Protein AF-A0A812NDZ2-F1 (afdb_monomer)

Secondary structure (DSSP, 8-state):
--TTS-B--TTT-GGGGGG-SS--BPPPHHHHHHHHHHHHHHHHH-EEEEEEEEEE-GGGGHHHHHHHHHHHHHHHHTT-----SSSSS--TT--B---S-EEETTEEHHHHHHHHHHHHHHT-TT-EEEEEEEE-S-SS-EEEEEEEEESS---HHHHHHHHHHSTTEEE--BGGGTB---HHHHTT-SSEEEEEEEE-TT-TTEEEEEEEE-TTIIIIIHHHHHHHHHHHHTT----EEEEEEEEE-GGGSS-SS--SSS--HHHHHHHHHHHHH------EESSPPPTT-EEEEEEEEEEE-----HHHHHHHHHHHS-TTEEEEEEEEE-TT--TTTS--EEEEEEEEEESSS--TTTTTTSEEE-SS---HHHHHHHHHTTSEEEE-GGGPPS----S--EEEEEEEEEEEEEETTEEEEEEEEEES---TTHHHHHHHHHHHHHTTSS-TTHHHHHHHH--GGGSPPPPPGGGEEEEEEE--

Structure (mmCIF, N/CA/C/O backbone):
data_AF-A0A812NDZ2-F1
#
_entry.id   AF-A0A812NDZ2-F1
#
loop_
_atom_site.group_PDB
_atom_site.id
_atom_site.type_symbol
_atom_site.label_atom_id
_atom_site.label_alt_id
_atom_site.label_comp_id
_atom_site.label_asym_id
_atom_site.label_entity_id
_atom_site.label_seq_id
_atom_site.pdbx_PDB_ins_code
_atom_site.Cartn_x
_atom_site.Cartn_y
_atom_site.Cartn_z
_atom_site.occupancy
_atom_site.B_iso_or_equiv
_atom_site.auth_seq_id
_atom_site.auth_comp_id
_atom_site.auth_asym_id
_atom_site.auth_atom_id
_atom_site.pdbx_PDB_model_num
ATOM 1 N N . MET A 1 1 ? -14.673 8.934 7.941 1.00 93.56 1 MET A N 1
ATOM 2 C CA . MET A 1 1 ? -16.019 8.872 7.326 1.00 93.56 1 MET A CA 1
ATOM 3 C C . MET A 1 1 ? -15.999 8.850 5.797 1.00 93.56 1 MET A C 1
ATOM 5 O O . MET A 1 1 ? -17.061 8.955 5.205 1.00 93.56 1 MET A O 1
ATOM 9 N N . ASP A 1 2 ? -14.842 8.662 5.150 1.00 92.38 2 ASP A N 1
ATOM 10 C CA . ASP A 1 2 ? -14.781 8.411 3.704 1.00 92.38 2 ASP A CA 1
ATOM 11 C C . ASP A 1 2 ? -15.669 7.200 3.334 1.00 92.38 2 ASP A C 1
ATOM 13 O O . ASP A 1 2 ? -15.596 6.187 4.041 1.00 92.38 2 ASP A O 1
ATOM 17 N N . PRO A 1 3 ? -16.539 7.286 2.310 1.00 90.19 3 PRO A N 1
ATOM 18 C CA . PRO A 1 3 ? -17.403 6.175 1.910 1.00 90.19 3 PRO A CA 1
ATOM 19 C C . PRO A 1 3 ? -16.633 4.968 1.348 1.00 90.19 3 PRO A C 1
ATOM 21 O O . PRO A 1 3 ? -17.141 3.856 1.426 1.00 90.19 3 PRO A O 1
ATOM 24 N N . THR A 1 4 ? -15.419 5.160 0.826 1.00 89.75 4 THR A N 1
ATOM 25 C CA . THR A 1 4 ? -14.586 4.099 0.225 1.00 89.75 4 THR A CA 1
ATOM 26 C C . THR A 1 4 ? -13.738 3.333 1.242 1.00 89.75 4 THR A C 1
ATOM 28 O O . THR A 1 4 ? -13.267 2.235 0.955 1.00 89.75 4 THR A O 1
ATOM 31 N N . VAL A 1 5 ? -13.559 3.886 2.447 1.00 96.25 5 VAL A N 1
ATOM 32 C CA . VAL A 1 5 ? -12.775 3.260 3.519 1.00 96.25 5 VAL A CA 1
ATOM 33 C C . VAL A 1 5 ? -13.725 2.601 4.518 1.00 96.25 5 VAL A C 1
ATOM 35 O O . VAL A 1 5 ? -14.441 3.325 5.220 1.00 96.25 5 VAL A O 1
ATOM 38 N N . PRO A 1 6 ? -13.770 1.264 4.632 1.00 97.00 6 PRO A N 1
ATOM 39 C CA . PRO A 1 6 ? -14.603 0.598 5.626 1.00 97.00 6 PRO A CA 1
ATOM 40 C C . PRO A 1 6 ? -14.165 0.944 7.055 1.00 97.00 6 PRO A C 1
ATOM 42 O O . PRO A 1 6 ? -12.988 1.189 7.321 1.00 97.00 6 PRO A O 1
ATOM 45 N N . LEU A 1 7 ? -15.138 0.992 7.966 1.00 98.06 7 LEU A N 1
ATOM 46 C CA . LEU A 1 7 ? -14.945 1.241 9.396 1.00 98.06 7 LEU A CA 1
ATOM 47 C C . LEU A 1 7 ? -15.418 -0.003 10.146 1.00 98.06 7 LEU A C 1
ATOM 49 O O . LEU A 1 7 ? -16.609 -0.310 10.094 1.00 98.06 7 LEU A O 1
ATOM 53 N N . VAL A 1 8 ? -14.492 -0.743 10.756 1.00 98.31 8 VAL A N 1
ATOM 54 C CA . VAL A 1 8 ? -14.731 -2.156 11.093 1.00 98.31 8 VAL A CA 1
ATOM 55 C C . VAL A 1 8 ? -14.533 -2.439 12.579 1.00 98.31 8 VAL A C 1
ATOM 57 O O . VAL A 1 8 ? -13.528 -2.048 13.174 1.00 98.31 8 VAL A O 1
ATOM 60 N N . ILE A 1 9 ? -15.479 -3.188 13.142 1.00 98.19 9 ILE A N 1
ATOM 61 C CA . ILE A 1 9 ? -15.330 -3.950 14.382 1.00 98.19 9 ILE A CA 1
ATOM 62 C C . ILE A 1 9 ? -15.621 -5.413 14.013 1.00 98.19 9 ILE A C 1
ATOM 64 O O . ILE A 1 9 ? -16.753 -5.705 13.616 1.00 98.19 9 ILE A O 1
ATOM 68 N N . PRO A 1 10 ? -14.641 -6.334 14.088 1.00 96.81 10 PRO A N 1
ATOM 69 C CA . PRO A 1 10 ? -14.782 -7.698 13.567 1.00 96.81 10 PRO A CA 1
ATOM 70 C C . PRO A 1 10 ? -15.991 -8.484 14.090 1.00 96.81 10 PRO A C 1
ATOM 72 O O . PRO A 1 10 ? -16.540 -9.307 13.367 1.00 96.81 10 PRO A O 1
ATOM 75 N N . GLU A 1 11 ? -16.428 -8.235 15.322 1.00 96.06 11 GLU A N 1
ATOM 76 C CA . GLU A 1 11 ? -17.587 -8.890 15.938 1.00 96.06 11 GLU A CA 1
ATOM 77 C C . GLU A 1 11 ? -18.931 -8.255 15.539 1.00 96.06 11 GLU A C 1
ATOM 79 O O . GLU A 1 11 ? -19.981 -8.825 15.825 1.00 96.06 11 GLU A O 1
ATOM 84 N N . VAL A 1 12 ? -18.920 -7.087 14.886 1.00 97.69 12 VAL A N 1
ATOM 85 C CA . VAL A 1 12 ? -20.127 -6.313 14.550 1.00 97.69 12 VAL A CA 1
ATOM 86 C C . VAL A 1 12 ? -20.423 -6.331 13.053 1.00 97.69 12 VAL A C 1
ATOM 88 O O . VAL A 1 12 ? -21.558 -6.613 12.673 1.00 97.69 12 VAL A O 1
ATOM 91 N N . ASN A 1 13 ? -19.431 -6.010 12.220 1.00 97.31 13 ASN A N 1
ATOM 92 C CA . ASN A 1 13 ? -19.581 -5.855 10.769 1.00 97.31 13 ASN A CA 1
ATOM 93 C C . ASN A 1 13 ? -18.372 -6.419 9.986 1.00 97.31 13 ASN A C 1
ATOM 95 O O . ASN A 1 13 ? -17.727 -5.696 9.215 1.00 97.31 13 ASN A O 1
ATOM 99 N N . PRO A 1 14 ? -18.003 -7.701 10.193 1.00 96.06 14 PRO A N 1
ATOM 100 C CA . PRO A 1 14 ? -16.808 -8.296 9.588 1.00 96.06 14 PRO A CA 1
ATOM 101 C C . PRO A 1 14 ? -16.801 -8.220 8.056 1.00 96.06 14 PRO A C 1
ATOM 103 O O . PRO A 1 14 ? -15.744 -8.071 7.445 1.00 96.06 14 PRO A O 1
ATOM 106 N N . GLU A 1 15 ? -17.967 -8.288 7.422 1.00 94.62 15 GLU A N 1
ATOM 107 C CA . GLU A 1 15 ? -18.130 -8.228 5.972 1.00 94.62 15 GLU A CA 1
ATOM 108 C C . GLU A 1 15 ? -17.595 -6.929 5.356 1.00 94.62 15 GLU A C 1
ATOM 110 O O . GLU A 1 15 ? -17.047 -6.955 4.252 1.00 94.62 15 GLU A O 1
ATOM 115 N N . ALA A 1 16 ? -17.671 -5.808 6.084 1.00 94.75 16 ALA A N 1
ATOM 116 C CA . ALA A 1 16 ? -17.174 -4.519 5.615 1.00 94.75 16 ALA A CA 1
ATOM 117 C C . ALA A 1 16 ? -15.649 -4.519 5.418 1.00 94.75 16 ALA A C 1
ATOM 119 O O . ALA A 1 16 ? -15.133 -3.746 4.610 1.00 94.75 16 ALA A O 1
ATOM 120 N N . ALA A 1 17 ? -14.911 -5.402 6.100 1.00 94.06 17 ALA A N 1
ATOM 121 C CA . ALA A 1 17 ? -13.470 -5.520 5.908 1.00 94.06 17 ALA A CA 1
ATOM 122 C C . ALA A 1 17 ? -13.116 -5.906 4.465 1.00 94.06 17 ALA A C 1
ATOM 124 O O . ALA A 1 17 ? -12.110 -5.441 3.945 1.00 94.06 17 ALA A O 1
ATOM 125 N N . PHE A 1 18 ? -13.945 -6.700 3.784 1.00 90.69 18 PHE A N 1
ATOM 126 C CA . PHE A 1 18 ? -13.610 -7.265 2.471 1.00 90.69 18 PHE A CA 1
ATOM 127 C C . PHE A 1 18 ? -13.927 -6.347 1.290 1.00 90.69 18 PHE A C 1
ATOM 129 O O . PHE A 1 18 ? -13.535 -6.638 0.163 1.00 90.69 18 PHE A O 1
ATOM 136 N N . THR A 1 19 ? -14.593 -5.218 1.529 1.00 86.94 19 THR A N 1
ATOM 137 C CA . THR A 1 19 ? -14.831 -4.192 0.504 1.00 86.94 19 THR A CA 1
ATOM 138 C C . THR A 1 19 ? -13.730 -3.128 0.480 1.00 86.94 19 THR A C 1
ATOM 140 O O . THR A 1 19 ? -13.899 -2.079 -0.142 1.00 86.94 19 THR A O 1
ATOM 143 N N . HIS A 1 20 ? -12.621 -3.350 1.196 1.00 90.25 20 HIS A N 1
ATOM 144 C CA . HIS A 1 20 ? -11.537 -2.382 1.315 1.00 90.25 20 HIS A CA 1
ATOM 145 C C . HIS A 1 20 ? -10.842 -2.111 -0.027 1.00 90.25 20 HIS A C 1
ATOM 147 O O . HIS A 1 20 ? -10.672 -3.002 -0.859 1.00 90.25 20 HIS A O 1
ATOM 153 N N . GLN A 1 21 ? -10.302 -0.905 -0.192 1.00 86.31 21 GLN A N 1
ATOM 154 C CA . GLN A 1 21 ? -9.443 -0.538 -1.329 1.00 86.31 21 GLN A CA 1
ATOM 155 C C . GLN A 1 21 ? -7.997 -0.291 -0.871 1.00 86.31 21 GLN A C 1
ATOM 157 O O . GLN A 1 21 ? -7.374 0.704 -1.223 1.00 86.31 21 GLN A O 1
ATOM 162 N N . GLY A 1 22 ? -7.486 -1.177 -0.008 1.00 85.50 22 GLY A N 1
ATOM 163 C CA . GLY A 1 22 ? -6.145 -1.094 0.583 1.00 85.50 22 GLY A CA 1
ATOM 164 C C . GLY A 1 22 ? -6.089 -0.375 1.935 1.00 85.50 22 GLY A C 1
ATOM 165 O O . GLY A 1 22 ? -5.065 -0.427 2.607 1.00 85.50 22 GLY A O 1
ATOM 166 N N . LEU A 1 23 ? -7.187 0.253 2.367 1.00 92.50 23 LEU A N 1
ATOM 167 C CA . LEU A 1 23 ? -7.306 0.919 3.666 1.00 92.50 23 LEU A CA 1
ATOM 168 C C . LEU A 1 23 ? -8.541 0.421 4.419 1.00 92.50 23 LEU A C 1
ATOM 170 O O . LEU A 1 23 ? -9.623 0.338 3.844 1.00 92.50 23 LEU A O 1
ATOM 174 N N . ILE A 1 24 ? -8.383 0.158 5.717 1.00 96.06 24 ILE A N 1
ATOM 175 C CA . ILE A 1 24 ? -9.470 -0.114 6.665 1.00 96.06 24 ILE A CA 1
ATOM 176 C C . ILE A 1 24 ? -9.260 0.781 7.882 1.00 96.06 24 ILE A C 1
ATOM 178 O O . ILE A 1 24 ? -8.144 0.891 8.388 1.00 96.06 24 ILE A O 1
ATOM 182 N N . ALA A 1 25 ? -10.325 1.422 8.354 1.00 97.44 25 ALA A N 1
ATOM 183 C CA . ALA A 1 25 ? -10.291 2.233 9.559 1.00 97.44 25 ALA A CA 1
ATOM 184 C C . ALA A 1 25 ? -10.746 1.419 10.780 1.00 97.44 25 ALA A C 1
ATOM 186 O O . ALA A 1 25 ? -11.784 0.755 10.745 1.00 97.44 25 ALA A O 1
ATOM 187 N N . SER A 1 26 ? -9.995 1.538 11.878 1.00 96.88 26 SER A N 1
ATOM 188 C CA . SER A 1 26 ? -10.478 1.180 13.215 1.00 96.88 26 SER A CA 1
ATOM 189 C C . SER A 1 26 ? -11.249 2.372 13.797 1.00 96.88 26 SER A C 1
ATOM 191 O O . SER A 1 26 ? -10.756 3.501 13.686 1.00 96.88 26 SER A O 1
ATOM 193 N N . PRO A 1 27 ? -12.434 2.163 14.391 1.00 97.31 27 PRO A N 1
ATOM 194 C CA . PRO A 1 27 ? -13.205 3.233 15.010 1.00 97.31 27 PRO A CA 1
ATOM 195 C C . PRO A 1 27 ? -12.566 3.788 16.278 1.00 97.31 27 PRO A C 1
ATOM 197 O O . PRO A 1 27 ? -11.571 3.276 16.792 1.00 97.31 27 PRO A O 1
ATOM 200 N N . ASN A 1 28 ? -13.153 4.879 16.762 1.00 97.44 28 ASN A N 1
ATOM 201 C CA . ASN A 1 28 ? -12.809 5.498 18.026 1.00 97.44 28 ASN A CA 1
ATOM 202 C C . ASN A 1 28 ? -13.078 4.544 19.202 1.00 97.44 28 ASN A C 1
ATOM 204 O O . ASN A 1 28 ? -14.049 3.782 19.201 1.00 97.44 28 ASN A O 1
ATOM 208 N N . CYS A 1 29 ? -12.249 4.634 20.243 1.00 96.56 29 CYS A N 1
ATOM 209 C CA . CYS A 1 29 ? -12.326 3.780 21.423 1.00 96.56 29 CYS A CA 1
ATOM 210 C C . CYS A 1 29 ? -13.692 3.796 22.124 1.00 96.56 29 CYS A C 1
ATOM 212 O O . CYS A 1 29 ? -14.199 2.728 22.452 1.00 96.56 29 CYS A O 1
ATOM 214 N N . SER A 1 30 ? -14.306 4.970 22.311 1.00 97.56 30 SER A N 1
ATOM 215 C CA . SER A 1 30 ? -15.642 5.096 22.921 1.00 97.56 30 SER A CA 1
ATOM 216 C C . SER A 1 30 ? -16.724 4.461 22.043 1.00 97.56 30 SER A C 1
ATOM 218 O O . SER A 1 30 ? -17.538 3.658 22.489 1.00 97.56 30 SER A O 1
ATOM 220 N N . THR A 1 31 ? -16.666 4.715 20.734 1.00 98.31 31 THR A N 1
ATOM 221 C CA . THR A 1 31 ? -17.628 4.124 19.797 1.00 98.31 31 THR A CA 1
ATOM 222 C C . THR A 1 31 ? -17.513 2.605 19.755 1.00 98.31 31 THR A C 1
ATOM 224 O O . THR A 1 31 ? -18.531 1.926 19.685 1.00 98.31 31 THR A O 1
ATOM 227 N N . THR A 1 32 ? -16.294 2.067 19.822 1.00 98.25 32 THR A N 1
ATOM 228 C CA . THR A 1 32 ? -16.045 0.625 19.707 1.00 98.25 32 THR A CA 1
ATOM 229 C C . THR A 1 32 ? -16.802 -0.161 20.775 1.00 98.25 32 THR A C 1
ATOM 231 O O . THR A 1 32 ? -17.631 -1.005 20.436 1.00 98.25 32 THR A O 1
ATOM 234 N N . GLN A 1 33 ? -16.590 0.168 22.052 1.00 98.25 33 GLN A N 1
ATOM 235 C CA . GLN A 1 33 ? -17.259 -0.522 23.159 1.00 98.25 33 GLN A CA 1
ATOM 236 C C . GLN A 1 33 ? -18.781 -0.305 23.152 1.00 98.25 33 GLN A C 1
ATOM 238 O O . GLN A 1 33 ? -19.547 -1.250 23.357 1.00 98.25 33 GLN A O 1
ATOM 243 N N . MET A 1 34 ? -19.237 0.913 22.829 1.00 98.62 34 MET A N 1
ATOM 244 C CA . MET A 1 34 ? -20.661 1.217 22.747 1.00 98.62 34 MET A CA 1
ATOM 245 C C . MET A 1 34 ? -21.322 0.369 21.660 1.00 98.62 34 MET A C 1
ATOM 247 O O . MET A 1 34 ? -22.302 -0.320 21.924 1.00 98.62 34 MET A O 1
ATOM 251 N N . VAL A 1 35 ? -20.784 0.369 20.441 1.00 98.38 35 VAL A N 1
ATOM 252 C CA . VAL A 1 35 ? -21.391 -0.331 19.305 1.00 98.38 35 VAL A CA 1
ATOM 253 C C . VAL A 1 35 ? -21.358 -1.848 19.486 1.00 98.38 35 VAL A C 1
ATOM 255 O O . VAL A 1 35 ? -22.340 -2.501 19.133 1.00 98.38 35 VAL A O 1
ATOM 258 N N . GLN A 1 36 ? -20.310 -2.408 20.101 1.00 97.94 36 GLN A N 1
ATOM 259 C CA . GLN A 1 36 ? -20.305 -3.825 20.476 1.00 97.94 36 GLN A CA 1
ATOM 260 C C . GLN A 1 36 ? -21.481 -4.178 21.391 1.00 97.94 36 GLN A C 1
ATOM 262 O O . GLN A 1 36 ? -22.130 -5.197 21.173 1.00 97.94 36 GLN A O 1
ATOM 267 N N . SER A 1 37 ? -21.802 -3.321 22.367 1.00 98.19 37 SER A N 1
ATOM 268 C CA . SER A 1 37 ? -22.976 -3.519 23.227 1.00 98.19 37 SER A CA 1
ATOM 269 C C . SER A 1 37 ? -24.303 -3.281 22.493 1.00 98.19 37 SER A C 1
ATOM 271 O O . SER A 1 37 ? -25.279 -3.987 22.724 1.00 98.19 37 SER A O 1
ATOM 273 N N . LEU A 1 38 ? -24.365 -2.325 21.562 1.00 98.69 38 LEU A N 1
ATOM 274 C CA . LEU A 1 38 ? -25.602 -2.004 20.846 1.00 98.69 38 LEU A CA 1
ATOM 275 C C . LEU A 1 38 ? -25.976 -3.054 19.800 1.00 98.69 38 LEU A C 1
ATOM 277 O O . LEU A 1 38 ? -27.165 -3.266 19.581 1.00 98.69 38 LEU A O 1
ATOM 281 N N . LYS A 1 39 ? -25.001 -3.702 19.153 1.00 98.44 39 LYS A N 1
ATOM 282 C CA . LYS A 1 39 ? -25.241 -4.652 18.057 1.00 98.44 39 LYS A CA 1
ATOM 283 C C . LYS A 1 39 ? -26.239 -5.766 18.405 1.00 98.44 39 LYS A C 1
ATOM 285 O O . LYS A 1 39 ? -27.232 -5.870 17.687 1.00 98.44 39 LYS A O 1
ATOM 290 N N . PRO A 1 40 ? -26.070 -6.554 19.484 1.00 98.50 40 PRO A N 1
ATOM 291 C CA . PRO A 1 40 ? -27.013 -7.630 19.782 1.00 98.50 40 PRO A CA 1
ATOM 292 C C . PRO A 1 40 ? -28.417 -7.114 20.139 1.00 98.50 40 PRO A C 1
ATOM 294 O O . PRO A 1 40 ? -29.412 -7.755 19.807 1.00 98.50 40 PRO A O 1
ATOM 297 N N . LEU A 1 41 ? -28.527 -5.924 20.743 1.00 98.69 41 LEU A N 1
ATOM 298 C CA . LEU A 1 41 ? -29.824 -5.280 20.987 1.00 98.69 41 LEU A CA 1
ATOM 299 C C . LEU A 1 41 ? -30.466 -4.778 19.687 1.00 98.69 41 LEU A C 1
ATOM 301 O O . LEU A 1 41 ? -31.679 -4.879 19.506 1.00 98.69 41 LEU A O 1
ATOM 305 N N . HIS A 1 42 ? -29.657 -4.238 18.775 1.00 98.62 42 HIS A N 1
ATOM 306 C CA . HIS A 1 42 ? -30.105 -3.763 17.473 1.00 98.62 42 HIS A CA 1
ATOM 307 C C . HIS A 1 42 ? -30.614 -4.917 16.606 1.00 98.62 42 HIS A C 1
ATOM 309 O O . HIS A 1 42 ? -31.677 -4.791 16.004 1.00 98.62 42 HIS A O 1
ATOM 315 N N . ASP A 1 43 ? -29.936 -6.061 16.621 1.00 98.06 43 ASP A N 1
ATOM 316 C CA . ASP A 1 43 ? -30.394 -7.261 15.916 1.00 98.06 43 ASP A CA 1
ATOM 317 C C . ASP A 1 43 ? -31.703 -7.809 16.498 1.00 98.06 43 ASP A C 1
ATOM 319 O O . ASP A 1 43 ? -32.579 -8.257 15.759 1.00 98.06 43 ASP A O 1
ATOM 323 N N . ALA A 1 44 ? -31.858 -7.755 17.825 1.00 98.06 44 ALA A N 1
ATOM 324 C CA . ALA A 1 44 ? -33.028 -8.289 18.511 1.00 98.06 44 ALA A CA 1
ATOM 325 C C . ALA A 1 44 ? -34.268 -7.384 18.400 1.00 98.06 44 ALA A C 1
ATOM 327 O O . ALA A 1 44 ? -35.392 -7.890 18.317 1.00 98.06 44 ALA A O 1
ATOM 328 N N . GLY A 1 45 ? -34.093 -6.062 18.440 1.00 96.62 45 GLY A N 1
ATOM 329 C CA . GLY A 1 45 ? -35.202 -5.117 18.577 1.00 96.62 45 GLY A CA 1
ATOM 330 C C . GLY A 1 45 ? -34.966 -3.736 17.982 1.00 96.62 45 GLY A C 1
ATOM 331 O O . GLY A 1 45 ? -35.619 -2.808 18.439 1.00 96.62 45 GLY A O 1
ATOM 332 N N . ARG A 1 46 ? -34.056 -3.597 17.010 1.00 98.19 46 ARG A N 1
ATOM 333 C CA . ARG A 1 46 ? -33.664 -2.363 16.303 1.00 98.19 46 ARG A CA 1
ATOM 334 C C . ARG A 1 46 ? -33.564 -1.123 17.197 1.00 98.19 46 ARG A C 1
ATOM 336 O O . ARG A 1 46 ? -34.546 -0.483 17.569 1.00 98.19 46 ARG A O 1
ATOM 343 N N . VAL A 1 47 ? -32.333 -0.727 17.497 1.00 98.69 47 VAL A N 1
ATOM 344 C CA . VAL A 1 47 ? -32.048 0.503 18.249 1.00 98.69 47 VAL A CA 1
ATOM 345 C C . VAL A 1 47 ? -32.563 1.733 17.496 1.00 98.69 47 VAL A C 1
ATOM 347 O O . VAL A 1 47 ? -32.212 1.942 16.339 1.00 98.69 47 VAL A O 1
ATOM 350 N N . ARG A 1 48 ? -33.352 2.572 18.177 1.00 98.44 48 ARG A N 1
ATOM 351 C CA . ARG A 1 48 ? -33.865 3.853 17.661 1.00 98.44 48 ARG A CA 1
ATOM 352 C C . ARG A 1 48 ? -33.042 5.029 18.164 1.00 98.44 48 ARG A C 1
ATOM 354 O O . ARG A 1 48 ? -32.704 5.939 17.406 1.00 98.44 48 ARG A O 1
ATOM 361 N N . ARG A 1 49 ? -32.746 5.020 19.465 1.00 98.50 49 ARG A N 1
ATOM 362 C CA . ARG A 1 49 ? -32.130 6.147 20.160 1.00 98.50 49 ARG A CA 1
ATOM 363 C C . ARG A 1 49 ? -31.153 5.668 21.220 1.00 98.50 49 ARG A C 1
ATOM 365 O O . ARG A 1 49 ? -31.425 4.712 21.937 1.00 98.50 49 ARG A O 1
ATOM 372 N N . VAL A 1 50 ? -30.035 6.372 21.327 1.00 98.75 50 VAL A N 1
ATOM 373 C CA . VAL A 1 50 ? -28.986 6.155 22.319 1.00 98.75 50 VAL A CA 1
ATOM 374 C C . VAL A 1 50 ? -28.680 7.487 22.991 1.00 98.75 50 VAL A C 1
ATOM 376 O O . VAL A 1 50 ? -28.416 8.484 22.318 1.00 98.75 50 VAL A O 1
ATOM 379 N N . ILE A 1 51 ? -28.701 7.511 24.317 1.00 98.81 51 ILE A N 1
ATOM 380 C CA . ILE A 1 51 ? -28.147 8.596 25.127 1.00 98.81 51 ILE A CA 1
ATOM 381 C C . ILE A 1 51 ? -26.950 8.013 25.860 1.00 98.81 51 ILE A C 1
ATOM 383 O O . ILE A 1 51 ? -27.083 7.002 26.549 1.00 98.81 51 ILE A O 1
ATOM 387 N N . VAL A 1 52 ? -25.787 8.636 25.709 1.00 98.81 52 VAL A N 1
ATOM 388 C CA . VAL A 1 52 ? -24.553 8.131 26.309 1.00 98.81 52 VAL A CA 1
ATOM 389 C C . VAL A 1 52 ? -23.783 9.252 26.984 1.00 98.81 52 VAL A C 1
ATOM 391 O O . VAL A 1 52 ? -23.612 10.336 26.431 1.00 98.81 52 VAL A O 1
ATOM 394 N N . SER A 1 53 ? -23.309 8.988 28.196 1.00 98.94 53 SER A N 1
ATOM 395 C CA . SER A 1 53 ? -22.342 9.840 28.886 1.00 98.94 53 SER A CA 1
ATOM 396 C C . SER A 1 53 ? -21.076 9.037 29.131 1.00 98.94 53 SER A C 1
ATOM 398 O O . SER A 1 53 ? -21.120 7.996 29.796 1.00 98.94 53 SER A O 1
ATOM 400 N N . THR A 1 54 ? -19.966 9.503 28.565 1.00 98.81 54 THR A N 1
ATOM 401 C CA . THR A 1 54 ? -18.679 8.814 28.652 1.00 98.81 54 THR A CA 1
ATOM 402 C C . THR A 1 54 ? -17.863 9.336 29.831 1.00 98.81 54 THR A C 1
ATOM 404 O O . THR A 1 54 ? -17.913 10.511 30.191 1.00 98.81 54 THR A O 1
ATOM 407 N N . TYR A 1 55 ? -17.088 8.436 30.417 1.00 98.81 55 TYR A N 1
ATOM 408 C CA . TYR A 1 55 ? -16.128 8.655 31.486 1.00 98.81 55 TYR A CA 1
ATOM 409 C C . TYR A 1 55 ? -14.790 8.142 30.957 1.00 98.81 55 TYR A C 1
ATOM 411 O O . TYR A 1 55 ? -14.378 7.008 31.208 1.00 98.81 55 TYR A O 1
ATOM 419 N N . GLN A 1 56 ? -14.156 8.946 30.108 1.00 98.75 56 GLN A N 1
ATOM 420 C CA . GLN A 1 56 ? -12.985 8.522 29.350 1.00 98.75 56 GLN A CA 1
ATOM 421 C C . GLN A 1 56 ? -11.706 8.723 30.164 1.00 98.75 56 GLN A C 1
ATOM 423 O O . GLN A 1 56 ? -11.430 9.811 30.671 1.00 98.75 56 GLN A O 1
ATOM 428 N N . ALA A 1 57 ? -10.899 7.669 30.241 1.00 98.50 57 ALA A N 1
ATOM 429 C CA . ALA A 1 57 ? -9.582 7.661 30.865 1.00 98.50 57 ALA A CA 1
ATOM 430 C C . ALA A 1 57 ? -8.567 8.568 30.157 1.00 98.50 57 ALA A C 1
ATOM 432 O O . ALA A 1 57 ? -8.675 8.832 28.958 1.00 98.50 57 ALA A O 1
ATOM 433 N N . THR A 1 58 ? -7.539 9.021 30.871 1.00 98.25 58 THR A N 1
ATOM 434 C CA . THR A 1 58 ? -6.509 9.934 30.354 1.00 98.25 58 THR A CA 1
ATOM 435 C C . THR A 1 58 ? -5.545 9.284 29.366 1.00 98.25 58 THR A C 1
ATOM 437 O O . THR A 1 58 ? -4.938 10.002 28.571 1.00 98.25 58 THR A O 1
ATOM 440 N N . SER A 1 59 ? -5.452 7.948 29.320 1.00 97.56 59 SER A N 1
ATOM 441 C CA . SER A 1 59 ? -4.620 7.213 28.347 1.00 97.56 59 SER A CA 1
ATOM 442 C C . SER A 1 59 ? -5.048 7.467 26.902 1.00 97.56 59 SER A C 1
ATOM 444 O O . SER A 1 59 ? -4.210 7.447 26.004 1.00 97.56 59 SER A O 1
ATOM 446 N N . GLY A 1 60 ? -6.321 7.807 26.675 1.00 95.00 60 GLY A N 1
ATOM 447 C CA . GLY A 1 60 ? -6.826 8.207 25.359 1.00 95.00 60 GLY A CA 1
ATOM 448 C C . GLY A 1 60 ? -6.226 9.515 24.821 1.00 95.00 60 GLY A C 1
ATOM 449 O O . GLY A 1 60 ? -6.351 9.789 23.633 1.00 95.00 60 GLY A O 1
ATOM 450 N N . ALA A 1 61 ? -5.565 10.318 25.663 1.00 95.50 61 ALA A N 1
ATOM 451 C CA . ALA A 1 61 ? -4.794 11.496 25.248 1.00 95.50 61 ALA A CA 1
ATOM 452 C C . ALA A 1 61 ? -3.286 11.198 25.085 1.00 95.50 61 ALA A C 1
ATOM 454 O O . ALA A 1 61 ? -2.473 12.112 24.954 1.00 95.50 61 ALA A O 1
ATOM 455 N N . GLY A 1 62 ? -2.899 9.919 25.094 1.00 95.19 62 GLY A N 1
ATOM 456 C CA . GLY A 1 62 ? -1.516 9.474 24.963 1.00 95.19 62 GLY A CA 1
ATOM 457 C C . GLY A 1 62 ? -0.684 9.669 26.233 1.00 95.19 62 GLY A C 1
ATOM 458 O O . GLY A 1 62 ? -1.201 9.882 27.332 1.00 95.19 62 GLY A O 1
ATOM 459 N N . VAL A 1 63 ? 0.640 9.591 26.073 1.00 95.62 63 VAL A N 1
ATOM 460 C CA . VAL A 1 63 ? 1.613 9.654 27.182 1.00 95.62 63 VAL A CA 1
ATOM 461 C C . VAL A 1 63 ? 1.494 10.958 27.981 1.00 95.62 63 VAL A C 1
ATOM 463 O O . VAL A 1 63 ? 1.626 10.932 29.204 1.00 95.62 63 VAL A O 1
ATOM 466 N N . GLY A 1 64 ? 1.185 12.078 27.316 1.00 96.56 64 GLY A N 1
ATOM 467 C CA . GLY A 1 64 ? 0.959 13.369 27.975 1.00 96.56 64 GLY A CA 1
ATOM 468 C C . GLY A 1 64 ? -0.194 13.322 28.977 1.00 96.56 64 GLY A C 1
ATOM 469 O O . GLY A 1 64 ? -0.029 13.740 30.119 1.00 96.56 64 GLY A O 1
ATOM 470 N N . GLY A 1 65 ? -1.320 12.702 28.606 1.00 96.62 65 GLY A N 1
ATOM 471 C CA . GLY A 1 65 ? -2.488 12.590 29.482 1.00 96.62 65 GLY A CA 1
ATOM 472 C C . GLY A 1 65 ? -2.233 11.739 30.728 1.00 96.62 65 GLY A C 1
ATOM 473 O O . GLY A 1 65 ? -2.712 12.072 31.812 1.00 96.62 65 GLY A O 1
ATOM 474 N N . GLN A 1 66 ? -1.445 10.665 30.598 1.00 96.25 66 GLN A N 1
ATOM 475 C CA . GLN A 1 66 ? -1.017 9.857 31.747 1.00 96.25 66 GLN A CA 1
ATOM 476 C C . GLN A 1 66 ? -0.117 10.633 32.693 1.00 96.25 66 GLN A C 1
ATOM 478 O O . GLN A 1 66 ? -0.331 10.635 33.905 1.00 96.25 66 GLN A O 1
ATOM 483 N N . ARG A 1 67 ? 0.897 11.289 32.127 1.00 97.56 67 ARG A N 1
ATOM 484 C CA . ARG A 1 67 ? 1.839 12.083 32.902 1.00 97.56 67 ARG A CA 1
ATOM 485 C C . ARG A 1 67 ? 1.113 13.188 33.659 1.00 97.56 67 ARG A C 1
ATOM 487 O O . ARG A 1 67 ? 1.299 13.312 34.864 1.00 97.56 67 ARG A O 1
ATOM 494 N N . GLU A 1 68 ? 0.240 13.922 32.977 1.00 97.75 68 GLU A N 1
ATOM 495 C CA . GLU A 1 68 ? -0.528 14.997 33.592 1.00 97.75 68 GLU A CA 1
ATOM 496 C C . GLU A 1 68 ? -1.454 14.492 34.700 1.00 97.75 68 GLU A C 1
ATOM 498 O O . GLU A 1 68 ? -1.509 15.115 35.753 1.00 97.75 68 GLU A O 1
ATOM 503 N N . LEU A 1 69 ? -2.124 13.345 34.528 1.00 98.12 69 LEU A N 1
ATOM 504 C CA . LEU A 1 69 ? -2.927 12.755 35.604 1.00 98.12 69 LEU A CA 1
ATOM 505 C C . LEU A 1 69 ? -2.101 12.552 36.878 1.00 98.12 69 LEU A C 1
ATOM 507 O O . LEU A 1 69 ? -2.546 12.917 37.966 1.00 98.12 69 LEU A O 1
ATOM 511 N N . VAL A 1 70 ? -0.910 11.969 36.746 1.00 98.00 70 VAL A N 1
ATOM 512 C CA . VAL A 1 70 ? -0.035 11.672 37.883 1.00 98.00 70 VAL A CA 1
ATOM 513 C C . VAL A 1 70 ? 0.522 12.954 38.501 1.00 98.00 70 VAL A C 1
ATOM 515 O O . VAL A 1 70 ? 0.429 13.133 39.717 1.00 98.00 70 VAL A O 1
ATOM 518 N N . ASP A 1 71 ? 1.081 13.843 37.683 1.00 98.00 71 ASP A N 1
ATOM 519 C CA . ASP A 1 71 ? 1.757 15.055 38.148 1.00 98.00 71 ASP A CA 1
ATOM 520 C C . ASP A 1 71 ? 0.756 16.052 38.756 1.00 98.00 71 ASP A C 1
ATOM 522 O O . ASP A 1 71 ? 0.984 16.552 39.859 1.00 98.00 71 ASP A O 1
ATOM 526 N N . ALA A 1 72 ? -0.402 16.252 38.116 1.00 97.81 72 ALA A N 1
ATOM 527 C CA . ALA A 1 72 ? -1.464 17.104 38.645 1.00 97.81 72 ALA A CA 1
ATOM 528 C C . ALA A 1 72 ? -2.042 16.551 39.955 1.00 97.81 72 ALA A C 1
ATOM 530 O O . ALA A 1 72 ? -2.329 17.317 40.873 1.00 97.81 72 ALA A O 1
ATOM 531 N N . SER A 1 73 ? -2.205 15.225 40.068 1.00 98.19 73 SER A N 1
ATOM 532 C CA . SER A 1 73 ? -2.738 14.611 41.294 1.00 98.19 73 SER A CA 1
ATOM 533 C C . SER A 1 73 ? -1.765 14.739 42.463 1.00 98.19 73 SER A C 1
ATOM 535 O O . SER A 1 73 ? -2.199 15.009 43.580 1.00 98.19 73 SER A O 1
ATOM 537 N N . ARG A 1 74 ? -0.453 14.588 42.221 1.00 98.12 74 ARG A N 1
ATOM 538 C CA . ARG A 1 74 ? 0.5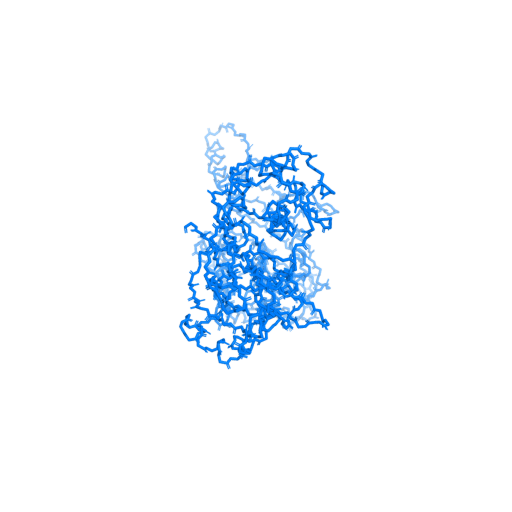81 14.830 43.242 1.00 98.12 74 ARG A CA 1
ATOM 539 C C . ARG A 1 74 ? 0.573 16.281 43.698 1.00 98.12 74 ARG A C 1
ATOM 541 O O . ARG A 1 74 ? 0.442 16.525 44.889 1.00 98.12 74 ARG A O 1
ATOM 548 N N . ALA A 1 75 ? 0.617 17.225 42.758 1.00 97.75 75 ALA A N 1
ATOM 549 C CA . ALA A 1 75 ? 0.593 18.647 43.079 1.00 97.75 75 ALA A CA 1
ATOM 550 C C . ALA A 1 75 ? -0.649 19.027 43.903 1.00 97.75 75 ALA A C 1
ATOM 552 O O . ALA A 1 75 ? -0.526 19.690 44.928 1.00 97.75 75 ALA A O 1
ATOM 553 N N . ALA A 1 76 ? -1.829 18.524 43.526 1.00 97.19 76 ALA A N 1
ATOM 554 C CA . ALA A 1 76 ? -3.061 18.766 44.269 1.00 97.19 76 ALA A CA 1
ATOM 555 C C . ALA A 1 76 ? -3.033 18.189 45.700 1.00 97.19 76 ALA A C 1
ATOM 557 O O . ALA A 1 76 ? -3.532 18.833 46.621 1.00 97.19 76 ALA A O 1
ATOM 558 N N . LEU A 1 77 ? -2.442 17.005 45.907 1.00 97.94 77 LEU A N 1
ATOM 559 C CA . LEU A 1 77 ? -2.275 16.409 47.242 1.00 97.94 77 LEU A CA 1
ATOM 560 C C . LEU A 1 77 ? -1.236 17.146 48.096 1.00 97.94 77 LEU A C 1
ATOM 562 O O . LEU A 1 77 ? -1.410 17.249 49.310 1.00 97.94 77 LEU A O 1
ATOM 566 N N . ASP A 1 78 ? -0.197 17.685 47.463 1.00 97.88 78 ASP A N 1
ATOM 567 C CA . ASP A 1 78 ? 0.860 18.461 48.115 1.00 97.88 78 ASP A CA 1
ATOM 568 C C . ASP A 1 78 ? 0.452 19.930 48.361 1.00 97.88 78 ASP A C 1
ATOM 570 O O . ASP A 1 78 ? 1.206 20.692 48.968 1.00 97.88 78 ASP A O 1
ATOM 574 N N . GLY A 1 79 ? -0.737 20.347 47.904 1.00 96.19 79 GLY A N 1
ATOM 575 C CA . GLY A 1 79 ? -1.202 21.736 47.982 1.00 96.19 79 GLY A CA 1
ATOM 576 C C . GLY A 1 79 ? -0.401 22.701 47.100 1.00 96.19 79 GLY A C 1
ATOM 577 O O . GLY A 1 79 ? -0.335 23.892 47.399 1.00 96.19 79 GLY A O 1
ATOM 578 N N . ALA A 1 80 ? 0.233 22.187 46.046 1.00 96.31 80 ALA A N 1
ATOM 579 C CA . ALA A 1 80 ? 1.027 22.946 45.092 1.00 96.31 80 ALA A CA 1
ATOM 580 C C . ALA A 1 80 ? 0.206 23.341 43.853 1.00 96.31 80 ALA A C 1
ATOM 582 O O . ALA A 1 80 ? -0.688 22.613 43.414 1.00 96.31 80 ALA A O 1
ATOM 583 N N . ASP A 1 81 ? 0.557 24.477 43.251 1.00 93.88 81 ASP A N 1
ATOM 584 C CA . ASP A 1 81 ? -0.011 24.898 41.972 1.00 93.88 81 ASP A CA 1
ATOM 585 C C . ASP A 1 81 ? 0.463 23.977 40.835 1.00 93.88 81 ASP A C 1
ATOM 587 O O . ASP A 1 81 ? 1.635 23.600 40.759 1.00 93.88 81 ASP A O 1
ATOM 591 N N . PHE A 1 82 ? -0.441 23.651 39.910 1.00 95.81 82 PHE A N 1
ATOM 592 C CA . PHE A 1 82 ? -0.140 22.874 38.708 1.00 95.81 82 PHE A CA 1
ATOM 593 C C . PHE A 1 82 ? -0.738 23.554 37.477 1.00 95.81 82 PHE A C 1
ATOM 595 O O . PHE A 1 82 ? -1.923 23.887 37.461 1.00 95.81 82 PHE A O 1
ATOM 602 N N . THR A 1 83 ? 0.075 23.741 36.437 1.00 97.12 83 THR A N 1
ATOM 603 C CA . THR A 1 83 ? -0.381 24.284 35.151 1.00 97.12 83 THR A CA 1
ATOM 604 C C . THR A 1 83 ? -0.602 23.133 34.166 1.00 97.12 83 THR A C 1
ATOM 606 O O . THR A 1 83 ? 0.368 22.450 33.843 1.00 97.12 83 THR A O 1
ATOM 609 N N . PRO A 1 84 ? -1.840 22.902 33.691 1.00 96.12 84 PRO A N 1
ATOM 610 C CA . PRO A 1 84 ? -2.140 21.889 32.676 1.00 96.12 84 PRO A CA 1
ATOM 611 C C . PRO A 1 84 ? -1.364 22.119 31.374 1.00 96.12 84 PRO A C 1
ATOM 613 O O . PRO A 1 84 ? -1.275 23.255 30.905 1.00 96.12 84 PRO A O 1
ATOM 616 N N . GLU A 1 85 ? -0.835 21.049 30.778 1.00 95.69 85 GLU A N 1
ATOM 617 C CA . GLU A 1 85 ? -0.074 21.102 29.516 1.00 95.69 85 GLU A CA 1
ATOM 618 C C . GLU A 1 85 ? -0.783 20.340 28.384 1.00 95.69 85 GLU A C 1
ATOM 620 O O . GLU A 1 85 ? -0.767 20.756 27.227 1.00 95.69 85 GLU A O 1
ATOM 625 N N . THR A 1 86 ? -1.411 19.215 28.719 1.00 95.88 86 THR A N 1
ATOM 626 C CA . THR A 1 86 ? -2.141 18.319 27.820 1.00 95.88 86 THR A CA 1
ATOM 627 C C . THR A 1 86 ? -3.632 18.636 27.802 1.00 95.88 86 THR A C 1
ATOM 629 O O . THR A 1 86 ? -4.247 18.629 26.733 1.00 95.88 86 THR A O 1
ATOM 632 N N . PHE A 1 87 ? -4.239 18.884 28.966 1.00 96.56 87 PHE A N 1
ATOM 633 C CA . PHE A 1 87 ? -5.663 19.203 29.072 1.00 96.56 87 PHE A CA 1
ATOM 634 C C . PHE A 1 87 ? -5.889 20.713 29.230 1.00 96.56 87 PHE A C 1
ATOM 636 O O . PHE A 1 87 ? -5.004 21.457 29.638 1.00 96.56 87 PHE A O 1
ATOM 643 N N . SER A 1 88 ? -7.097 21.190 28.910 1.00 93.62 88 SER A N 1
ATOM 644 C CA . SER A 1 88 ? -7.466 22.609 29.074 1.00 93.62 88 SER A CA 1
ATOM 645 C C . SER A 1 88 ? -7.588 23.039 30.539 1.00 93.62 88 SER A C 1
ATOM 647 O O . SER A 1 88 ? -7.500 24.225 30.854 1.00 93.62 88 SER A O 1
ATOM 649 N N . HIS A 1 89 ? -7.801 22.073 31.430 1.00 96.69 89 HIS A N 1
ATOM 650 C CA . HIS A 1 89 ? -7.944 22.251 32.867 1.00 96.69 89 HIS A CA 1
ATOM 651 C C . HIS A 1 89 ? -7.243 21.099 33.582 1.00 96.69 89 HIS A C 1
ATOM 653 O O . HIS A 1 89 ? -7.067 20.031 33.002 1.00 96.69 89 HIS A O 1
ATOM 659 N N . SER A 1 90 ? -6.887 21.297 34.854 1.00 96.50 90 SER A N 1
ATOM 660 C CA . SER A 1 90 ? -6.293 20.222 35.650 1.00 96.50 90 SER A CA 1
ATOM 661 C C . SER A 1 90 ? -7.267 19.053 35.729 1.00 96.50 90 SER A C 1
ATOM 663 O O . SER A 1 90 ? -8.441 19.241 36.060 1.00 96.50 90 SER A O 1
ATOM 665 N N . ILE A 1 91 ? -6.780 17.855 35.408 1.00 98.12 91 ILE A N 1
ATOM 666 C CA . ILE A 1 91 ? -7.571 16.626 35.496 1.00 98.12 91 ILE A CA 1
ATOM 667 C C . ILE A 1 91 ? -7.630 16.078 36.928 1.00 98.12 91 ILE A C 1
ATOM 669 O O . ILE A 1 91 ? -8.511 15.282 37.245 1.00 98.12 91 ILE A O 1
ATOM 673 N N . ALA A 1 92 ? -6.723 16.506 37.811 1.00 97.75 92 ALA A N 1
ATOM 674 C CA . ALA A 1 92 ? -6.679 16.044 39.193 1.00 97.75 92 ALA A CA 1
ATOM 675 C C . ALA A 1 92 ? -7.985 16.365 39.924 1.00 97.75 92 ALA A C 1
ATOM 677 O O . ALA A 1 92 ? -8.378 17.525 40.027 1.00 97.75 92 ALA A O 1
ATOM 678 N N . PHE A 1 93 ? -8.645 15.321 40.434 1.00 97.06 93 PHE A N 1
ATOM 679 C CA . PHE A 1 93 ? -9.911 15.423 41.168 1.00 97.06 93 PHE A CA 1
ATOM 680 C C . PHE A 1 93 ? -11.009 16.205 40.420 1.00 97.06 93 PHE A C 1
ATOM 682 O O . PHE A 1 93 ? -11.863 16.828 41.048 1.00 97.06 93 PHE A O 1
ATOM 689 N N . ASN A 1 94 ? -10.996 16.173 39.083 1.00 97.75 94 ASN A N 1
ATOM 690 C CA . ASN A 1 94 ? -11.859 17.002 38.247 1.00 97.75 94 ASN A CA 1
ATOM 691 C C . ASN A 1 94 ? -12.494 16.210 37.094 1.00 97.75 94 ASN A C 1
ATOM 693 O O . ASN A 1 94 ? -12.028 15.135 36.729 1.00 97.75 94 ASN A O 1
ATOM 697 N N . LEU A 1 95 ? -13.550 16.764 36.498 1.00 98.50 95 LEU A N 1
ATOM 698 C CA . LEU A 1 95 ? -14.217 16.242 35.308 1.00 98.50 95 LEU A CA 1
ATOM 699 C C . LEU A 1 95 ? -14.174 17.313 34.215 1.00 98.50 95 LEU A C 1
ATOM 701 O O . LEU A 1 95 ? -14.643 18.430 34.428 1.00 98.50 95 LEU A O 1
ATOM 705 N N . ILE A 1 96 ? -13.636 16.979 33.042 1.00 98.44 96 ILE A N 1
ATOM 706 C CA . ILE A 1 96 ? -13.526 17.921 31.919 1.00 98.44 96 ILE A CA 1
ATOM 707 C C . ILE A 1 96 ? -14.538 17.509 30.843 1.00 98.44 96 ILE A C 1
ATOM 709 O O . ILE A 1 96 ? -14.292 16.528 30.136 1.00 98.44 96 ILE A O 1
ATOM 713 N N . PRO A 1 97 ? -15.670 18.223 30.686 1.00 97.88 97 PRO A N 1
ATOM 714 C CA . PRO A 1 97 ? -16.732 17.876 29.738 1.00 97.88 97 PRO A CA 1
ATOM 715 C C . PRO A 1 97 ? -16.397 18.342 28.311 1.00 97.88 97 PRO A C 1
ATOM 717 O O . PRO A 1 97 ? -17.206 18.970 27.634 1.00 97.88 97 PRO A O 1
ATOM 720 N N . GLN A 1 98 ? -15.159 18.106 27.882 1.00 97.44 98 GLN A N 1
ATOM 721 C CA . GLN A 1 98 ? -14.695 18.427 26.544 1.00 97.44 98 GLN A CA 1
ATOM 722 C C . GLN A 1 98 ? -13.602 17.445 26.125 1.00 97.44 98 GLN A C 1
ATOM 724 O O . GLN A 1 98 ? -12.501 17.438 26.680 1.00 97.44 98 GLN A O 1
ATOM 729 N N . ILE A 1 99 ? -13.887 16.656 25.091 1.00 97.81 99 ILE A N 1
ATOM 730 C CA . ILE A 1 99 ? -12.892 15.836 24.400 1.00 97.81 99 ILE A CA 1
ATOM 731 C C . ILE A 1 99 ? -12.932 16.191 22.916 1.00 97.81 99 ILE A C 1
ATOM 733 O O . ILE A 1 99 ? -13.966 16.127 22.261 1.00 97.81 99 ILE A O 1
ATOM 737 N N . GLY A 1 100 ? -11.782 16.597 22.382 1.00 95.38 100 GLY A N 1
ATOM 738 C CA . GLY A 1 100 ? -11.698 17.134 21.030 1.00 95.38 100 GLY A CA 1
ATOM 739 C C . GLY A 1 100 ? -12.131 18.602 20.929 1.00 95.38 100 GLY A C 1
ATOM 740 O O . GLY A 1 100 ? -12.266 19.328 21.916 1.00 95.38 100 GLY A O 1
ATOM 741 N N . SER A 1 101 ? -12.287 19.063 19.693 1.00 95.81 101 SER A N 1
ATOM 742 C CA . SER A 1 101 ? -12.605 20.451 19.349 1.00 95.81 101 SER A CA 1
ATOM 743 C C . SER A 1 101 ? -14.097 20.632 19.088 1.00 95.81 101 SER A C 1
ATOM 745 O O . SER A 1 101 ? -14.795 19.666 18.802 1.00 95.81 101 SER A O 1
ATOM 747 N N . HIS A 1 102 ? -14.602 21.865 19.139 1.00 95.69 102 HIS A N 1
ATOM 748 C CA . HIS A 1 102 ? -15.972 22.158 18.711 1.00 95.69 102 HIS A CA 1
ATOM 749 C C . HIS A 1 102 ? -16.222 21.674 17.271 1.00 95.69 102 HIS A C 1
ATOM 751 O O . HIS A 1 102 ? -15.369 21.858 16.397 1.00 95.69 102 HIS A O 1
ATOM 757 N N . LYS A 1 103 ? -17.388 21.064 17.017 1.00 93.44 103 LYS A N 1
ATOM 758 C CA . LYS A 1 103 ? -17.693 20.436 15.726 1.00 93.44 103 LYS A CA 1
ATOM 759 C C . LYS A 1 103 ? -19.071 20.765 15.164 1.00 93.44 103 LYS A C 1
ATOM 761 O O . LYS A 1 103 ? -19.148 21.121 13.990 1.00 93.44 103 LYS A O 1
ATOM 766 N N . HIS A 1 104 ? -20.144 20.606 15.935 1.00 94.38 104 HIS A N 1
ATOM 767 C CA . HIS A 1 104 ? -21.508 20.747 15.413 1.00 94.38 104 HIS A CA 1
ATOM 768 C C . HIS A 1 104 ? -22.483 21.179 16.503 1.00 94.38 104 HIS A C 1
ATOM 770 O O . HIS A 1 104 ? -22.618 20.466 17.478 1.00 94.38 104 HIS A O 1
ATOM 776 N N . ALA A 1 105 ? -23.195 22.298 16.337 1.00 94.31 105 ALA A N 1
ATOM 777 C CA . ALA A 1 105 ? -24.324 22.691 17.200 1.00 94.31 105 ALA A CA 1
ATOM 778 C C . ALA A 1 105 ? -24.074 22.577 18.726 1.00 94.31 105 ALA A C 1
ATOM 780 O O . ALA A 1 105 ? -24.969 22.220 19.483 1.00 94.31 105 ALA A O 1
ATOM 781 N N . GLY A 1 106 ? -22.848 22.867 19.173 1.00 95.25 106 GLY A N 1
ATOM 782 C CA . GLY A 1 106 ? -22.431 22.744 20.578 1.00 95.25 106 GLY A CA 1
ATOM 783 C C . GLY A 1 106 ? -21.668 21.456 20.907 1.00 95.25 106 GLY A C 1
ATOM 784 O O . GLY A 1 106 ? -20.893 21.461 21.854 1.00 95.25 106 GLY A O 1
ATOM 785 N N . TYR A 1 107 ? -21.789 20.416 20.084 1.00 98.25 107 TYR A N 1
ATOM 786 C CA . TYR A 1 107 ? -21.058 19.159 20.215 1.00 98.25 107 TYR A CA 1
ATOM 787 C C . TYR A 1 107 ? -19.590 19.282 19.801 1.00 98.25 107 TYR A C 1
ATOM 789 O O . TYR A 1 107 ? -19.220 20.016 18.872 1.00 98.25 107 TYR A O 1
ATOM 797 N N . THR A 1 108 ? -18.761 18.497 20.472 1.00 98.56 108 THR A N 1
ATOM 798 C CA . THR A 1 108 ? -17.341 18.281 20.214 1.00 98.56 108 THR A CA 1
ATOM 799 C C . THR A 1 108 ? -17.104 17.272 19.086 1.00 98.56 108 THR A C 1
ATOM 801 O O . THR A 1 108 ? -18.005 16.575 18.615 1.00 98.56 108 THR A O 1
ATOM 804 N N . SER A 1 109 ? -15.866 17.189 18.604 1.00 98.06 109 SER A N 1
ATOM 805 C CA . SER A 1 109 ? -15.482 16.258 17.550 1.00 98.06 109 SER A CA 1
ATOM 806 C C . SER A 1 109 ? -15.484 14.808 18.019 1.00 98.06 109 SER A C 1
ATOM 808 O O . SER A 1 109 ? -15.718 13.938 17.187 1.00 98.06 109 SER A O 1
ATOM 810 N N . GLU A 1 110 ? -15.273 14.542 19.308 1.00 98.31 110 GLU A N 1
ATOM 811 C CA . GLU A 1 110 ? -15.393 13.199 19.881 1.00 98.31 110 GLU A CA 1
ATOM 812 C C . GLU A 1 110 ? -16.855 12.744 19.940 1.00 98.31 110 GLU A C 1
ATOM 814 O O . GLU A 1 110 ? -17.192 11.672 19.444 1.00 98.31 110 GLU A O 1
ATOM 819 N N . GLU A 1 111 ? -17.745 13.611 20.422 1.00 98.81 111 GLU A N 1
ATOM 820 C CA . GLU A 1 111 ? -19.190 13.363 20.442 1.00 98.81 111 GLU A CA 1
ATOM 821 C C . GLU A 1 111 ? -19.723 13.069 19.037 1.00 98.81 111 GLU A C 1
ATOM 823 O O . GLU A 1 111 ? -20.428 12.085 18.813 1.00 98.81 111 GLU A O 1
ATOM 828 N N . MET A 1 112 ? -19.318 13.864 18.045 1.00 98.50 112 MET A N 1
ATOM 829 C CA . MET A 1 112 ? -19.758 13.633 16.670 1.00 98.50 112 MET A CA 1
ATOM 830 C C . MET A 1 112 ? -19.164 12.368 16.039 1.00 98.50 112 MET A C 1
ATOM 832 O O . MET A 1 112 ? -19.811 11.791 15.164 1.00 98.50 112 MET A O 1
ATOM 836 N N . LYS A 1 113 ? -17.983 11.895 16.468 1.00 98.31 113 LYS A N 1
ATOM 837 C CA . LYS A 1 113 ? -17.490 10.569 16.055 1.00 98.31 113 LYS A CA 1
ATOM 838 C C . LYS A 1 113 ? -18.436 9.481 16.547 1.00 98.31 113 LYS A C 1
ATOM 840 O O . LYS A 1 113 ? -18.870 8.690 15.721 1.00 98.31 113 LYS A O 1
ATOM 845 N N . MET A 1 114 ? -18.849 9.509 17.820 1.00 98.69 114 MET A N 1
ATOM 846 C CA . MET A 1 114 ? -19.807 8.528 18.352 1.00 98.69 114 MET A CA 1
ATOM 847 C C . MET A 1 114 ? -21.110 8.488 17.549 1.00 98.69 114 MET A C 1
ATOM 849 O O . MET A 1 114 ? -21.632 7.407 17.296 1.00 98.69 114 MET A O 1
ATOM 853 N N . VAL A 1 115 ? -21.612 9.635 17.081 1.00 98.69 115 VAL A N 1
ATOM 854 C CA . VAL A 1 115 ? -22.801 9.683 16.212 1.00 98.69 115 VAL A CA 1
ATOM 855 C C . VAL A 1 115 ? -22.531 9.022 14.856 1.00 98.69 115 VAL A C 1
ATOM 857 O O . VAL A 1 115 ? -23.247 8.107 14.450 1.00 98.69 115 VAL A O 1
ATOM 860 N N . PHE A 1 116 ? -21.524 9.505 14.126 1.00 98.44 116 PHE A N 1
ATOM 861 C CA . PHE A 1 116 ? -21.311 9.118 12.731 1.00 98.44 116 PHE A CA 1
ATOM 862 C C . PHE A 1 116 ? -20.760 7.702 12.579 1.00 98.44 116 PHE A C 1
ATOM 864 O O . PHE A 1 116 ? -21.161 6.970 11.676 1.00 98.44 116 PHE A O 1
ATOM 871 N N . GLU A 1 117 ? -19.845 7.310 13.458 1.00 98.62 117 GLU A N 1
ATOM 872 C CA . GLU A 1 117 ? -19.234 5.989 13.428 1.00 98.62 117 GLU A CA 1
ATOM 873 C C . GLU A 1 117 ? -20.257 4.909 13.803 1.00 98.62 117 GLU A C 1
ATOM 875 O O . GLU A 1 117 ? -20.336 3.911 13.095 1.00 98.62 117 GLU A O 1
ATOM 880 N N . THR A 1 118 ? -21.125 5.143 14.801 1.00 98.75 118 THR A N 1
ATOM 881 C CA . THR A 1 118 ? -22.222 4.213 15.150 1.00 98.75 118 THR A CA 1
ATOM 882 C C . THR A 1 118 ? -23.102 3.894 13.948 1.00 98.75 118 THR A C 1
ATOM 884 O O . THR A 1 118 ? -23.322 2.725 13.638 1.00 98.75 118 THR A O 1
ATOM 887 N N . ARG A 1 119 ? -23.565 4.926 13.231 1.00 98.50 119 ARG A N 1
ATOM 888 C CA . ARG A 1 119 ? -24.423 4.764 12.046 1.00 98.50 119 ARG A CA 1
ATOM 889 C C . ARG A 1 119 ? -23.730 3.986 10.940 1.00 98.50 119 ARG A C 1
ATOM 891 O O . ARG A 1 119 ? -24.320 3.074 10.372 1.00 98.50 119 ARG A O 1
ATOM 898 N N . LYS A 1 120 ? -22.463 4.311 10.667 1.00 98.25 120 LYS A N 1
ATOM 899 C CA . LYS A 1 120 ? -21.686 3.641 9.622 1.00 98.25 120 LYS A CA 1
ATOM 900 C C . LYS A 1 120 ? -21.386 2.180 9.957 1.00 98.25 120 LYS A C 1
ATOM 902 O O . LYS A 1 120 ? -21.456 1.347 9.062 1.00 98.25 120 LYS A O 1
ATOM 907 N N . ILE A 1 121 ? -21.043 1.873 11.208 1.00 98.31 121 ILE A N 1
ATOM 908 C CA . ILE A 1 121 ? -20.703 0.507 11.635 1.00 98.31 121 ILE A CA 1
ATOM 909 C C . ILE A 1 121 ? -21.954 -0.375 11.661 1.00 98.31 121 ILE A C 1
ATOM 911 O O . ILE A 1 121 ? -21.905 -1.500 11.179 1.00 98.31 121 ILE A O 1
ATOM 915 N N . LEU A 1 122 ? -23.075 0.139 12.182 1.00 98.00 122 LEU A N 1
ATOM 916 C CA . LEU A 1 122 ? -24.348 -0.591 12.223 1.00 98.00 122 LEU A CA 1
ATOM 917 C C . LEU A 1 122 ? -25.103 -0.584 10.886 1.00 98.00 122 LEU A C 1
ATOM 919 O O . LEU A 1 122 ? -26.081 -1.309 10.741 1.00 98.00 122 LEU A O 1
ATOM 923 N N . GLY A 1 123 ? -24.674 0.224 9.913 1.00 96.94 123 GLY A N 1
ATOM 924 C CA . GLY A 1 123 ? -25.340 0.341 8.616 1.00 96.94 123 GLY A CA 1
ATOM 925 C C . GLY A 1 123 ? -26.731 0.982 8.687 1.00 96.94 123 GLY A C 1
ATOM 926 O O . GLY A 1 123 ? -27.543 0.763 7.791 1.00 96.94 123 GLY A O 1
ATOM 927 N N . ASP A 1 124 ? -27.018 1.768 9.731 1.00 97.62 124 ASP A N 1
ATOM 928 C CA . ASP A 1 124 ? -28.329 2.381 9.960 1.00 97.62 124 ASP A CA 1
ATOM 929 C C . ASP A 1 124 ? -28.201 3.870 10.327 1.00 97.62 124 ASP A C 1
ATOM 931 O O . ASP A 1 124 ? -27.910 4.251 11.462 1.00 97.62 124 ASP A O 1
ATOM 935 N N . GLU A 1 125 ? -28.463 4.734 9.344 1.00 97.19 125 GLU A N 1
ATOM 936 C CA . GLU A 1 125 ? -28.441 6.195 9.494 1.00 97.19 125 GLU A CA 1
ATOM 937 C C . GLU A 1 125 ? -29.603 6.745 10.341 1.00 97.19 125 GLU A C 1
ATOM 939 O O . GLU A 1 125 ? -29.552 7.895 10.786 1.00 97.19 125 GLU A O 1
ATOM 944 N N . SER A 1 126 ? -30.654 5.951 10.582 1.00 98.00 126 SER A N 1
ATOM 945 C CA . SER A 1 126 ? -31.819 6.396 11.358 1.00 98.00 126 SER A CA 1
ATOM 946 C C . SER A 1 126 ? -31.561 6.438 12.866 1.00 98.00 126 SER A C 1
ATOM 948 O O . SER A 1 126 ? -32.296 7.115 13.589 1.00 98.00 126 SER A O 1
ATOM 950 N N . ILE A 1 127 ? -30.4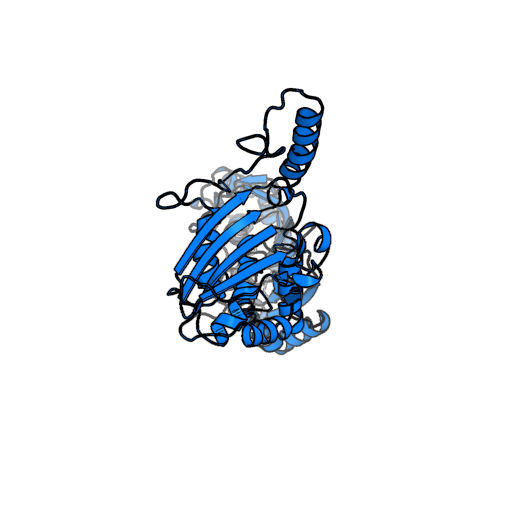90 5.786 13.336 1.00 98.44 127 ILE A N 1
ATOM 951 C CA . ILE A 1 127 ? -30.124 5.749 14.751 1.00 98.44 127 ILE A CA 1
ATOM 952 C C . ILE A 1 127 ? -29.800 7.164 15.242 1.00 98.44 127 ILE A C 1
ATOM 954 O O . ILE A 1 127 ? -28.914 7.867 14.732 1.00 98.44 127 ILE A O 1
ATOM 958 N N . GLN A 1 128 ? -30.516 7.591 16.276 1.00 98.50 128 GLN A N 1
ATOM 959 C CA . GLN A 1 128 ? -30.275 8.860 16.949 1.00 98.50 128 GLN A CA 1
ATOM 960 C C . GLN A 1 128 ? -29.319 8.649 18.120 1.00 98.50 128 GLN A C 1
ATOM 962 O O . GLN A 1 128 ? -29.603 7.861 19.013 1.00 98.50 128 GLN A O 1
ATOM 967 N N . VAL A 1 129 ? -28.199 9.369 18.142 1.00 98.69 129 VAL A N 1
ATOM 968 C CA . VAL A 1 129 ? -27.207 9.279 19.222 1.00 98.69 129 VAL A CA 1
ATOM 969 C C . VAL A 1 129 ? -27.043 10.661 19.845 1.00 98.69 129 VAL A C 1
ATOM 971 O O . VAL A 1 129 ? -26.814 11.637 19.133 1.00 98.69 129 VAL A O 1
ATOM 974 N N . CYS A 1 130 ? -27.175 10.737 21.167 1.00 98.56 130 CYS A N 1
ATOM 975 C CA . CYS A 1 130 ? -26.972 11.935 21.976 1.00 98.56 130 CYS A CA 1
ATOM 976 C C . CYS A 1 130 ? -25.815 11.684 22.958 1.00 98.56 130 CYS A C 1
ATOM 978 O O . CYS A 1 130 ? -26.061 11.227 24.080 1.00 98.56 130 CYS A O 1
ATOM 980 N N . PRO A 1 131 ? -24.560 11.915 22.535 1.00 98.62 131 PRO A N 1
ATOM 981 C CA . PRO A 1 131 ? -23.391 11.681 23.367 1.00 98.62 131 PRO A CA 1
ATOM 982 C C . PRO A 1 131 ? -22.979 12.926 24.157 1.00 98.62 131 PRO A C 1
ATOM 984 O O . PRO A 1 131 ? -23.103 14.056 23.686 1.00 98.62 131 PRO A O 1
ATOM 987 N N . THR A 1 132 ? -22.439 12.703 25.351 1.00 98.81 132 THR A N 1
ATOM 988 C CA . THR A 1 132 ? -21.682 13.691 26.125 1.00 98.81 132 THR A CA 1
ATOM 989 C C . THR A 1 132 ? -20.354 13.073 26.529 1.00 98.81 132 THR A C 1
ATOM 991 O O . THR A 1 132 ? -20.342 12.066 27.242 1.00 98.81 132 THR A O 1
ATOM 994 N N . CYS A 1 133 ? -19.243 13.657 26.076 1.00 98.75 133 CYS A N 1
ATOM 995 C CA . CYS A 1 133 ? -17.918 13.075 26.281 1.00 98.75 133 CYS A CA 1
ATOM 996 C C . CYS A 1 133 ? -17.130 13.789 27.385 1.00 98.75 133 CYS A C 1
ATOM 998 O O . CYS A 1 133 ? -16.761 14.956 27.236 1.00 98.75 133 CYS A O 1
ATOM 1000 N N . VAL A 1 134 ? -16.829 13.083 28.482 1.00 98.81 134 VAL A N 1
ATOM 1001 C CA . VAL A 1 134 ? -16.157 13.661 29.658 1.00 98.81 134 VAL A CA 1
ATOM 1002 C C . VAL A 1 134 ? -14.834 12.952 29.927 1.00 98.81 134 VAL A C 1
ATOM 1004 O O . VAL A 1 134 ? -14.773 11.727 30.035 1.00 98.81 134 VAL A O 1
ATOM 1007 N N . ARG A 1 135 ? -13.753 13.726 30.075 1.00 98.69 135 ARG A N 1
ATOM 1008 C CA . ARG A 1 135 ? -12.464 13.216 30.560 1.00 98.69 135 ARG A CA 1
ATOM 1009 C C . ARG A 1 135 ? -12.482 13.171 32.084 1.00 98.69 135 ARG A C 1
ATOM 1011 O O . ARG A 1 135 ? -12.856 14.154 32.725 1.00 98.69 135 ARG A O 1
ATOM 1018 N N . VAL A 1 136 ? -12.055 12.046 32.649 1.00 98.62 136 VAL A N 1
ATOM 1019 C CA . VAL A 1 136 ? -12.092 11.778 34.096 1.00 98.62 136 VAL A CA 1
ATOM 1020 C C . VAL A 1 136 ? -10.708 11.355 34.613 1.00 98.62 136 VAL A C 1
ATOM 1022 O O . VAL A 1 136 ? -9.875 10.936 33.803 1.00 98.62 136 VAL A O 1
ATOM 1025 N N . PRO A 1 137 ? -10.427 11.428 35.932 1.00 97.94 137 PRO A N 1
ATOM 1026 C CA . PRO A 1 137 ? -9.116 11.114 36.499 1.00 97.94 137 PRO A CA 1
ATOM 1027 C C . PRO A 1 137 ? -8.926 9.600 36.660 1.00 97.94 137 PRO A C 1
ATOM 1029 O O . PRO A 1 137 ? -8.663 9.084 37.743 1.00 97.94 137 PRO A O 1
ATOM 1032 N N . VAL A 1 138 ? -9.097 8.879 35.558 1.00 98.31 138 VAL A N 1
ATOM 1033 C CA . VAL A 1 138 ? -8.897 7.437 35.438 1.00 98.31 138 VAL A CA 1
ATOM 1034 C C . VAL A 1 138 ? -7.729 7.224 34.487 1.00 98.31 138 VAL A C 1
ATOM 1036 O O . VAL A 1 138 ? -7.684 7.835 33.422 1.00 98.31 138 VAL A O 1
ATOM 1039 N N . SER A 1 139 ? -6.774 6.380 34.877 1.00 97.38 139 SER A N 1
ATOM 1040 C CA . SER A 1 139 ? -5.573 6.135 34.075 1.00 97.38 139 SER A CA 1
ATOM 1041 C C . SER A 1 139 ? -5.910 5.388 32.784 1.00 97.38 139 SER A C 1
ATOM 1043 O O . SER A 1 139 ? -5.699 5.942 31.709 1.00 97.38 139 SER A O 1
ATOM 1045 N N . ASN A 1 140 ? -6.496 4.194 32.856 1.00 98.25 140 ASN A N 1
ATOM 1046 C CA . ASN A 1 140 ? -6.878 3.416 31.678 1.00 98.25 140 ASN A CA 1
ATOM 1047 C C . ASN A 1 140 ? -8.315 2.888 31.788 1.00 98.25 140 ASN A C 1
ATOM 1049 O O . ASN A 1 140 ? -8.890 2.895 32.876 1.00 98.25 140 ASN A O 1
ATOM 1053 N N . CYS A 1 141 ? -8.860 2.441 30.655 1.00 98.50 141 CYS A N 1
ATOM 1054 C CA . CYS A 1 141 ? -10.239 1.990 30.444 1.00 98.50 141 CYS A CA 1
ATOM 1055 C C . CYS A 1 141 ? -11.276 3.114 30.427 1.00 98.50 141 CYS A C 1
ATOM 1057 O O . CYS A 1 141 ? -11.368 3.946 31.328 1.00 98.50 141 CYS A O 1
ATOM 1059 N N . HIS A 1 142 ? -12.096 3.135 29.382 1.00 98.69 142 HIS A N 1
ATOM 1060 C CA . HIS A 1 142 ? -13.242 4.032 29.302 1.00 98.69 142 HIS A CA 1
ATOM 1061 C C . HIS A 1 142 ? -14.442 3.402 29.990 1.00 98.69 142 HIS A C 1
ATOM 1063 O O . HIS A 1 142 ? -14.558 2.181 30.082 1.00 98.69 142 HIS A O 1
ATOM 1069 N N . SER A 1 143 ? -15.341 4.240 30.491 1.00 98.88 143 SER A N 1
ATOM 1070 C CA . SER A 1 143 ? -16.648 3.784 30.942 1.00 98.88 143 SER A CA 1
ATOM 1071 C C . SER A 1 143 ? -17.763 4.611 30.345 1.00 98.88 143 SER A C 1
ATOM 1073 O O . SER A 1 143 ? -17.575 5.785 30.043 1.00 98.88 143 SER A O 1
ATOM 1075 N N . GLU A 1 144 ? -18.931 4.011 30.183 1.00 98.88 144 GLU A N 1
ATOM 1076 C CA . GLU A 1 144 ? -20.077 4.650 29.554 1.00 98.88 144 GLU A CA 1
ATOM 1077 C C . GLU A 1 144 ? -21.353 4.280 30.297 1.00 98.88 144 GLU A C 1
ATOM 1079 O O . GLU A 1 144 ? -21.655 3.106 30.519 1.00 98.88 144 GLU A O 1
ATOM 1084 N N . SER A 1 145 ? -22.118 5.307 30.663 1.00 98.88 145 SER A N 1
ATOM 1085 C CA . SER A 1 145 ? -23.517 5.144 31.044 1.00 98.88 145 SER A CA 1
ATOM 1086 C C . SER A 1 145 ? -24.351 5.267 29.782 1.00 98.88 145 SER A C 1
ATOM 1088 O O . SER A 1 145 ? -24.396 6.346 29.190 1.00 98.88 145 SER A O 1
ATOM 1090 N N . ILE A 1 146 ? -25.008 4.179 29.387 1.00 98.88 146 ILE A N 1
ATOM 1091 C CA . ILE A 1 146 ? -25.770 4.100 28.141 1.00 98.88 146 ILE A CA 1
ATOM 1092 C C . ILE A 1 146 ? -27.239 3.865 28.471 1.00 98.88 146 ILE A C 1
ATOM 1094 O O . ILE A 1 146 ? -27.582 2.972 29.246 1.00 98.88 146 ILE A O 1
ATOM 1098 N N . LEU A 1 147 ? -28.098 4.674 27.862 1.00 98.75 147 LEU A N 1
ATOM 1099 C CA . LEU A 1 147 ? -29.535 4.465 27.784 1.00 98.75 147 LEU A CA 1
ATOM 1100 C C . LEU A 1 147 ? -29.887 4.241 26.317 1.00 98.75 147 LEU A C 1
ATOM 1102 O O . LEU A 1 147 ? -29.543 5.058 25.462 1.00 98.75 147 LEU A O 1
ATOM 1106 N N . VAL A 1 148 ? -30.558 3.135 26.028 1.00 98.62 148 VAL A N 1
ATOM 1107 C CA . VAL A 1 148 ? -30.932 2.734 24.676 1.00 98.62 148 VAL A CA 1
ATOM 1108 C C . VAL A 1 148 ? -32.432 2.502 24.594 1.00 98.62 148 VAL A C 1
ATOM 1110 O O . VAL A 1 148 ? -33.010 1.850 25.455 1.00 98.62 148 VAL A O 1
ATOM 1113 N N . GLU A 1 149 ? -33.056 3.025 23.548 1.00 98.69 149 GLU A N 1
ATOM 1114 C CA . GLU A 1 149 ? -34.451 2.781 23.194 1.00 98.69 149 GLU A CA 1
ATOM 1115 C C . GLU A 1 149 ? -34.503 1.900 21.943 1.00 98.69 149 GLU A C 1
ATOM 1117 O O . GLU A 1 149 ? -33.817 2.164 20.948 1.00 98.69 149 GLU A O 1
ATOM 1122 N N . THR A 1 150 ? -35.339 0.868 21.990 1.00 98.69 150 THR A N 1
ATOM 1123 C CA . THR A 1 150 ? -35.520 -0.125 20.920 1.00 98.69 150 THR A CA 1
ATOM 1124 C C . THR A 1 150 ? -36.950 -0.088 20.368 1.00 98.69 150 THR A C 1
ATOM 1126 O O . THR A 1 150 ? -37.862 0.446 20.999 1.00 98.69 150 THR A O 1
ATOM 1129 N N . GLU A 1 151 ? -37.172 -0.589 19.149 1.00 98.12 151 GLU A N 1
ATOM 1130 C CA . GLU A 1 151 ? -38.504 -0.623 18.520 1.00 98.12 151 GLU A CA 1
ATOM 1131 C C . GLU A 1 151 ? -39.499 -1.507 19.272 1.00 98.12 151 GLU A C 1
ATOM 1133 O O . GLU A 1 151 ? -40.691 -1.196 19.315 1.00 98.12 151 GLU A O 1
ATOM 1138 N N . ARG A 1 152 ? -39.009 -2.578 19.897 1.00 97.62 152 ARG A N 1
ATOM 1139 C CA . ARG A 1 152 ? -39.781 -3.413 20.819 1.00 97.62 152 ARG A CA 1
ATOM 1140 C C . ARG A 1 152 ? -39.110 -3.449 22.179 1.00 97.62 152 ARG A C 1
ATOM 1142 O O . ARG A 1 152 ? -37.900 -3.296 22.265 1.00 97.62 152 ARG A O 1
ATOM 1149 N N . LYS A 1 153 ? -39.870 -3.769 23.222 1.00 97.94 153 LYS A N 1
ATOM 1150 C CA . LYS A 1 153 ? -39.296 -4.035 24.539 1.00 97.94 153 LYS A CA 1
ATOM 1151 C C . LYS A 1 153 ? -38.335 -5.232 24.477 1.00 97.94 153 LYS A C 1
ATOM 1153 O O . LYS A 1 153 ? -38.710 -6.313 24.011 1.00 97.94 153 LYS A O 1
ATOM 1158 N N . ILE A 1 154 ? -37.115 -5.020 24.964 1.00 98.44 154 ILE A N 1
ATOM 1159 C CA . ILE A 1 154 ? -36.145 -6.062 25.312 1.00 98.44 154 ILE A CA 1
ATOM 1160 C C . ILE A 1 154 ? -36.091 -6.099 26.838 1.00 98.44 154 ILE A C 1
ATOM 1162 O O . ILE A 1 154 ? -35.865 -5.071 27.477 1.00 98.44 154 ILE A O 1
ATOM 1166 N N . THR A 1 155 ? -36.358 -7.262 27.428 1.00 98.38 155 THR A N 1
ATOM 1167 C CA . THR A 1 155 ? -36.332 -7.412 28.895 1.00 98.38 155 THR A CA 1
ATOM 1168 C C . THR A 1 155 ? -34.897 -7.411 29.424 1.00 98.38 155 THR A C 1
ATOM 1170 O O . THR A 1 155 ? -33.947 -7.625 28.673 1.00 98.38 155 THR A O 1
ATOM 1173 N N . VAL A 1 156 ? -34.715 -7.184 30.726 1.00 98.44 156 VAL A N 1
ATOM 1174 C CA . VAL A 1 156 ? -33.381 -7.221 31.350 1.00 98.44 156 VAL A CA 1
ATOM 1175 C C . VAL A 1 156 ? -32.756 -8.614 31.216 1.00 98.44 156 VAL A C 1
ATOM 1177 O O . VAL A 1 156 ? -31.564 -8.736 30.940 1.00 98.44 156 VAL A O 1
ATOM 1180 N N . GLU A 1 157 ? -33.557 -9.662 31.392 1.00 98.38 157 GLU A N 1
ATOM 1181 C CA . GLU A 1 157 ? -33.151 -11.058 31.236 1.00 98.38 157 GLU A CA 1
ATOM 1182 C C . GLU A 1 157 ? -32.707 -11.339 29.798 1.00 98.38 157 GLU A C 1
ATOM 1184 O O . GLU A 1 157 ? -31.599 -11.827 29.586 1.00 98.38 157 GLU A O 1
ATOM 1189 N N . GLU A 1 158 ? -33.513 -10.930 28.815 1.00 98.56 158 GLU A N 1
ATOM 1190 C CA . GLU A 1 158 ? -33.174 -11.064 27.396 1.00 98.56 158 GLU A CA 1
ATOM 1191 C C . GLU A 1 158 ? -31.895 -10.288 27.043 1.00 98.56 158 GLU A C 1
ATOM 1193 O O . GLU A 1 158 ? -31.015 -10.816 26.370 1.00 98.56 158 GLU A O 1
ATOM 1198 N N . ALA A 1 159 ? -31.735 -9.058 27.541 1.00 98.69 159 ALA A N 1
ATOM 1199 C CA . ALA A 1 159 ? -30.524 -8.271 27.322 1.00 98.69 159 ALA A CA 1
ATOM 1200 C C . ALA A 1 159 ? -29.274 -8.965 27.889 1.00 98.69 159 ALA A C 1
ATOM 1202 O O . ALA A 1 159 ? -28.236 -8.993 27.229 1.00 98.69 159 ALA A O 1
ATOM 1203 N N . ARG A 1 160 ? -29.362 -9.567 29.085 1.00 98.56 160 ARG A N 1
ATOM 1204 C CA . ARG A 1 160 ? -28.255 -10.345 29.671 1.00 98.56 160 ARG A CA 1
ATOM 1205 C C . ARG A 1 160 ? -27.883 -11.543 28.806 1.00 98.56 160 ARG A C 1
ATOM 1207 O O . ARG A 1 160 ? -26.694 -11.775 28.600 1.00 98.56 160 ARG A O 1
ATOM 1214 N N . GLU A 1 161 ? -28.871 -12.280 28.307 1.00 98.56 161 GLU A N 1
ATOM 1215 C CA . GLU A 1 161 ? -28.650 -13.426 27.417 1.00 98.56 161 GLU A CA 1
ATOM 1216 C C . GLU A 1 161 ? -27.984 -12.995 26.106 1.00 98.56 161 GLU A C 1
ATOM 1218 O O . GLU A 1 161 ? -26.984 -13.585 25.698 1.00 98.56 161 GLU A O 1
ATOM 1223 N N . LEU A 1 162 ? -28.483 -11.919 25.493 1.00 98.56 162 LEU A N 1
ATOM 1224 C CA . LEU A 1 162 ? -27.932 -11.339 24.271 1.00 98.56 162 LEU A CA 1
ATOM 1225 C C . LEU A 1 162 ? -26.476 -10.887 24.453 1.00 98.56 162 LEU A C 1
ATOM 1227 O O . LEU A 1 162 ? -25.620 -11.217 23.630 1.00 98.56 162 LEU A O 1
ATOM 1231 N N . PHE A 1 163 ? -26.167 -10.177 25.542 1.00 98.62 163 PHE A N 1
ATOM 1232 C CA . PHE A 1 163 ? -24.794 -9.765 25.833 1.00 98.62 163 PHE A CA 1
ATOM 1233 C C . PHE A 1 163 ? -23.882 -10.963 26.098 1.00 98.62 163 PHE A C 1
ATOM 1235 O O . PHE A 1 163 ? -22.793 -11.023 25.541 1.00 98.62 163 PHE A O 1
ATOM 1242 N N . ALA A 1 164 ? -24.322 -11.936 26.900 1.00 97.62 164 ALA A N 1
ATOM 1243 C CA . ALA A 1 164 ? -23.524 -13.117 27.228 1.00 97.62 164 ALA A CA 1
ATOM 1244 C C . ALA A 1 164 ? -23.257 -14.025 26.014 1.00 97.62 164 ALA A C 1
ATOM 1246 O O . ALA A 1 164 ? -22.244 -14.721 25.981 1.00 97.62 164 ALA A O 1
ATOM 1247 N N . ALA A 1 165 ? -24.151 -14.024 25.020 1.00 97.31 165 ALA A N 1
ATOM 1248 C CA . ALA A 1 165 ? -23.992 -14.782 23.781 1.00 97.31 165 ALA A CA 1
ATOM 1249 C C . ALA A 1 165 ? -23.097 -14.084 22.739 1.00 97.31 165 ALA A C 1
ATOM 1251 O O . ALA A 1 165 ? -22.704 -14.716 21.757 1.00 97.31 165 ALA A O 1
ATOM 1252 N N . THR A 1 166 ? -22.782 -12.799 22.924 1.00 96.75 166 THR A N 1
ATOM 1253 C CA . THR A 1 166 ? -22.033 -11.998 21.947 1.00 96.75 166 THR A CA 1
ATOM 1254 C C . THR A 1 166 ? -20.524 -12.122 22.188 1.00 96.75 166 THR A C 1
ATOM 1256 O O . THR A 1 166 ? -20.049 -11.761 23.266 1.00 96.75 166 THR A O 1
ATOM 1259 N N . PRO A 1 167 ? -19.731 -12.584 21.202 1.00 95.69 167 PRO A N 1
ATOM 1260 C CA . PRO A 1 167 ? -18.276 -12.622 21.321 1.00 95.69 167 PRO A CA 1
ATOM 1261 C C . PRO A 1 167 ? -17.684 -11.242 21.628 1.00 95.69 167 PRO A C 1
ATOM 1263 O O . PRO A 1 167 ? -18.082 -10.236 21.041 1.00 95.69 167 PRO A O 1
ATOM 1266 N N . GLY A 1 168 ? -16.717 -11.200 22.542 1.00 95.94 168 GLY A N 1
ATOM 1267 C CA . GLY A 1 168 ? -16.082 -9.955 22.974 1.00 95.94 168 GLY A CA 1
ATOM 1268 C C . GLY A 1 168 ? -16.865 -9.172 24.033 1.00 95.94 168 GLY A C 1
ATOM 1269 O O . GLY A 1 168 ? -16.388 -8.122 24.463 1.00 95.94 168 GLY A O 1
ATOM 1270 N N . LEU A 1 169 ? -18.047 -9.646 24.458 1.00 98.38 169 LEU A N 1
ATOM 1271 C CA . LEU A 1 169 ? -18.794 -9.088 25.586 1.00 98.38 169 LEU A CA 1
ATOM 1272 C C . LEU A 1 169 ? -18.734 -10.011 26.811 1.00 98.38 169 LEU A C 1
ATOM 1274 O O . LEU A 1 169 ? -18.880 -11.228 26.710 1.00 98.38 169 LEU A O 1
ATOM 1278 N N . LYS A 1 170 ? -18.583 -9.417 27.999 1.00 98.25 170 LYS A N 1
ATOM 1279 C CA . LYS A 1 170 ? -18.651 -10.111 29.294 1.00 98.25 170 LYS A CA 1
ATOM 1280 C C . LYS A 1 170 ? -19.644 -9.425 30.226 1.00 98.25 170 LYS A C 1
ATOM 1282 O O . LYS A 1 170 ? -19.532 -8.232 30.494 1.00 98.25 170 LYS A O 1
ATOM 1287 N N . VAL A 1 171 ? -20.594 -10.182 30.775 1.00 98.50 171 VAL A N 1
ATOM 1288 C CA . VAL A 1 171 ? -21.589 -9.651 31.722 1.00 98.50 171 VAL A CA 1
ATOM 1289 C C . VAL A 1 171 ? -21.082 -9.778 33.160 1.00 98.50 171 VAL A C 1
ATOM 1291 O O . VAL A 1 171 ? -20.833 -10.880 33.646 1.00 98.50 171 VAL A O 1
ATOM 1294 N N . ILE A 1 172 ? -20.973 -8.648 33.860 1.00 97.88 172 ILE A N 1
ATOM 1295 C CA . ILE A 1 172 ? -20.724 -8.561 35.305 1.00 97.88 172 ILE A CA 1
ATOM 1296 C C . ILE A 1 172 ? -21.858 -7.722 35.901 1.00 97.88 172 ILE A C 1
ATOM 1298 O O . ILE A 1 172 ? -21.795 -6.499 35.917 1.00 97.88 172 ILE A O 1
ATOM 1302 N N . ASP A 1 173 ? -22.931 -8.362 36.360 1.00 97.94 173 ASP A N 1
ATOM 1303 C CA . ASP A 1 173 ? -24.141 -7.646 36.781 1.00 97.94 173 ASP A CA 1
ATOM 1304 C C . ASP A 1 173 ? -24.789 -8.272 38.019 1.00 97.94 173 ASP A C 1
ATOM 1306 O O . ASP A 1 173 ? -25.819 -8.936 37.939 1.00 97.94 173 ASP A O 1
ATOM 1310 N N . ASP A 1 174 ? -24.171 -8.065 39.182 1.00 96.75 174 ASP A N 1
ATOM 1311 C CA . ASP A 1 174 ? -24.727 -8.467 40.474 1.00 96.75 174 ASP A CA 1
ATOM 1312 C C . ASP A 1 174 ? -24.493 -7.361 41.508 1.00 96.75 174 ASP A C 1
ATOM 1314 O O . ASP A 1 174 ? -23.539 -7.359 42.289 1.00 96.75 174 ASP A O 1
ATOM 1318 N N . VAL A 1 175 ? -25.399 -6.383 41.497 1.00 95.25 175 VAL A N 1
ATOM 1319 C CA . VAL A 1 175 ? -25.352 -5.224 42.397 1.00 95.25 175 VAL A CA 1
ATOM 1320 C C . VAL A 1 175 ? -25.471 -5.641 43.865 1.00 95.25 175 VAL A C 1
ATOM 1322 O O . VAL A 1 175 ? -24.862 -5.000 44.718 1.00 95.25 175 VAL A O 1
ATOM 1325 N N . ALA A 1 176 ? -26.206 -6.717 44.170 1.00 96.69 176 ALA A N 1
ATOM 1326 C CA . ALA A 1 176 ? -26.399 -7.180 45.543 1.00 96.69 176 ALA A CA 1
ATOM 1327 C C . ALA A 1 176 ? -25.087 -7.677 46.173 1.00 96.69 176 ALA A C 1
ATOM 1329 O O . ALA A 1 176 ? -24.871 -7.469 47.366 1.00 96.69 176 ALA A O 1
ATOM 1330 N N . SER A 1 177 ? -24.196 -8.276 45.373 1.00 96.94 177 SER A N 1
ATOM 1331 C CA . SER A 1 177 ? -22.839 -8.647 45.802 1.00 96.94 177 SER A CA 1
ATOM 1332 C C . SER A 1 177 ? -21.761 -7.610 45.459 1.00 96.94 177 SER A C 1
ATOM 1334 O O . SER A 1 177 ? -20.578 -7.859 45.689 1.00 96.94 177 SER A O 1
ATOM 1336 N N . GLY A 1 178 ? -22.151 -6.439 44.942 1.00 96.06 178 GLY A N 1
ATOM 1337 C CA . GLY A 1 178 ? -21.229 -5.354 44.597 1.00 96.06 178 GLY A CA 1
ATOM 1338 C C . GLY A 1 178 ? -20.381 -5.621 43.349 1.00 96.06 178 GLY A C 1
ATOM 1339 O O . GLY A 1 178 ? -19.295 -5.060 43.226 1.00 96.06 178 GLY A O 1
ATOM 1340 N N . LYS A 1 179 ? -20.844 -6.482 42.434 1.00 97.62 179 LYS A N 1
ATOM 1341 C CA . LYS A 1 179 ? -20.138 -6.838 41.197 1.00 97.62 179 LYS A CA 1
ATOM 1342 C C . LYS A 1 179 ? -20.705 -6.082 40.004 1.00 97.62 179 LYS A C 1
ATOM 1344 O O . LYS A 1 179 ? -21.855 -6.275 39.609 1.00 97.62 179 LYS A O 1
ATOM 1349 N N . TYR A 1 180 ? -19.864 -5.249 39.413 1.00 98.12 180 TYR A N 1
ATOM 1350 C CA . TYR A 1 180 ? -20.125 -4.505 38.185 1.00 98.12 180 TYR A CA 1
ATOM 1351 C C . TYR A 1 180 ? -18.786 -4.104 37.549 1.00 98.12 180 TYR A C 1
ATOM 1353 O O . TYR A 1 180 ? -17.778 -4.065 38.258 1.00 98.12 180 TYR A O 1
ATOM 1361 N N . PRO A 1 181 ? -18.744 -3.799 36.242 1.00 98.19 181 PRO A N 1
ATOM 1362 C CA . PRO A 1 181 ? -17.505 -3.431 35.575 1.00 98.19 181 PRO A CA 1
ATOM 1363 C C . PRO A 1 181 ? -16.921 -2.141 36.153 1.00 98.19 181 PRO A C 1
ATOM 1365 O O . PRO A 1 181 ? -17.631 -1.143 36.323 1.00 98.19 181 PRO A O 1
ATOM 1368 N N . MET A 1 182 ? -15.618 -2.142 36.418 1.00 98.19 182 MET A N 1
ATOM 1369 C CA . MET A 1 182 ? -14.871 -0.975 36.880 1.00 98.19 182 MET A CA 1
ATOM 1370 C C . MET A 1 182 ? -13.596 -0.832 36.046 1.00 98.19 182 MET A C 1
ATOM 1372 O O . MET A 1 182 ? -12.951 -1.845 35.784 1.00 98.19 182 MET A O 1
ATOM 1376 N N . PRO A 1 183 ? -13.175 0.397 35.677 1.00 97.81 183 PRO A N 1
ATOM 1377 C CA . PRO A 1 183 ? -11.981 0.620 34.856 1.00 97.81 183 PRO A CA 1
ATOM 1378 C C . PRO A 1 183 ? -10.746 -0.159 35.309 1.00 97.81 183 PRO A C 1
ATOM 1380 O O . PRO A 1 183 ? -10.047 -0.749 34.494 1.00 97.81 183 PRO A O 1
ATOM 1383 N N . LYS A 1 184 ? -10.518 -0.201 36.626 1.00 96.44 184 LYS A N 1
ATOM 1384 C CA . LYS A 1 184 ? -9.371 -0.869 37.244 1.00 96.44 184 LYS A CA 1
ATOM 1385 C C . LYS A 1 184 ? -9.350 -2.383 37.012 1.00 96.44 184 LYS A C 1
ATOM 1387 O O . LYS A 1 184 ? -8.269 -2.949 36.912 1.00 96.44 184 LYS A O 1
ATOM 1392 N N . ASP A 1 185 ? -10.515 -3.021 36.954 1.00 95.75 185 ASP A N 1
ATOM 1393 C CA . ASP A 1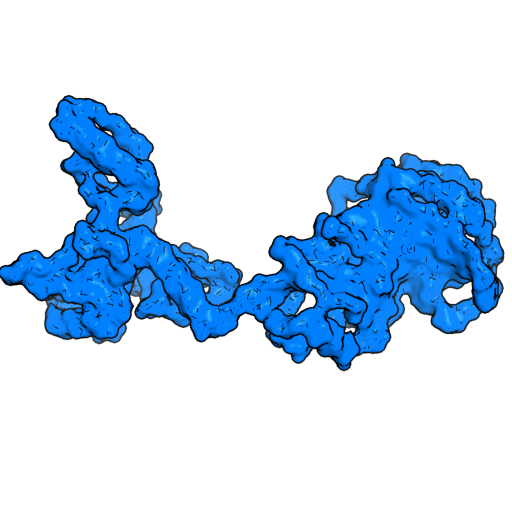 185 ? -10.624 -4.480 36.839 1.00 95.75 185 ASP A CA 1
ATOM 1394 C C . ASP A 1 185 ? -10.632 -4.945 35.375 1.00 95.75 185 ASP A C 1
ATOM 1396 O O . ASP A 1 185 ? -10.440 -6.127 35.105 1.00 95.75 185 ASP A O 1
ATOM 1400 N N . CYS A 1 186 ? -10.846 -4.016 34.437 1.00 96.38 186 CYS A N 1
ATOM 1401 C CA . CYS A 1 186 ? -10.872 -4.270 32.995 1.00 96.38 186 CYS A CA 1
ATOM 1402 C C . CYS A 1 186 ? -9.546 -3.917 32.288 1.00 96.38 186 CYS A C 1
ATOM 1404 O O . CYS A 1 186 ? -9.422 -4.151 31.089 1.00 96.38 186 CYS A O 1
ATOM 1406 N N . ASP A 1 187 ? -8.579 -3.324 32.998 1.00 96.25 187 ASP A N 1
ATOM 1407 C CA . ASP A 1 187 ? -7.292 -2.899 32.432 1.00 96.25 187 ASP A CA 1
ATOM 1408 C C . ASP A 1 187 ? -6.467 -4.097 31.953 1.00 96.25 187 ASP A C 1
ATOM 1410 O O . ASP A 1 187 ? -6.261 -5.066 32.687 1.00 96.25 187 ASP A O 1
ATOM 1414 N N . GLY A 1 188 ? -5.978 -4.033 30.715 1.00 95.94 188 GLY A N 1
ATOM 1415 C CA . GLY A 1 188 ? -5.188 -5.103 30.128 1.00 95.94 188 GLY A CA 1
ATOM 1416 C C . GLY A 1 188 ? -6.001 -6.279 29.574 1.00 95.94 188 GLY A C 1
ATOM 1417 O O . GLY A 1 188 ? -5.392 -7.285 29.207 1.00 95.94 188 GLY A O 1
ATOM 1418 N N . ASP A 1 189 ? -7.327 -6.167 29.483 1.00 96.88 189 ASP A N 1
ATOM 1419 C CA . ASP A 1 189 ? -8.210 -7.173 28.880 1.00 96.88 189 ASP A CA 1
ATOM 1420 C C . ASP A 1 189 ? -8.726 -6.713 27.500 1.00 96.88 189 ASP A C 1
ATOM 1422 O O . ASP A 1 189 ? -8.769 -5.521 27.190 1.00 96.88 189 ASP A O 1
ATOM 1426 N N . ASP A 1 190 ? -9.063 -7.673 26.642 1.00 97.31 190 ASP A N 1
ATOM 1427 C CA . ASP A 1 190 ? -9.489 -7.456 25.256 1.00 97.31 190 ASP A CA 1
ATOM 1428 C C . ASP A 1 190 ? -11.023 -7.425 25.097 1.00 97.31 190 ASP A C 1
ATOM 1430 O O . ASP A 1 190 ? -11.520 -7.085 24.022 1.00 97.31 190 ASP A O 1
ATOM 1434 N N . ASP A 1 191 ? -11.771 -7.755 26.153 1.00 97.81 191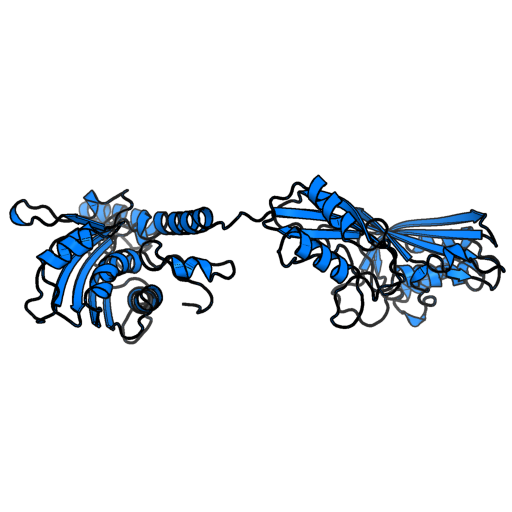 ASP A N 1
ATOM 1435 C CA . ASP A 1 191 ? -13.233 -7.777 26.151 1.00 97.81 191 ASP A CA 1
ATOM 1436 C C . ASP A 1 191 ? -13.860 -6.449 26.602 1.00 97.81 191 ASP A C 1
ATOM 1438 O O . ASP A 1 191 ? -13.290 -5.664 27.362 1.00 97.81 191 ASP A O 1
ATOM 1442 N N . THR A 1 192 ? -15.101 -6.231 26.168 1.00 98.50 192 THR A N 1
ATOM 1443 C CA . THR A 1 192 ? -15.978 -5.172 26.670 1.00 98.50 192 THR A CA 1
ATOM 1444 C C . THR A 1 192 ? -16.907 -5.728 27.747 1.00 98.50 192 THR A C 1
ATOM 1446 O O . THR A 1 192 ? -17.600 -6.728 27.563 1.00 98.50 192 THR A O 1
ATOM 1449 N N . TYR A 1 193 ? -16.954 -5.058 28.891 1.00 98.69 193 TYR A N 1
ATOM 1450 C CA . TYR A 1 193 ? -17.669 -5.512 30.075 1.00 98.69 193 TYR A CA 1
ATOM 1451 C C . TYR A 1 193 ? -18.965 -4.733 30.278 1.00 98.69 193 TYR A C 1
ATOM 1453 O O . TYR A 1 193 ? -18.954 -3.503 30.325 1.00 98.69 193 TYR A O 1
ATOM 1461 N N . ILE A 1 194 ? -20.073 -5.449 30.462 1.00 98.75 194 ILE A N 1
ATOM 1462 C CA . ILE A 1 194 ? -21.416 -4.882 30.617 1.00 98.75 194 ILE A CA 1
ATOM 1463 C C . ILE A 1 194 ? -21.974 -5.212 32.000 1.00 98.75 194 ILE A C 1
ATOM 1465 O O . ILE A 1 194 ? -21.892 -6.348 32.465 1.00 98.75 194 ILE A O 1
ATOM 1469 N N . GLY A 1 195 ? -22.576 -4.228 32.659 1.00 98.56 195 GLY A N 1
ATOM 1470 C CA . GLY A 1 195 ? -23.254 -4.409 33.937 1.00 98.56 195 GLY A CA 1
ATOM 1471 C C . GLY A 1 195 ? -24.292 -3.332 34.205 1.00 98.56 195 GLY A C 1
ATOM 1472 O O . GLY A 1 195 ? -24.600 -2.516 33.339 1.00 98.56 195 GLY A O 1
ATOM 1473 N N . ARG A 1 196 ? -24.845 -3.314 35.420 1.00 98.56 196 ARG A N 1
ATOM 1474 C CA . ARG A 1 196 ? -25.900 -2.376 35.841 1.00 98.56 196 ARG A CA 1
ATOM 1475 C C . ARG A 1 196 ? -27.114 -2.392 34.906 1.00 98.56 196 ARG A C 1
ATOM 1477 O O . ARG A 1 196 ? -27.731 -1.344 34.707 1.00 98.56 196 ARG A O 1
ATOM 1484 N N . ILE A 1 197 ? -27.446 -3.553 34.350 1.00 98.69 197 ILE A N 1
ATOM 1485 C CA . ILE A 1 197 ? -28.485 -3.696 33.328 1.00 98.69 197 ILE A CA 1
ATOM 1486 C C . ILE A 1 197 ? -29.848 -3.597 34.012 1.00 98.69 197 ILE A C 1
ATOM 1488 O O . ILE A 1 197 ? -30.123 -4.295 34.990 1.00 98.69 197 ILE A O 1
ATOM 1492 N N . ARG A 1 198 ? -30.698 -2.690 33.532 1.00 98.44 198 ARG A N 1
ATOM 1493 C CA . ARG A 1 198 ? -32.023 -2.424 34.104 1.00 98.44 198 ARG A CA 1
ATOM 1494 C C . ARG A 1 198 ? -32.951 -1.790 33.075 1.00 98.44 198 ARG A C 1
ATOM 1496 O O . ARG A 1 198 ? -32.478 -1.165 32.128 1.00 98.44 198 ARG A O 1
ATOM 1503 N N . GLU A 1 199 ? -34.255 -1.907 33.298 1.00 98.12 199 GLU A N 1
ATOM 1504 C CA . GLU A 1 199 ? -35.245 -1.142 32.534 1.00 98.12 199 GLU A CA 1
ATOM 1505 C C . GLU A 1 199 ? -35.059 0.361 32.780 1.00 98.12 199 GLU A C 1
ATOM 1507 O O . GLU A 1 199 ? -34.742 0.795 33.895 1.00 98.12 199 GLU A O 1
ATOM 1512 N N . ASP A 1 200 ? -35.247 1.158 31.733 1.00 97.31 200 ASP A N 1
ATOM 1513 C CA . ASP A 1 200 ? -35.370 2.602 31.871 1.00 97.31 200 ASP A CA 1
ATOM 1514 C C . ASP A 1 200 ? -36.763 2.949 32.406 1.00 97.31 200 ASP A C 1
ATOM 1516 O O . ASP A 1 200 ? -37.787 2.614 31.819 1.00 97.31 200 ASP A O 1
ATOM 1520 N N . LEU A 1 201 ? -36.809 3.675 33.520 1.00 96.50 201 LEU A N 1
ATOM 1521 C CA . LEU A 1 201 ? -38.068 4.116 34.119 1.00 96.50 201 LEU A CA 1
ATOM 1522 C C . LEU A 1 201 ? -38.729 5.263 33.337 1.00 96.50 201 LEU A C 1
ATOM 1524 O O . LEU A 1 201 ? -39.881 5.594 33.610 1.00 96.50 201 LEU A O 1
ATOM 1528 N N . SER A 1 202 ? -38.006 5.897 32.408 1.00 96.38 202 SER A N 1
ATOM 1529 C CA . SER A 1 202 ? -38.489 7.036 31.621 1.00 96.38 202 SER A CA 1
ATOM 1530 C C . SER A 1 202 ? -38.981 6.676 30.214 1.00 96.38 202 SER A C 1
ATOM 1532 O O . SER A 1 202 ? -39.624 7.507 29.570 1.00 96.38 202 SER A O 1
ATOM 1534 N N . CYS A 1 203 ? -38.728 5.450 29.744 1.00 95.12 203 CYS A N 1
ATOM 1535 C CA . CYS A 1 203 ? -39.074 4.984 28.403 1.00 95.12 203 CYS A CA 1
ATOM 1536 C C . CYS A 1 203 ? -39.494 3.506 28.428 1.00 95.12 203 CYS A C 1
ATOM 1538 O O . CYS A 1 203 ? -38.740 2.652 28.881 1.00 95.12 203 CYS A O 1
ATOM 1540 N N . GLU A 1 204 ? -40.677 3.188 27.893 1.00 95.50 204 GLU A N 1
ATOM 1541 C CA . GLU A 1 204 ? -41.265 1.836 27.939 1.00 95.50 204 GLU A CA 1
ATOM 1542 C C . GLU A 1 204 ? -40.386 0.750 27.291 1.00 95.50 204 GLU A C 1
ATOM 1544 O O . GLU A 1 204 ? -40.270 -0.355 27.825 1.00 95.50 204 GLU A O 1
ATOM 1549 N N . ASN A 1 205 ? -39.731 1.080 26.172 1.00 98.00 205 ASN A N 1
ATOM 1550 C CA . ASN A 1 205 ? -38.809 0.193 25.450 1.00 98.00 205 ASN A CA 1
ATOM 1551 C C . ASN A 1 205 ? -37.335 0.552 25.711 1.00 98.00 205 ASN A C 1
ATOM 1553 O O . ASN A 1 205 ? -36.461 0.282 24.878 1.00 98.00 205 ASN A O 1
ATOM 1557 N N . GLY A 1 206 ? -37.074 1.229 26.831 1.00 98.19 206 GLY A N 1
ATOM 1558 C CA . GLY A 1 206 ? -35.752 1.689 27.212 1.00 98.19 206 GLY A CA 1
ATOM 1559 C C . GLY A 1 206 ? -35.017 0.701 28.118 1.00 98.19 206 GLY A C 1
ATOM 1560 O O . GLY A 1 206 ? -35.589 0.118 29.041 1.00 98.19 206 GLY A O 1
ATOM 1561 N N . LEU A 1 207 ? -33.715 0.560 27.891 1.00 98.50 207 LEU A N 1
ATOM 1562 C CA . LEU A 1 207 ? -32.775 -0.131 28.770 1.00 98.50 207 LEU A CA 1
ATOM 1563 C C . LEU A 1 207 ? -31.651 0.824 29.162 1.00 98.50 207 LEU A C 1
ATOM 1565 O O . LEU A 1 207 ? -31.183 1.616 28.347 1.00 98.50 207 LEU A O 1
ATOM 1569 N N . ALA A 1 208 ? -31.179 0.711 30.398 1.00 98.75 208 ALA A N 1
ATOM 1570 C CA . ALA A 1 208 ? -29.998 1.411 30.877 1.00 98.75 208 ALA A CA 1
ATOM 1571 C C . ALA A 1 208 ? -28.942 0.410 31.350 1.00 98.75 208 ALA A C 1
ATOM 1573 O O . ALA A 1 208 ? -29.253 -0.537 32.074 1.00 98.75 208 ALA A O 1
ATOM 1574 N N . PHE A 1 209 ? -27.684 0.639 30.986 1.00 98.81 209 PHE A N 1
ATOM 1575 C CA . PHE A 1 209 ? -26.564 -0.214 31.377 1.00 98.81 209 PHE A CA 1
ATOM 1576 C C . PHE A 1 209 ? -25.250 0.571 31.467 1.00 98.81 209 PHE A C 1
ATOM 1578 O O . PHE A 1 209 ? -25.155 1.741 31.091 1.00 98.81 209 PHE A O 1
ATOM 1585 N N . TRP A 1 210 ? -24.251 -0.078 32.052 1.00 98.88 210 TRP A N 1
ATOM 1586 C CA . TRP A 1 210 ? -22.897 0.417 32.246 1.00 98.88 210 TRP A CA 1
ATOM 1587 C C . TRP A 1 210 ? -21.928 -0.432 31.433 1.00 98.88 210 TRP A C 1
ATOM 1589 O O . TRP A 1 210 ? -21.961 -1.659 31.531 1.00 98.88 210 TRP A O 1
ATOM 1599 N N . CYS A 1 211 ? -21.081 0.222 30.648 1.00 98.06 211 CYS A N 1
ATOM 1600 C CA . CYS A 1 211 ? -20.129 -0.416 29.747 1.00 98.06 211 CYS A CA 1
ATOM 1601 C C . CYS A 1 211 ? -18.707 0.042 30.078 1.00 98.06 211 CYS A C 1
ATOM 1603 O O . CYS A 1 211 ? -18.483 1.238 30.259 1.00 98.06 211 CYS A O 1
ATOM 1605 N N . VAL A 1 212 ? -17.749 -0.884 30.160 1.00 98.88 212 VAL A N 1
ATOM 1606 C CA . VAL A 1 212 ? -16.331 -0.591 30.422 1.00 98.88 212 VAL A CA 1
ATOM 1607 C C . VAL A 1 212 ? -15.451 -1.417 29.499 1.00 98.88 212 VAL A C 1
ATOM 1609 O O . VAL A 1 212 ? -15.642 -2.624 29.388 1.00 98.88 212 VAL A O 1
ATOM 1612 N N . SER A 1 213 ? -14.461 -0.787 28.873 1.00 98.69 213 SER A N 1
ATOM 1613 C CA . SER A 1 213 ? -13.465 -1.486 28.063 1.00 98.69 213 SER A CA 1
ATOM 1614 C C . SER A 1 213 ? -12.117 -0.779 28.120 1.00 98.69 213 SER A C 1
ATOM 1616 O O . SER A 1 213 ? -12.043 0.449 28.246 1.00 98.69 213 SER A O 1
ATOM 1618 N N . ASP A 1 214 ? -11.038 -1.545 27.968 1.00 98.56 214 ASP A N 1
ATOM 1619 C CA . ASP A 1 214 ? -9.701 -0.992 27.780 1.00 98.56 214 ASP A CA 1
ATOM 1620 C C . ASP A 1 214 ? -9.633 -0.233 26.442 1.00 98.56 214 ASP A C 1
ATOM 1622 O O . ASP A 1 214 ? -9.816 -0.789 25.352 1.00 98.56 214 ASP A O 1
ATOM 1626 N N . ASN A 1 215 ? -9.392 1.076 26.530 1.00 98.12 215 ASN A N 1
ATOM 1627 C CA . ASN A 1 215 ? -9.390 1.973 25.380 1.00 98.12 215 ASN A CA 1
ATOM 1628 C C . ASN A 1 215 ? -8.101 1.909 24.548 1.00 98.12 215 ASN A C 1
ATOM 1630 O O . ASN A 1 215 ? -8.087 2.438 23.439 1.00 98.12 215 ASN A O 1
ATOM 1634 N N . LEU A 1 216 ? -7.027 1.309 25.067 1.00 97.44 216 LEU A N 1
ATOM 1635 C CA . LEU A 1 216 ? -5.787 1.062 24.328 1.00 97.44 216 LEU A CA 1
ATOM 1636 C C . LEU A 1 216 ? -5.806 -0.307 23.642 1.00 97.44 216 LEU A C 1
ATOM 1638 O O . LEU A 1 216 ? -5.187 -0.468 22.590 1.00 97.44 216 LEU A O 1
ATOM 1642 N N . ARG A 1 217 ? -6.532 -1.273 24.214 1.00 97.44 217 ARG A N 1
ATOM 1643 C CA . ARG A 1 217 ? -6.738 -2.609 23.645 1.00 97.44 217 ARG A CA 1
ATOM 1644 C C . ARG A 1 217 ? -7.934 -2.648 22.720 1.00 97.44 217 ARG A C 1
ATOM 1646 O O . ARG A 1 217 ? -7.795 -2.285 21.552 1.00 97.44 217 ARG A O 1
ATOM 1653 N N . LYS A 1 218 ? -9.109 -3.060 23.204 1.00 97.25 218 LYS A N 1
ATOM 1654 C CA . LYS A 1 218 ? -10.282 -3.201 22.343 1.00 97.25 218 LYS A CA 1
ATOM 1655 C C . LYS A 1 218 ? -10.671 -1.880 21.693 1.00 97.25 218 LYS A C 1
ATOM 1657 O O . LYS A 1 218 ? -11.018 -1.869 20.521 1.00 97.25 218 LYS A O 1
ATOM 1662 N N . GLY A 1 219 ? -10.490 -0.760 22.392 1.00 93.81 219 GLY A N 1
ATOM 1663 C CA . GLY A 1 219 ? -10.710 0.567 21.819 1.00 93.81 219 GLY A CA 1
ATOM 1664 C C . GLY A 1 219 ? -9.686 1.020 20.765 1.00 93.81 219 GLY A C 1
ATOM 1665 O O . GLY A 1 219 ? -9.897 2.069 20.159 1.00 93.81 219 GLY A O 1
ATOM 1666 N N . ALA A 1 220 ? -8.586 0.286 20.548 1.00 96.31 220 ALA A N 1
ATOM 1667 C CA . ALA A 1 220 ? -7.566 0.633 19.557 1.00 96.31 220 ALA A CA 1
ATOM 1668 C C . ALA A 1 220 ? -6.775 -0.586 19.034 1.00 96.31 220 ALA A C 1
ATOM 1670 O O . ALA A 1 220 ? -7.063 -1.094 17.948 1.00 96.31 220 ALA A O 1
ATOM 1671 N N . ALA A 1 221 ? -5.748 -1.037 19.766 1.00 97.00 221 ALA A N 1
ATOM 1672 C CA . ALA A 1 221 ? -4.751 -1.982 19.262 1.00 97.00 221 ALA A CA 1
ATOM 1673 C C . ALA A 1 221 ? -5.328 -3.373 18.970 1.00 97.00 221 ALA A C 1
ATOM 1675 O O . ALA A 1 221 ? -5.095 -3.923 17.893 1.00 97.00 221 ALA A O 1
ATOM 1676 N N . THR A 1 222 ? -6.108 -3.928 19.896 1.00 97.06 222 THR A N 1
ATOM 1677 C CA . THR A 1 222 ? -6.699 -5.263 19.752 1.00 97.06 222 THR A CA 1
ATOM 1678 C C . THR A 1 222 ? -7.680 -5.289 18.587 1.00 97.06 222 THR A C 1
ATOM 1680 O O . THR A 1 222 ? -7.620 -6.208 17.776 1.00 97.06 222 THR A O 1
ATOM 1683 N N . ASN A 1 223 ? -8.510 -4.252 18.421 1.00 97.88 223 ASN A N 1
ATOM 1684 C CA . ASN A 1 223 ? -9.420 -4.176 17.277 1.00 97.88 223 ASN A CA 1
ATOM 1685 C C . ASN A 1 223 ? -8.655 -4.144 15.943 1.00 97.88 223 ASN A C 1
ATOM 1687 O O . ASN A 1 223 ? -8.994 -4.884 15.023 1.00 97.88 223 ASN A O 1
ATOM 1691 N N . ALA A 1 224 ? -7.575 -3.360 15.848 1.00 97.38 224 ALA A N 1
ATOM 1692 C CA . ALA A 1 224 ? -6.737 -3.322 14.648 1.00 97.38 224 ALA A CA 1
ATOM 1693 C C . ALA A 1 224 ? -6.100 -4.689 14.328 1.00 97.38 224 ALA A C 1
ATOM 1695 O O . ALA A 1 224 ? -6.100 -5.116 13.171 1.00 97.38 224 ALA A O 1
ATOM 1696 N N . VAL A 1 225 ? -5.601 -5.401 15.344 1.00 97.00 225 VAL A N 1
ATOM 1697 C CA . VAL A 1 225 ? -5.046 -6.754 15.176 1.00 97.00 225 VAL A CA 1
ATOM 1698 C C . VAL A 1 225 ? -6.131 -7.740 14.753 1.00 97.00 225 VAL A C 1
ATOM 1700 O O . VAL A 1 225 ? -5.924 -8.491 13.806 1.00 97.00 225 VAL A O 1
ATOM 1703 N N . GLN A 1 226 ? -7.307 -7.710 15.376 1.00 96.88 226 GLN A N 1
ATOM 1704 C CA . GLN A 1 226 ? -8.419 -8.594 15.023 1.00 96.88 226 GLN A CA 1
ATOM 1705 C C . GLN A 1 226 ? -8.942 -8.341 13.601 1.00 96.88 226 GLN A C 1
ATOM 1707 O O . GLN A 1 226 ? -9.308 -9.294 12.916 1.00 96.88 226 GLN A O 1
ATOM 1712 N N . ILE A 1 227 ? -8.930 -7.092 13.113 1.00 96.38 227 ILE A N 1
ATOM 1713 C CA . ILE A 1 227 ? -9.196 -6.790 11.695 1.00 96.38 227 ILE A CA 1
ATOM 1714 C C . ILE A 1 227 ? -8.160 -7.493 10.809 1.00 96.38 227 ILE A C 1
ATOM 1716 O O . ILE A 1 227 ? -8.528 -8.149 9.836 1.00 96.38 227 ILE A O 1
ATOM 1720 N N . ALA A 1 228 ? -6.869 -7.405 11.141 1.00 94.00 228 ALA A N 1
ATOM 1721 C CA . ALA A 1 228 ? -5.826 -8.085 10.375 1.00 94.00 228 ALA A CA 1
ATOM 1722 C C . ALA A 1 228 ? -5.983 -9.618 10.413 1.00 94.00 228 ALA A C 1
ATOM 1724 O O . ALA A 1 228 ? -5.885 -10.275 9.377 1.00 94.00 228 ALA A O 1
ATOM 1725 N N . GLU A 1 229 ? -6.291 -10.198 11.576 1.00 93.94 229 GLU A N 1
ATOM 1726 C CA . GLU A 1 229 ? -6.582 -11.629 11.711 1.00 93.94 229 GLU A CA 1
ATOM 1727 C C . GLU A 1 229 ? -7.786 -12.053 10.865 1.00 93.94 229 GLU A C 1
ATOM 1729 O O . GLU A 1 229 ? -7.740 -13.102 10.219 1.00 93.94 229 GLU A O 1
ATOM 1734 N N . LEU A 1 230 ? -8.848 -11.242 10.840 1.00 93.31 230 LEU A N 1
ATOM 1735 C CA . LEU A 1 230 ? -10.038 -11.479 10.027 1.00 93.31 230 LEU A CA 1
ATOM 1736 C C . LEU A 1 230 ? -9.684 -11.552 8.535 1.00 93.31 230 LEU A C 1
ATOM 1738 O O . LEU A 1 230 ? -10.124 -12.480 7.851 1.00 93.31 230 LEU A O 1
ATOM 1742 N N . LEU A 1 231 ? -8.859 -10.620 8.048 1.00 90.31 231 LEU A N 1
ATOM 1743 C CA . LEU A 1 231 ? -8.381 -10.601 6.664 1.00 90.31 231 LEU A CA 1
ATOM 1744 C C . LEU A 1 231 ? -7.544 -11.845 6.339 1.00 90.31 231 LEU A C 1
ATOM 1746 O O . LEU A 1 231 ? -7.796 -12.511 5.334 1.00 90.31 231 LEU A O 1
ATOM 1750 N N . VAL A 1 232 ? -6.589 -12.199 7.204 1.00 86.38 232 VAL A N 1
ATOM 1751 C CA . VAL A 1 232 ? -5.711 -13.365 7.006 1.00 86.38 232 VAL A CA 1
ATOM 1752 C C . VAL A 1 232 ? -6.512 -14.670 6.997 1.00 86.38 232 VAL A C 1
ATOM 1754 O O . VAL A 1 232 ? -6.323 -15.500 6.107 1.00 86.38 232 VAL A O 1
ATOM 1757 N N . ARG A 1 233 ? -7.448 -14.851 7.942 1.00 84.12 233 ARG A N 1
ATOM 1758 C CA . ARG A 1 233 ? -8.321 -16.041 8.001 1.00 84.12 233 ARG A CA 1
ATOM 1759 C C . ARG A 1 233 ? -9.182 -16.197 6.745 1.00 84.12 233 ARG A C 1
ATOM 1761 O O . ARG A 1 233 ? -9.500 -17.324 6.379 1.00 84.12 233 ARG A O 1
ATOM 1768 N N . ASN A 1 234 ? -9.518 -15.093 6.078 1.00 78.19 234 ASN A N 1
ATOM 1769 C CA . ASN A 1 234 ? -10.321 -15.070 4.853 1.00 78.19 234 ASN A CA 1
ATOM 1770 C C . ASN A 1 234 ? -9.481 -14.910 3.573 1.00 78.19 234 ASN A C 1
ATOM 1772 O O . ASN A 1 234 ? -10.010 -14.578 2.515 1.00 78.19 234 ASN A O 1
ATOM 1776 N N . GLY A 1 235 ? -8.178 -15.199 3.637 1.00 66.75 235 GLY A N 1
ATOM 1777 C CA . GLY A 1 235 ? -7.341 -15.354 2.450 1.00 66.75 235 GLY A CA 1
ATOM 1778 C C . GLY A 1 235 ? -6.710 -14.073 1.906 1.00 66.75 235 GLY A C 1
ATOM 1779 O O . GLY A 1 235 ? -6.131 -14.136 0.821 1.00 66.75 235 GLY A O 1
ATOM 1780 N N . ALA A 1 236 ? -6.747 -12.950 2.633 1.00 63.06 236 ALA A N 1
ATOM 1781 C CA . ALA A 1 236 ? -5.881 -11.814 2.325 1.00 63.06 236 ALA A CA 1
ATOM 1782 C C . ALA A 1 236 ? -4.416 -12.233 2.512 1.00 63.06 236 ALA A C 1
ATOM 1784 O O . ALA A 1 236 ? -4.026 -12.741 3.568 1.00 63.06 236 ALA A O 1
ATOM 1785 N N . ARG A 1 237 ? -3.603 -12.057 1.467 1.00 65.56 237 ARG A N 1
ATOM 1786 C CA . ARG A 1 237 ? -2.197 -12.475 1.448 1.00 65.56 237 ARG A CA 1
ATOM 1787 C C . ARG A 1 237 ? -1.284 -11.252 1.445 1.00 65.56 237 ARG A C 1
ATOM 1789 O O . ARG A 1 237 ? -1.617 -10.267 0.789 1.00 65.56 237 ARG A O 1
ATOM 1796 N N . PRO A 1 238 ? -0.137 -11.306 2.141 1.00 69.62 238 PRO A N 1
ATOM 1797 C CA . PRO A 1 238 ? 0.841 -10.231 2.090 1.00 69.62 238 PRO A CA 1
ATOM 1798 C C . PRO A 1 238 ? 1.356 -10.048 0.659 1.00 69.62 238 PRO A C 1
ATOM 1800 O O . PRO A 1 238 ? 1.666 -11.025 -0.032 1.00 69.62 238 PRO A O 1
ATOM 1803 N N . THR A 1 239 ? 1.449 -8.795 0.223 1.00 83.25 239 THR A N 1
ATOM 1804 C CA . THR A 1 239 ? 2.070 -8.456 -1.054 1.00 83.25 239 THR A CA 1
ATOM 1805 C C . THR A 1 239 ? 3.592 -8.540 -0.955 1.00 83.25 239 THR A C 1
ATOM 1807 O O . THR A 1 239 ? 4.192 -8.386 0.111 1.00 83.25 239 THR A O 1
ATOM 1810 N N . HIS A 1 240 ? 4.231 -8.820 -2.083 1.00 90.12 240 HIS A N 1
ATOM 1811 C CA . HIS A 1 240 ? 5.679 -8.765 -2.250 1.00 90.12 240 HIS A CA 1
ATOM 1812 C C . HIS A 1 240 ? 6.018 -8.277 -3.660 1.00 90.12 240 HIS A C 1
ATOM 1814 O O . HIS A 1 240 ? 5.165 -8.260 -4.548 1.00 90.12 240 HIS A O 1
ATOM 1820 N N . TRP A 1 241 ? 7.272 -7.872 -3.867 1.00 95.81 241 TRP A N 1
ATOM 1821 C CA . TRP A 1 241 ? 7.729 -7.293 -5.125 1.00 95.81 241 TRP A CA 1
ATOM 1822 C C . TRP A 1 241 ? 8.571 -8.290 -5.907 1.00 95.81 241 TRP A C 1
ATOM 1824 O O . TRP A 1 241 ? 9.433 -8.973 -5.348 1.00 95.81 241 TRP A O 1
ATOM 1834 N N . LEU A 1 242 ? 8.342 -8.345 -7.216 1.00 97.6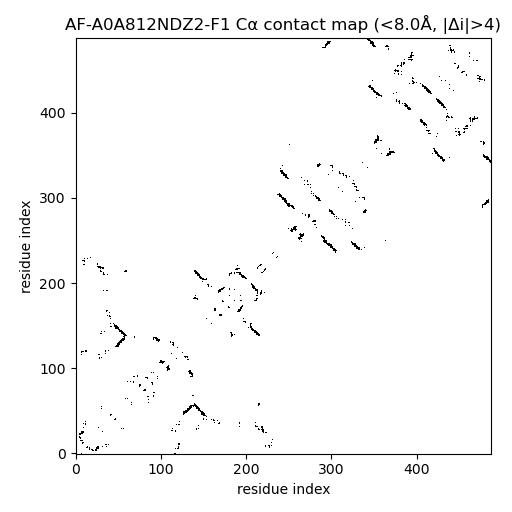2 242 LEU A N 1
ATOM 1835 C CA . LEU A 1 242 ? 9.142 -9.113 -8.160 1.00 97.62 242 LEU A CA 1
ATOM 1836 C C . LEU A 1 242 ? 9.746 -8.190 -9.220 1.00 97.62 242 LEU A C 1
ATOM 1838 O O . LEU A 1 242 ? 9.120 -7.234 -9.682 1.00 97.62 242 LEU A O 1
ATOM 1842 N N . LYS A 1 243 ? 10.969 -8.523 -9.626 1.00 98.25 243 LYS A N 1
ATOM 1843 C CA . LYS A 1 243 ? 11.705 -7.925 -10.735 1.00 98.25 243 LYS A CA 1
ATOM 1844 C C . LYS A 1 243 ? 11.790 -8.948 -11.864 1.00 98.25 243 LYS A C 1
ATOM 1846 O O . LYS A 1 243 ? 12.333 -10.037 -11.688 1.00 98.25 243 LYS A O 1
ATOM 1851 N N . LEU A 1 244 ? 11.261 -8.593 -13.028 1.00 98.56 244 LEU A N 1
ATOM 1852 C CA . LEU A 1 244 ? 11.292 -9.407 -14.236 1.00 98.56 244 LEU A CA 1
ATOM 1853 C C . LEU A 1 244 ? 12.276 -8.795 -15.234 1.00 98.56 244 LEU A C 1
ATOM 1855 O O . LEU A 1 244 ? 12.263 -7.587 -15.464 1.00 98.56 244 LEU A O 1
ATOM 1859 N N . THR A 1 245 ? 13.105 -9.625 -15.864 1.00 98.56 245 THR A N 1
ATOM 1860 C CA . THR A 1 245 ? 13.911 -9.229 -17.029 1.00 98.56 245 THR A CA 1
ATOM 1861 C C . THR A 1 245 ? 13.261 -9.781 -18.286 1.00 98.56 245 THR A C 1
ATOM 1863 O O . THR A 1 245 ? 13.119 -10.992 -18.422 1.00 98.56 245 THR A O 1
ATOM 1866 N N . VAL A 1 246 ? 12.879 -8.900 -19.203 1.00 98.62 246 VAL A N 1
ATOM 1867 C CA . VAL A 1 246 ? 12.088 -9.191 -20.400 1.00 98.62 246 VAL A CA 1
ATOM 1868 C C . VAL A 1 246 ? 12.905 -8.860 -21.645 1.00 98.62 246 VAL A C 1
ATOM 1870 O O . VAL A 1 246 ? 13.464 -7.770 -21.769 1.00 98.62 246 VAL A O 1
ATOM 1873 N N . ALA A 1 247 ? 12.958 -9.796 -22.580 1.00 98.69 247 ALA A N 1
ATOM 1874 C CA . ALA A 1 247 ? 13.473 -9.601 -23.925 1.00 98.69 247 ALA A CA 1
ATOM 1875 C C . ALA A 1 247 ? 12.320 -9.668 -24.923 1.00 98.69 247 ALA A C 1
ATOM 1877 O O . ALA A 1 247 ? 11.394 -10.450 -24.725 1.00 98.69 247 ALA A O 1
ATOM 1878 N N . TYR A 1 248 ? 12.370 -8.869 -25.981 1.00 98.62 248 TYR A N 1
ATOM 1879 C CA . TYR A 1 248 ? 11.355 -8.900 -27.025 1.00 98.62 248 TYR A CA 1
ATOM 1880 C C . TYR A 1 248 ? 11.864 -8.385 -28.368 1.00 98.62 248 TYR A C 1
ATOM 1882 O O . TYR A 1 248 ? 12.677 -7.454 -28.436 1.00 98.62 248 TYR A O 1
ATOM 1890 N N . ASP A 1 249 ? 11.317 -8.958 -29.438 1.00 98.19 249 ASP A N 1
ATOM 1891 C CA . ASP A 1 249 ? 11.362 -8.383 -30.776 1.00 98.19 249 ASP A CA 1
ATOM 1892 C C . ASP A 1 249 ? 10.184 -7.409 -30.945 1.00 98.19 249 ASP A C 1
ATOM 1894 O O . ASP A 1 249 ? 9.035 -7.803 -31.122 1.00 98.19 249 ASP A O 1
ATOM 1898 N N . GLY A 1 250 ? 10.472 -6.106 -30.898 1.00 97.44 250 GLY A N 1
ATOM 1899 C CA . GLY A 1 250 ? 9.453 -5.061 -30.990 1.00 97.44 250 GLY A CA 1
ATOM 1900 C C . GLY A 1 250 ? 8.821 -4.868 -32.369 1.00 97.44 250 GLY A C 1
ATOM 1901 O O . GLY A 1 250 ? 7.942 -4.019 -32.499 1.00 97.44 250 GLY A O 1
ATOM 1902 N N . ALA A 1 251 ? 9.239 -5.599 -33.408 1.00 96.69 251 ALA A N 1
ATOM 1903 C CA . ALA A 1 251 ? 8.812 -5.330 -34.781 1.00 96.69 251 ALA A CA 1
ATOM 1904 C C . ALA A 1 251 ? 7.303 -5.505 -35.028 1.00 96.69 251 ALA A C 1
ATOM 1906 O O . ALA A 1 251 ? 6.782 -4.929 -35.984 1.00 96.69 251 ALA A O 1
ATOM 1907 N N . ALA A 1 252 ? 6.616 -6.317 -34.219 1.00 96.19 252 ALA A N 1
ATOM 1908 C CA . ALA A 1 252 ? 5.171 -6.546 -34.308 1.00 96.19 252 ALA A CA 1
ATOM 1909 C C . ALA A 1 252 ? 4.348 -5.678 -33.335 1.00 96.19 252 ALA A C 1
ATOM 1911 O O . ALA A 1 252 ? 3.124 -5.788 -33.313 1.00 96.19 252 ALA A O 1
ATOM 1912 N N . TYR A 1 253 ? 5.001 -4.816 -32.549 1.00 97.44 253 TYR A N 1
ATOM 1913 C CA . TYR A 1 253 ? 4.382 -4.110 -31.432 1.00 97.44 253 TYR A CA 1
ATOM 1914 C C . TYR A 1 253 ? 4.391 -2.593 -31.621 1.00 97.44 253 TYR A C 1
ATOM 1916 O O . TYR A 1 253 ? 5.368 -1.997 -32.083 1.00 97.44 253 TYR A O 1
ATOM 1924 N N . ALA A 1 254 ? 3.337 -1.947 -31.129 1.00 96.50 254 ALA A N 1
ATOM 1925 C CA . ALA A 1 254 ? 3.193 -0.496 -31.017 1.00 96.50 254 ALA A CA 1
ATOM 1926 C C . ALA A 1 254 ? 4.034 0.124 -29.879 1.00 96.50 254 ALA A C 1
ATOM 1928 O O . ALA A 1 254 ? 3.732 1.196 -29.353 1.00 96.50 254 ALA A O 1
ATOM 1929 N N . GLY A 1 255 ? 5.108 -0.565 -29.490 1.00 95.81 255 GLY A N 1
ATOM 1930 C CA . GLY A 1 255 ? 5.989 -0.217 -28.385 1.00 95.81 255 GLY A CA 1
ATOM 1931 C C . GLY A 1 255 ? 5.655 -0.973 -27.101 1.00 95.81 255 GLY A C 1
ATOM 1932 O O . GLY A 1 255 ? 4.917 -1.962 -27.085 1.00 95.81 255 GLY A O 1
ATOM 1933 N N . TRP A 1 256 ? 6.245 -0.505 -26.002 1.00 96.44 256 TRP A N 1
ATOM 1934 C CA . TRP A 1 256 ? 6.067 -1.125 -24.691 1.00 96.44 256 TRP A CA 1
ATOM 1935 C C . TRP A 1 256 ? 4.666 -0.903 -24.109 1.00 96.44 256 TRP A C 1
ATOM 1937 O O . TRP A 1 256 ? 4.001 -1.858 -23.724 1.00 96.44 256 TRP A O 1
ATOM 1947 N N . GLN A 1 257 ? 4.255 0.361 -23.992 1.00 95.25 257 GLN A N 1
ATOM 1948 C CA . GLN A 1 257 ? 3.134 0.797 -23.152 1.00 95.25 257 GLN A CA 1
ATOM 1949 C C . GLN A 1 257 ? 1.797 0.261 -23.666 1.00 95.25 257 GLN A C 1
ATOM 1951 O O . GLN A 1 257 ? 1.520 0.402 -24.849 1.00 95.25 257 GLN A O 1
ATOM 1956 N N . TRP A 1 258 ? 0.955 -0.277 -22.777 1.00 94.25 258 TRP A N 1
ATOM 1957 C CA . TRP A 1 258 ? -0.403 -0.725 -23.101 1.00 94.25 258 TRP A CA 1
ATOM 1958 C C . TRP A 1 258 ? -1.252 0.374 -23.741 1.00 94.25 258 TRP A C 1
ATOM 1960 O O . TRP A 1 258 ? -1.266 1.515 -23.270 1.00 94.25 258 TRP A O 1
ATOM 1970 N N . GLN A 1 259 ? -1.969 -0.003 -24.800 1.00 88.12 259 GLN A N 1
ATOM 1971 C CA . GLN A 1 259 ? -2.922 0.825 -25.527 1.00 88.12 259 GLN A CA 1
ATOM 1972 C C . GLN A 1 259 ? -4.150 -0.033 -25.883 1.00 88.12 259 GLN A C 1
ATOM 1974 O O . GLN A 1 259 ? -3.981 -1.218 -26.165 1.00 88.12 259 GLN A O 1
ATOM 1979 N N . PRO A 1 260 ? -5.375 0.524 -25.914 1.00 83.62 260 PRO A N 1
ATOM 1980 C CA . PRO A 1 260 ? -6.590 -0.272 -26.117 1.00 83.62 260 PRO A CA 1
ATOM 1981 C C . PRO A 1 260 ? -6.702 -0.974 -27.479 1.00 83.62 260 PRO A C 1
ATOM 1983 O O . PRO A 1 260 ? -7.397 -1.979 -27.586 1.00 83.62 260 PRO A O 1
ATOM 1986 N N . SER A 1 261 ? -6.091 -0.417 -28.528 1.00 88.12 261 SER A N 1
ATOM 1987 C CA . SER A 1 261 ? -6.367 -0.782 -29.926 1.00 88.12 261 SER A CA 1
ATOM 1988 C C . SER A 1 261 ? -5.186 -1.391 -30.677 1.00 88.12 261 SER A C 1
ATOM 1990 O O . SER A 1 261 ? -5.349 -1.771 -31.834 1.00 88.12 261 SER A O 1
ATOM 1992 N N . GLU A 1 262 ? -4.006 -1.469 -30.062 1.00 91.62 262 GLU A N 1
ATOM 1993 C CA . GLU A 1 262 ? -2.783 -1.924 -30.725 1.00 91.62 262 GLU A CA 1
ATOM 1994 C C . GLU A 1 262 ? -2.050 -2.967 -29.871 1.00 91.62 262 GLU A C 1
ATOM 1996 O O . GLU A 1 262 ? -2.091 -2.889 -28.642 1.00 91.62 262 GLU A O 1
ATOM 2001 N N . PRO A 1 263 ? -1.373 -3.952 -30.490 1.00 94.81 263 PRO A N 1
ATOM 2002 C CA . PRO A 1 263 ? -0.586 -4.932 -29.755 1.00 94.81 263 PRO A CA 1
ATOM 2003 C C . PRO A 1 263 ? 0.638 -4.263 -29.124 1.00 94.81 263 PRO A C 1
ATOM 2005 O O . PRO A 1 263 ? 1.424 -3.598 -29.802 1.00 94.81 263 PRO A O 1
ATOM 2008 N N . THR A 1 264 ? 0.835 -4.470 -27.824 1.00 97.94 264 THR A N 1
ATOM 2009 C CA . THR A 1 264 ? 1.973 -3.916 -27.079 1.00 97.94 264 THR A CA 1
ATOM 2010 C C . THR A 1 264 ? 2.620 -4.991 -26.221 1.00 97.94 264 THR A C 1
ATOM 2012 O O . THR A 1 264 ? 1.968 -5.952 -25.804 1.00 97.94 264 THR A O 1
ATOM 2015 N N . VAL A 1 265 ? 3.907 -4.813 -25.921 1.00 97.94 265 VAL A N 1
ATOM 2016 C CA . VAL A 1 265 ? 4.650 -5.781 -25.101 1.00 97.94 265 VAL A CA 1
ATOM 2017 C C . VAL A 1 265 ? 4.085 -5.844 -23.677 1.00 97.94 265 VAL A C 1
ATOM 2019 O O . VAL A 1 265 ? 3.969 -6.925 -23.102 1.00 97.94 265 VAL A O 1
ATOM 2022 N N . GLN A 1 266 ? 3.683 -4.701 -23.107 1.00 98.00 266 GLN A N 1
ATOM 2023 C CA . GLN A 1 266 ? 3.022 -4.678 -21.803 1.00 98.00 266 GLN A CA 1
ATOM 2024 C C . GLN A 1 266 ? 1.709 -5.465 -21.837 1.00 98.00 266 GLN A C 1
ATOM 2026 O O . GLN A 1 266 ? 1.466 -6.226 -20.910 1.00 98.00 266 GLN A O 1
ATOM 2031 N N . GLY A 1 267 ? 0.890 -5.321 -22.884 1.00 97.00 267 GLY A N 1
ATOM 2032 C CA . GLY A 1 267 ? -0.400 -6.009 -22.975 1.00 97.00 267 GLY A CA 1
ATOM 2033 C C . GLY A 1 267 ? -0.265 -7.526 -22.979 1.00 97.00 267 GLY A C 1
ATOM 2034 O O . GLY A 1 267 ? -0.865 -8.188 -22.137 1.00 97.00 267 GLY A O 1
ATOM 2035 N N . VAL A 1 268 ? 0.605 -8.073 -23.833 1.00 97.50 268 VAL A N 1
ATOM 2036 C CA . VAL A 1 268 ? 0.823 -9.530 -23.876 1.00 97.50 268 VAL A CA 1
ATOM 2037 C C . VAL A 1 268 ? 1.402 -10.068 -22.564 1.00 97.50 268 VAL A C 1
ATOM 2039 O O . VAL A 1 268 ? 1.036 -11.158 -22.125 1.00 97.50 268 VAL A O 1
ATOM 2042 N N . LEU A 1 269 ? 2.249 -9.287 -21.884 1.00 98.06 269 LEU A N 1
ATOM 2043 C CA . LEU A 1 269 ? 2.756 -9.641 -20.560 1.00 98.06 269 LEU A CA 1
ATOM 2044 C C . LEU A 1 269 ? 1.656 -9.609 -19.489 1.00 98.06 269 LEU A C 1
ATOM 2046 O O . LEU A 1 269 ? 1.625 -10.484 -18.624 1.00 98.06 269 LEU A O 1
ATOM 2050 N N . GLN A 1 270 ? 0.752 -8.627 -19.540 1.00 97.56 270 GLN A N 1
ATOM 2051 C CA . GLN A 1 270 ? -0.397 -8.537 -18.635 1.00 97.56 270 GLN A CA 1
ATOM 2052 C C . GLN A 1 270 ? -1.345 -9.721 -18.820 1.00 97.56 270 GLN A C 1
ATOM 2054 O O . GLN A 1 270 ? -1.760 -10.321 -17.831 1.00 97.56 270 GLN A O 1
ATOM 2059 N N . ASP A 1 271 ? -1.630 -10.114 -20.058 1.00 96.75 271 ASP A N 1
ATOM 2060 C CA . ASP A 1 271 ? -2.515 -11.245 -20.346 1.00 96.75 271 ASP A CA 1
ATOM 2061 C C . ASP A 1 271 ? -1.912 -12.583 -19.888 1.00 96.75 271 ASP A C 1
ATOM 2063 O O . ASP A 1 271 ? -2.597 -13.393 -19.249 1.00 96.75 271 ASP A O 1
ATOM 2067 N N . ALA A 1 272 ? -0.612 -12.793 -20.125 1.00 97.88 272 ALA A N 1
ATOM 2068 C CA . ALA A 1 272 ? 0.109 -13.958 -19.614 1.00 97.88 272 ALA A CA 1
ATOM 2069 C C . ALA A 1 272 ? 0.129 -13.988 -18.075 1.00 97.88 272 ALA A C 1
ATOM 2071 O O . ALA A 1 272 ? -0.078 -15.042 -17.471 1.00 97.88 272 ALA A O 1
ATOM 2072 N N . TRP A 1 273 ? 0.330 -12.834 -17.429 1.00 98.00 273 TRP A N 1
ATOM 2073 C CA . TRP A 1 273 ? 0.301 -12.714 -15.972 1.00 98.00 273 TRP A CA 1
ATOM 2074 C C . TRP A 1 273 ? -1.069 -13.075 -15.395 1.00 98.00 273 TRP A C 1
ATOM 2076 O O . TRP A 1 273 ? -1.153 -13.986 -14.571 1.00 98.00 273 TRP A O 1
ATOM 2086 N N . ARG A 1 274 ? -2.142 -12.428 -15.874 1.00 97.00 274 ARG A N 1
ATOM 2087 C CA . ARG A 1 274 ? -3.532 -12.674 -15.441 1.00 97.00 274 ARG A CA 1
ATOM 2088 C C . ARG A 1 274 ? -3.917 -14.145 -15.558 1.00 97.00 274 ARG A C 1
ATOM 2090 O O . ARG A 1 274 ? -4.586 -14.683 -14.682 1.00 97.00 274 ARG A O 1
ATOM 2097 N N . SER A 1 275 ? -3.472 -14.807 -16.622 1.00 96.75 275 SER A N 1
ATOM 2098 C CA . SER A 1 275 ? -3.772 -16.220 -16.868 1.00 96.75 275 SER A CA 1
ATOM 2099 C C . SER A 1 275 ? -3.156 -17.163 -15.828 1.00 96.75 275 SER A C 1
ATOM 2101 O O . SER A 1 275 ? -3.679 -18.254 -15.611 1.00 96.75 275 SER A O 1
ATOM 2103 N N . ILE A 1 276 ? -2.055 -16.762 -15.185 1.00 94.94 276 ILE A N 1
ATOM 2104 C CA . ILE A 1 276 ? -1.310 -17.592 -14.227 1.00 94.94 276 ILE A CA 1
ATOM 2105 C C . ILE A 1 276 ? -1.633 -17.220 -12.783 1.00 94.94 276 ILE A C 1
ATOM 2107 O O . ILE A 1 276 ? -1.749 -18.098 -11.931 1.00 94.94 276 ILE A O 1
ATOM 2111 N N . THR A 1 277 ? -1.710 -15.924 -12.490 1.00 93.62 277 THR A N 1
ATOM 2112 C CA . THR A 1 277 ? -1.858 -15.416 -11.120 1.00 93.62 277 THR A CA 1
ATOM 2113 C C . THR A 1 277 ? -3.301 -15.073 -10.777 1.00 93.62 277 THR A C 1
ATOM 2115 O O . THR A 1 277 ? -3.628 -15.000 -9.597 1.00 93.62 277 THR A O 1
ATOM 2118 N N . HIS A 1 278 ? -4.159 -14.876 -11.786 1.00 91.12 278 HIS A N 1
ATOM 2119 C CA . HIS A 1 278 ? -5.498 -14.291 -11.654 1.00 91.12 278 HIS A CA 1
ATOM 2120 C C . HIS A 1 278 ? -5.500 -12.872 -11.065 1.00 91.12 278 HIS A C 1
ATOM 2122 O O . HIS A 1 278 ? -6.537 -12.384 -10.620 1.00 91.12 278 HIS A O 1
ATOM 2128 N N . GLU A 1 279 ? -4.350 -12.198 -11.085 1.00 90.81 279 GLU A N 1
ATOM 2129 C CA . GLU A 1 279 ? -4.195 -10.826 -10.618 1.00 90.81 279 GLU A CA 1
ATOM 2130 C C . GLU A 1 279 ? -4.177 -9.852 -11.794 1.00 90.81 279 GLU A C 1
ATOM 2132 O O . GLU A 1 279 ? -3.690 -10.179 -12.877 1.00 90.81 279 GLU A O 1
ATOM 2137 N N . GLU A 1 280 ? -4.641 -8.629 -11.550 1.00 91.56 280 GLU A N 1
ATOM 2138 C CA . GLU A 1 280 ? -4.458 -7.492 -12.449 1.00 91.56 280 GLU A CA 1
ATOM 2139 C C . GLU A 1 280 ? -3.125 -6.794 -12.117 1.00 91.56 280 GLU A C 1
ATOM 2141 O O . GLU A 1 280 ? -3.032 -6.130 -11.082 1.00 91.56 280 GLU A O 1
ATOM 2146 N N . PRO A 1 281 ? -2.062 -6.949 -12.929 1.00 93.38 281 PRO A N 1
ATOM 2147 C CA . PRO A 1 281 ? -0.740 -6.463 -12.549 1.00 93.38 281 PRO A CA 1
ATOM 2148 C C . PRO A 1 281 ? -0.566 -4.963 -12.812 1.00 93.38 281 PRO A C 1
ATOM 2150 O O . PRO A 1 281 ? -0.791 -4.462 -13.919 1.00 93.38 281 PRO A O 1
ATOM 2153 N N . CYS A 1 282 ? -0.009 -4.262 -11.824 1.00 92.00 282 CYS A N 1
ATOM 2154 C CA . CYS A 1 282 ? 0.513 -2.908 -11.993 1.00 92.00 282 CYS A CA 1
ATOM 2155 C C . CYS A 1 282 ? 2.011 -2.961 -12.337 1.00 92.00 282 CYS A C 1
ATOM 2157 O O . CYS A 1 282 ? 2.873 -2.943 -11.457 1.00 92.00 282 CYS A O 1
ATOM 2159 N N . PHE A 1 283 ? 2.334 -3.071 -13.629 1.00 96.06 283 PHE A N 1
ATOM 2160 C CA . PHE A 1 283 ? 3.725 -3.122 -14.087 1.00 96.06 283 PHE A CA 1
ATOM 2161 C C . PHE A 1 283 ? 4.379 -1.740 -14.152 1.00 96.06 283 PHE A C 1
ATOM 2163 O O . PHE A 1 283 ? 3.874 -0.828 -14.807 1.00 96.06 283 PHE A O 1
ATOM 2170 N N . THR A 1 284 ? 5.580 -1.630 -13.584 1.00 95.88 284 THR A N 1
ATOM 2171 C CA . THR A 1 284 ? 6.493 -0.498 -13.802 1.00 95.88 284 THR A CA 1
ATOM 2172 C C . THR A 1 284 ? 7.635 -0.949 -14.702 1.00 95.88 284 THR A C 1
ATOM 2174 O O . THR A 1 284 ? 8.263 -1.962 -14.427 1.00 95.88 284 THR A O 1
ATOM 2177 N N . ALA A 1 285 ? 7.928 -0.238 -15.791 1.00 96.44 285 ALA A N 1
ATOM 2178 C CA . ALA A 1 285 ? 9.019 -0.601 -16.701 1.00 96.44 285 ALA A CA 1
ATOM 2179 C C . ALA A 1 285 ? 10.210 0.338 -16.554 1.00 96.44 285 ALA A C 1
ATOM 2181 O O . ALA A 1 285 ? 10.054 1.534 -16.309 1.00 96.44 285 ALA A O 1
ATOM 2182 N N . SER A 1 286 ? 11.417 -0.180 -16.759 1.00 95.81 286 SER A N 1
ATOM 2183 C CA . SER A 1 286 ? 12.637 0.611 -16.621 1.00 95.81 286 SER A CA 1
ATOM 2184 C C . SER A 1 286 ? 12.683 1.790 -17.594 1.00 95.81 286 SER A C 1
ATOM 2186 O O . SER A 1 286 ? 13.165 2.865 -17.244 1.00 95.81 286 SER A O 1
ATOM 2188 N N . GLY A 1 287 ? 12.113 1.637 -18.788 1.00 91.00 287 GLY A N 1
ATOM 2189 C CA . GLY A 1 287 ? 11.859 2.713 -19.737 1.00 91.00 287 GLY A CA 1
ATOM 2190 C C . GLY A 1 287 ? 10.838 2.286 -20.786 1.00 91.00 287 GLY A C 1
ATOM 2191 O O . GLY A 1 287 ? 10.661 1.097 -21.042 1.00 91.00 287 GLY A O 1
ATOM 2192 N N . ARG A 1 288 ? 10.161 3.254 -21.405 1.00 90.69 288 ARG A N 1
ATOM 2193 C CA . ARG A 1 288 ? 9.277 2.987 -22.545 1.00 90.69 288 ARG A CA 1
ATOM 2194 C C . ARG A 1 288 ? 10.110 2.879 -23.821 1.00 90.69 288 ARG A C 1
ATOM 2196 O O . ARG A 1 288 ? 10.972 3.721 -24.057 1.00 90.69 288 ARG A O 1
ATOM 2203 N N . THR A 1 289 ? 9.840 1.858 -24.621 1.00 93.50 289 THR A N 1
ATOM 2204 C CA . THR A 1 289 ? 10.360 1.712 -25.984 1.00 93.50 289 THR A CA 1
ATOM 2205 C C . THR A 1 289 ? 9.272 2.068 -26.991 1.00 93.50 289 THR A C 1
ATOM 2207 O O . THR A 1 289 ? 8.091 1.789 -26.763 1.00 93.50 289 THR A O 1
ATOM 2210 N N . ASP A 1 290 ? 9.679 2.710 -28.086 1.00 93.81 290 ASP A N 1
ATOM 2211 C CA . ASP A 1 290 ? 8.786 3.099 -29.180 1.00 93.81 290 ASP A CA 1
ATOM 2212 C C . ASP A 1 290 ? 8.383 1.892 -30.038 1.00 93.81 290 ASP A C 1
ATOM 2214 O O . ASP A 1 290 ? 9.005 0.829 -29.976 1.00 93.81 290 ASP A O 1
ATOM 2218 N N . ALA A 1 291 ? 7.376 2.078 -30.894 1.00 95.94 291 ALA A N 1
ATOM 2219 C CA . ALA A 1 291 ? 6.989 1.088 -31.894 1.00 95.94 291 ALA A CA 1
ATOM 2220 C C . ALA A 1 291 ? 8.189 0.643 -32.747 1.00 95.94 291 ALA A C 1
ATOM 2222 O O . ALA A 1 291 ? 8.939 1.472 -33.273 1.00 95.94 291 ALA A O 1
ATOM 2223 N N . GLY A 1 292 ? 8.368 -0.674 -32.876 1.00 95.94 292 GLY A N 1
ATOM 2224 C CA . GLY A 1 292 ? 9.471 -1.275 -33.627 1.00 95.94 292 GLY A CA 1
ATOM 2225 C C . GLY A 1 292 ? 10.834 -1.297 -32.924 1.00 95.94 292 GLY A C 1
ATOM 2226 O O . GLY A 1 292 ? 11.792 -1.734 -33.548 1.00 95.94 292 GLY A O 1
ATOM 2227 N N . VAL A 1 293 ? 10.957 -0.830 -31.675 1.00 98.06 293 VAL A N 1
ATOM 2228 C CA . VAL A 1 293 ? 12.204 -0.912 -30.886 1.00 98.06 293 VAL A CA 1
ATOM 2229 C C . VAL A 1 293 ? 12.248 -2.224 -30.101 1.00 98.06 293 VAL A C 1
ATOM 2231 O O . VAL A 1 293 ? 11.254 -2.623 -29.502 1.00 98.06 293 VAL A O 1
ATOM 2234 N N . HIS A 1 294 ? 13.411 -2.870 -30.042 1.00 98.56 294 HIS A N 1
ATOM 2235 C CA . HIS A 1 294 ? 13.597 -4.165 -29.380 1.00 98.56 294 HIS A CA 1
ATOM 2236 C C . HIS A 1 294 ? 14.186 -4.016 -27.970 1.00 98.56 294 HIS A C 1
ATOM 2238 O O . HIS A 1 294 ? 14.737 -2.972 -27.599 1.00 98.56 294 HIS A O 1
ATOM 2244 N N . ALA A 1 295 ? 14.151 -5.095 -27.187 1.00 98.44 295 ALA A N 1
ATOM 2245 C CA . ALA A 1 295 ? 14.919 -5.186 -25.950 1.00 98.44 295 ALA A CA 1
ATOM 2246 C C . ALA A 1 295 ? 15.519 -6.576 -25.748 1.00 98.44 295 ALA A C 1
ATOM 2248 O O . ALA A 1 295 ? 14.880 -7.594 -25.986 1.00 98.44 295 ALA A O 1
ATOM 2249 N N . GLU A 1 296 ? 16.741 -6.617 -25.235 1.00 98.38 296 GLU A N 1
ATOM 2250 C CA . GLU A 1 296 ? 17.393 -7.839 -24.765 1.00 98.38 296 GLU A CA 1
ATOM 2251 C C . GLU A 1 296 ? 17.211 -8.029 -23.255 1.00 98.38 296 GLU A C 1
ATOM 2253 O O . GLU A 1 296 ? 17.258 -9.164 -22.777 1.00 98.38 296 GLU A O 1
ATOM 2258 N N . GLY A 1 297 ? 16.982 -6.933 -22.523 1.00 97.44 297 GLY A N 1
ATOM 2259 C CA . GLY A 1 297 ? 16.902 -6.913 -21.064 1.00 97.44 297 GLY A CA 1
ATOM 2260 C C . GLY A 1 297 ? 16.161 -5.694 -20.517 1.00 97.44 297 GLY A C 1
ATOM 2261 O O . GLY A 1 297 ? 16.709 -4.946 -19.709 1.00 97.44 297 GLY A O 1
ATOM 2262 N N . GLN A 1 298 ? 14.916 -5.485 -20.954 1.00 98.31 298 GLN A N 1
ATOM 2263 C CA . GLN A 1 298 ? 13.980 -4.572 -20.290 1.00 98.31 298 GLN A CA 1
ATOM 2264 C C . GLN A 1 298 ? 13.710 -5.082 -18.872 1.00 98.31 298 GLN A C 1
ATOM 2266 O O . GLN A 1 298 ? 13.487 -6.273 -18.683 1.00 98.31 298 GLN A O 1
ATOM 2271 N N . VAL A 1 299 ? 13.682 -4.199 -17.877 1.00 98.56 299 VAL A N 1
ATOM 2272 C CA . VAL A 1 299 ? 13.323 -4.589 -16.506 1.00 98.56 299 VAL A CA 1
ATOM 2273 C C . VAL A 1 299 ? 11.933 -4.088 -16.146 1.00 98.56 299 VAL A C 1
ATOM 2275 O O . VAL A 1 299 ? 11.573 -2.957 -16.475 1.00 98.56 299 VAL A O 1
ATOM 2278 N N . VAL A 1 300 ? 11.159 -4.948 -15.486 1.00 98.25 300 VAL A N 1
ATOM 2279 C CA . VAL A 1 300 ? 9.784 -4.693 -15.056 1.00 98.25 300 VAL A CA 1
ATOM 2280 C C . VAL A 1 300 ? 9.642 -5.012 -13.571 1.00 98.25 300 VAL A C 1
ATOM 2282 O O . VAL A 1 300 ? 10.055 -6.083 -13.138 1.00 98.25 300 VAL A O 1
ATOM 2285 N N . GLY A 1 301 ? 9.069 -4.098 -12.794 1.00 97.88 301 GLY A N 1
ATOM 2286 C CA . GLY A 1 301 ? 8.689 -4.314 -11.399 1.00 97.88 301 GLY A CA 1
ATOM 2287 C C . GLY A 1 301 ? 7.190 -4.574 -11.274 1.00 97.88 301 GLY A C 1
ATOM 2288 O O . GLY A 1 301 ? 6.401 -3.953 -11.991 1.00 97.88 301 GLY A O 1
ATOM 2289 N N . VAL A 1 302 ? 6.804 -5.470 -10.366 1.00 97.06 302 VAL A N 1
ATOM 2290 C CA . VAL A 1 302 ? 5.402 -5.771 -10.043 1.00 97.06 302 VAL A CA 1
ATOM 2291 C C . VAL A 1 302 ? 5.245 -6.078 -8.558 1.00 97.06 302 VAL A C 1
ATOM 2293 O O . VAL A 1 302 ? 6.059 -6.802 -7.988 1.00 97.06 302 VAL A O 1
ATOM 2296 N N . GLU A 1 303 ? 4.201 -5.531 -7.944 1.00 94.94 303 GLU A N 1
ATOM 2297 C CA . GLU A 1 303 ? 3.710 -5.948 -6.629 1.00 94.94 303 GLU A CA 1
ATOM 2298 C C . GLU A 1 303 ? 2.647 -7.036 -6.820 1.00 94.94 303 GLU A C 1
ATOM 2300 O O . GLU A 1 303 ? 1.783 -6.911 -7.687 1.00 94.94 303 GLU A O 1
ATOM 2305 N N . THR A 1 304 ? 2.719 -8.115 -6.043 1.00 91.88 304 THR A N 1
ATOM 2306 C CA . THR A 1 304 ? 1.854 -9.286 -6.222 1.00 91.88 304 THR A CA 1
ATOM 2307 C C . THR A 1 304 ? 1.553 -9.996 -4.907 1.00 91.88 304 THR A C 1
ATOM 2309 O O . THR A 1 304 ? 2.351 -9.967 -3.969 1.00 91.88 304 THR A O 1
ATOM 2312 N N . THR A 1 305 ? 0.402 -10.666 -4.844 1.00 89.62 305 THR A N 1
ATOM 2313 C CA . THR A 1 305 ? 0.026 -11.583 -3.754 1.00 89.62 305 THR A CA 1
ATOM 2314 C C . THR A 1 305 ? 0.279 -13.057 -4.107 1.00 89.62 305 THR A C 1
ATOM 2316 O O . THR A 1 305 ? 0.066 -13.956 -3.285 1.00 89.62 305 THR A O 1
ATOM 2319 N N . SER A 1 306 ? 0.746 -13.320 -5.331 1.00 89.25 306 SER A N 1
ATOM 2320 C CA . SER A 1 306 ? 0.926 -14.648 -5.900 1.00 89.25 306 SER A CA 1
ATOM 2321 C C . SER A 1 306 ? 2.014 -15.429 -5.178 1.00 89.25 306 SER A C 1
ATOM 2323 O O . SER A 1 306 ? 3.175 -15.049 -5.147 1.00 89.25 306 SER A O 1
ATOM 2325 N N . THR A 1 307 ? 1.678 -16.606 -4.661 1.00 89.44 307 THR A N 1
ATOM 2326 C CA . THR A 1 307 ? 2.647 -17.482 -3.980 1.00 89.44 307 THR A CA 1
ATOM 2327 C C . THR A 1 307 ? 3.431 -18.373 -4.950 1.00 89.44 307 THR A C 1
ATOM 2329 O O . THR A 1 307 ? 4.045 -19.357 -4.533 1.00 89.44 307 THR A O 1
ATOM 2332 N N . ILE A 1 308 ? 3.354 -18.107 -6.258 1.00 93.44 308 ILE A N 1
ATOM 2333 C CA . ILE A 1 308 ? 4.029 -18.914 -7.275 1.00 93.44 308 ILE A CA 1
ATOM 2334 C C . ILE A 1 308 ? 5.530 -18.637 -7.204 1.00 93.44 308 ILE A C 1
ATOM 2336 O O . ILE A 1 308 ? 5.990 -17.520 -7.406 1.00 93.44 308 ILE A O 1
ATOM 2340 N N . GLU A 1 309 ? 6.302 -19.691 -6.950 1.00 95.56 309 GLU A N 1
ATOM 2341 C CA . GLU A 1 309 ? 7.762 -19.620 -6.868 1.00 95.56 309 GLU A CA 1
ATOM 2342 C C . GLU A 1 309 ? 8.364 -19.018 -8.158 1.00 95.56 309 GLU A C 1
ATOM 2344 O O . GLU A 1 309 ? 7.956 -19.434 -9.251 1.00 95.56 309 GLU A O 1
ATOM 2349 N N . PRO A 1 310 ? 9.338 -18.084 -8.080 1.00 96.62 310 PRO A N 1
ATOM 2350 C CA . PRO A 1 310 ? 9.825 -17.341 -9.245 1.00 96.62 310 PRO A CA 1
ATOM 2351 C C . PRO A 1 310 ? 10.240 -18.207 -10.438 1.00 96.62 310 PRO A C 1
ATOM 2353 O O . PRO A 1 310 ? 9.943 -17.857 -11.581 1.00 96.62 310 PRO A O 1
ATOM 2356 N N . ARG A 1 311 ? 10.850 -19.383 -10.219 1.00 96.12 311 ARG A N 1
ATOM 2357 C CA . ARG A 1 311 ? 11.209 -20.290 -11.326 1.00 96.12 311 ARG A CA 1
ATOM 2358 C C . ARG A 1 311 ? 9.992 -20.906 -12.007 1.00 96.12 311 ARG A C 1
ATOM 2360 O O . ARG A 1 311 ? 10.033 -21.157 -13.211 1.00 96.12 311 ARG A O 1
ATOM 2367 N N . ARG A 1 312 ? 8.918 -21.177 -11.262 1.00 97.44 312 ARG A N 1
ATOM 2368 C CA . ARG A 1 312 ? 7.650 -21.654 -11.833 1.00 97.44 312 ARG A CA 1
ATOM 2369 C C . ARG A 1 312 ? 6.943 -20.538 -12.584 1.00 97.44 312 ARG A C 1
ATOM 2371 O O . ARG A 1 312 ? 6.464 -20.793 -13.683 1.00 97.44 312 ARG A O 1
ATOM 2378 N N . LEU A 1 313 ? 6.943 -19.324 -12.036 1.00 97.25 313 LEU A N 1
ATOM 2379 C CA . LEU A 1 313 ? 6.354 -18.158 -12.688 1.00 97.25 313 LEU A CA 1
ATOM 2380 C C . LEU A 1 313 ? 7.071 -17.839 -14.006 1.00 97.25 313 LEU A C 1
ATOM 2382 O O . LEU A 1 313 ? 6.416 -17.689 -15.028 1.00 97.25 313 LEU A O 1
ATOM 2386 N N . LEU A 1 314 ? 8.407 -17.862 -14.010 1.00 98.31 314 LEU A N 1
ATOM 2387 C CA . LEU A 1 314 ? 9.239 -17.741 -15.213 1.00 98.31 314 LEU A CA 1
ATOM 2388 C C . LEU A 1 314 ? 8.828 -18.742 -16.304 1.00 98.31 314 LEU A C 1
ATOM 2390 O O . LEU A 1 314 ? 8.613 -18.362 -17.453 1.00 98.31 314 LEU A O 1
ATOM 2394 N N . ARG A 1 315 ? 8.721 -20.029 -15.948 1.00 97.94 315 ARG A N 1
ATOM 2395 C CA . ARG A 1 315 ? 8.335 -21.092 -16.891 1.00 97.94 315 ARG A CA 1
ATOM 2396 C C . ARG A 1 315 ? 6.904 -20.927 -17.385 1.00 97.94 315 ARG A C 1
ATOM 2398 O O . ARG A 1 315 ? 6.664 -21.112 -18.570 1.00 97.94 315 ARG A O 1
ATOM 2405 N N . GLY A 1 316 ? 5.979 -20.597 -16.486 1.00 97.81 316 GLY A N 1
ATOM 2406 C CA . GLY A 1 316 ? 4.575 -20.393 -16.822 1.00 97.81 316 GLY A CA 1
ATOM 2407 C C . GLY A 1 316 ? 4.394 -19.218 -17.777 1.00 97.81 316 GLY A C 1
ATOM 2408 O O . GLY A 1 316 ? 3.753 -19.378 -18.807 1.00 97.81 316 GLY A O 1
ATOM 2409 N N . LEU A 1 317 ? 5.008 -18.069 -17.476 1.00 98.06 317 LEU A N 1
ATOM 2410 C CA . LEU A 1 317 ? 4.920 -16.875 -18.319 1.00 98.06 317 LEU A CA 1
ATOM 2411 C C . LEU A 1 317 ? 5.454 -17.167 -19.722 1.00 98.06 317 LEU A C 1
ATOM 2413 O O . LEU A 1 317 ? 4.753 -16.935 -20.697 1.00 98.06 317 LEU A O 1
ATOM 2417 N N . ASN A 1 318 ? 6.640 -17.767 -19.834 1.00 98.50 318 ASN A N 1
ATOM 2418 C CA . ASN A 1 318 ? 7.212 -18.125 -21.136 1.00 98.50 318 ASN A CA 1
ATOM 2419 C C . ASN A 1 318 ? 6.423 -19.199 -21.899 1.00 98.50 318 ASN A C 1
ATOM 2421 O O . ASN A 1 318 ? 6.609 -19.324 -23.101 1.00 98.50 318 ASN A O 1
ATOM 2425 N N . ALA A 1 319 ? 5.573 -19.983 -21.233 1.00 97.94 319 ALA A N 1
ATOM 2426 C CA . ALA A 1 319 ? 4.695 -20.937 -21.909 1.00 97.94 319 ALA A CA 1
ATOM 2427 C C . ALA A 1 319 ? 3.440 -20.276 -22.508 1.00 97.94 319 ALA A C 1
ATOM 2429 O O . ALA A 1 319 ? 2.791 -20.885 -23.355 1.00 97.94 319 ALA A O 1
ATOM 2430 N N . LEU A 1 320 ? 3.081 -19.070 -22.050 1.00 97.94 320 LEU A N 1
ATOM 2431 C CA . LEU A 1 320 ? 1.910 -18.317 -22.514 1.00 97.94 320 LEU A CA 1
ATOM 2432 C C . LEU A 1 320 ? 2.267 -17.126 -23.405 1.00 97.94 320 LEU A C 1
ATOM 2434 O O . LEU A 1 320 ? 1.428 -16.675 -24.182 1.00 97.94 320 LEU A O 1
ATOM 2438 N N . LEU A 1 321 ? 3.477 -16.591 -23.263 1.00 98.25 321 LEU A N 1
ATOM 2439 C CA . LEU A 1 321 ? 3.950 -15.485 -24.081 1.00 98.25 321 LEU A CA 1
ATOM 2440 C C . LEU A 1 321 ? 4.146 -15.921 -25.544 1.00 98.25 321 LEU A C 1
ATOM 2442 O O . LEU A 1 321 ? 4.509 -17.070 -25.801 1.00 98.25 321 LEU A O 1
ATOM 2446 N N . PRO A 1 322 ? 3.926 -15.007 -26.505 1.00 97.62 322 PRO A N 1
ATOM 2447 C CA . PRO A 1 322 ? 4.257 -15.245 -27.905 1.00 97.62 322 PRO A CA 1
ATOM 2448 C C . PRO A 1 322 ? 5.773 -15.400 -28.112 1.00 97.62 322 PRO A C 1
ATOM 2450 O O . PRO A 1 322 ? 6.574 -14.910 -27.317 1.00 97.62 322 PRO A O 1
ATOM 2453 N N . ASP A 1 323 ? 6.170 -16.038 -29.218 1.00 97.12 323 ASP A N 1
ATOM 2454 C CA . ASP A 1 323 ? 7.573 -16.384 -29.526 1.00 97.12 323 ASP A CA 1
ATOM 2455 C C . ASP A 1 323 ? 8.527 -15.173 -29.603 1.00 97.12 323 ASP A C 1
ATOM 2457 O O . ASP A 1 323 ? 9.749 -15.326 -29.544 1.00 97.12 323 ASP A O 1
ATOM 2461 N N . ASP A 1 324 ? 7.982 -13.966 -29.747 1.00 97.56 324 ASP A N 1
ATOM 2462 C CA . ASP A 1 324 ? 8.713 -12.705 -29.830 1.00 97.56 324 ASP A CA 1
ATOM 2463 C C . ASP A 1 324 ? 8.821 -11.954 -28.489 1.00 97.56 324 ASP A C 1
ATOM 2465 O O . ASP A 1 324 ? 9.404 -10.869 -28.461 1.00 97.56 324 ASP A O 1
ATOM 2469 N N . VAL A 1 325 ? 8.348 -12.529 -27.371 1.00 98.56 325 VAL A N 1
ATOM 2470 C CA . VAL A 1 325 ? 8.521 -11.998 -26.007 1.00 98.56 325 VAL A CA 1
ATOM 2471 C C . VAL A 1 325 ? 8.957 -13.105 -25.048 1.00 98.56 325 VAL A C 1
ATOM 2473 O O . VAL A 1 325 ? 8.294 -14.121 -24.886 1.00 98.56 325 VAL A O 1
ATOM 2476 N N . VAL A 1 326 ? 10.067 -12.889 -24.343 1.00 98.50 326 VAL A N 1
ATOM 2477 C CA . VAL A 1 326 ? 10.661 -13.875 -23.433 1.00 98.50 326 VAL A CA 1
ATOM 2478 C C . VAL A 1 326 ? 11.022 -13.230 -22.101 1.00 98.50 326 VAL A C 1
ATOM 2480 O O . VAL A 1 326 ? 11.776 -12.260 -22.038 1.00 98.50 326 VAL A O 1
ATOM 2483 N N . ILE A 1 327 ? 10.570 -13.824 -21.002 1.00 98.44 327 ILE A N 1
ATOM 2484 C CA . ILE A 1 327 ? 11.078 -13.543 -19.659 1.00 98.44 327 ILE A CA 1
ATOM 2485 C C . ILE A 1 327 ? 12.393 -14.300 -19.472 1.00 98.44 327 ILE A C 1
ATOM 2487 O O . ILE A 1 327 ? 12.439 -15.528 -19.515 1.00 98.44 327 ILE A O 1
ATOM 2491 N N . ARG A 1 328 ? 13.486 -13.571 -19.257 1.00 98.38 328 ARG A N 1
ATOM 2492 C CA . ARG A 1 328 ? 14.814 -14.134 -18.979 1.00 98.38 328 ARG A CA 1
ATOM 2493 C C . ARG A 1 328 ? 15.015 -14.462 -17.504 1.00 98.38 328 ARG A C 1
ATOM 2495 O O . ARG A 1 328 ? 15.721 -15.416 -17.190 1.00 98.38 328 ARG A O 1
ATOM 2502 N N . ALA A 1 329 ? 14.417 -13.676 -16.614 1.00 98.31 329 ALA A N 1
ATOM 2503 C CA . ALA A 1 329 ? 14.546 -13.845 -15.173 1.00 98.31 329 ALA A CA 1
ATOM 2504 C C . ALA A 1 329 ? 13.307 -13.323 -14.440 1.00 98.31 329 ALA A C 1
ATOM 2506 O O . ALA A 1 329 ? 12.678 -12.363 -14.887 1.00 98.31 329 ALA A O 1
ATOM 2507 N N . VAL A 1 330 ? 13.000 -13.953 -13.306 1.00 98.44 330 VAL A N 1
ATOM 2508 C CA . VAL A 1 330 ? 12.048 -13.482 -12.295 1.00 98.44 330 VAL A CA 1
ATOM 2509 C C . VAL A 1 330 ? 12.759 -13.592 -10.953 1.00 98.44 330 VAL A C 1
ATOM 2511 O O . VAL A 1 330 ? 13.200 -14.680 -10.577 1.00 98.44 330 VAL A O 1
ATOM 2514 N N . GLU A 1 331 ? 12.896 -12.477 -10.251 1.00 97.62 331 GLU A N 1
ATOM 2515 C CA . GLU A 1 331 ? 13.655 -12.381 -9.005 1.00 97.62 331 GLU A CA 1
ATOM 2516 C C . GLU A 1 331 ? 12.834 -11.634 -7.945 1.00 97.62 331 GLU A C 1
ATOM 2518 O O . GLU A 1 331 ? 12.115 -10.698 -8.298 1.00 97.62 331 GLU A O 1
ATOM 2523 N N . PRO A 1 332 ? 12.932 -11.995 -6.653 1.00 97.06 332 PRO A N 1
ATOM 2524 C CA . PRO A 1 332 ? 12.424 -11.151 -5.576 1.00 97.06 332 PRO A CA 1
ATOM 2525 C C . PRO A 1 332 ? 13.050 -9.754 -5.626 1.00 97.06 332 PRO A C 1
ATOM 2527 O O . PRO A 1 332 ? 14.242 -9.614 -5.904 1.00 97.06 332 PRO A O 1
ATOM 2530 N N . ALA A 1 333 ? 12.252 -8.731 -5.337 1.00 95.94 333 ALA A N 1
ATOM 2531 C CA . ALA A 1 333 ? 12.688 -7.344 -5.268 1.00 95.94 333 ALA A CA 1
ATOM 2532 C C . ALA A 1 333 ? 12.421 -6.757 -3.868 1.00 95.94 333 ALA A C 1
ATOM 2534 O O . ALA A 1 333 ? 11.530 -7.238 -3.160 1.00 95.94 333 ALA A O 1
ATOM 2535 N N . PRO A 1 334 ? 13.170 -5.720 -3.454 1.00 93.88 334 PRO A N 1
ATOM 2536 C CA . PRO A 1 334 ? 12.883 -4.991 -2.224 1.00 93.88 334 PRO A CA 1
ATOM 2537 C C . PRO A 1 334 ? 11.468 -4.396 -2.213 1.00 93.88 334 PRO A C 1
ATOM 2539 O O . PRO A 1 334 ? 10.909 -4.067 -3.261 1.00 93.88 334 PRO A O 1
ATOM 2542 N N . THR A 1 335 ? 10.911 -4.208 -1.016 1.00 91.50 335 THR A N 1
ATOM 2543 C CA . THR A 1 335 ? 9.637 -3.507 -0.820 1.00 91.50 335 THR A CA 1
ATOM 2544 C C . THR A 1 335 ? 9.664 -2.136 -1.489 1.00 91.50 335 THR A C 1
ATOM 2546 O O . THR A 1 335 ? 10.563 -1.338 -1.231 1.00 91.50 335 THR A O 1
ATOM 2549 N N . GLY A 1 336 ? 8.668 -1.859 -2.333 1.00 89.38 336 GLY A N 1
ATOM 2550 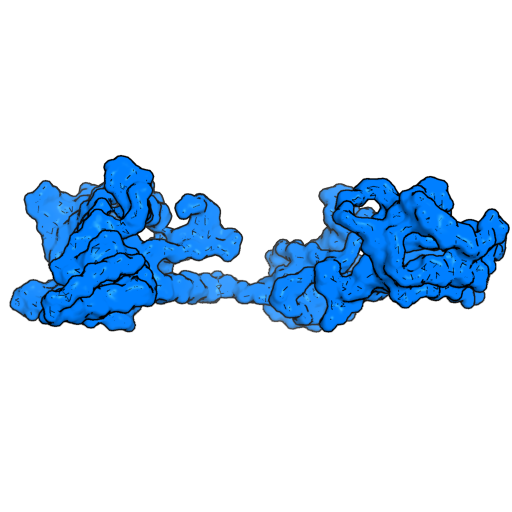C CA . GLY A 1 336 ? 8.552 -0.588 -3.047 1.00 89.38 336 GLY A CA 1
ATOM 2551 C C . GLY A 1 336 ? 9.451 -0.444 -4.280 1.00 89.38 336 GLY A C 1
ATOM 2552 O O . GLY A 1 336 ? 9.554 0.664 -4.797 1.00 89.38 336 GLY A O 1
ATOM 2553 N N . PHE A 1 337 ? 10.081 -1.525 -4.762 1.00 95.31 337 PHE A N 1
ATOM 2554 C CA . PHE A 1 337 ? 10.914 -1.496 -5.969 1.00 95.31 337 PHE A CA 1
ATOM 2555 C C . PHE A 1 337 ? 10.184 -0.864 -7.166 1.00 95.31 337 PHE A C 1
ATOM 2557 O O . PHE A 1 337 ? 9.096 -1.304 -7.552 1.00 95.31 337 PHE A O 1
ATOM 2564 N N . HIS A 1 338 ? 10.818 0.127 -7.796 1.00 95.19 338 HIS A N 1
ATOM 2565 C CA . HIS A 1 338 ? 10.301 0.835 -8.960 1.00 95.19 338 HIS A CA 1
ATOM 2566 C C . HIS A 1 338 ? 11.305 0.801 -10.116 1.00 95.19 338 HIS A C 1
ATOM 2568 O O . HIS A 1 338 ? 12.317 1.510 -10.121 1.00 95.19 338 HIS A O 1
ATOM 2574 N N . ALA A 1 339 ? 10.978 0.049 -11.173 1.00 95.88 339 ALA A N 1
ATOM 2575 C CA . ALA A 1 339 ? 11.922 -0.256 -12.250 1.00 95.88 339 ALA A CA 1
ATOM 2576 C C . ALA A 1 339 ? 12.511 0.988 -12.940 1.00 95.88 339 ALA A C 1
ATOM 2578 O O . ALA A 1 339 ? 13.639 0.936 -13.426 1.00 95.88 339 ALA A O 1
ATOM 2579 N N . THR A 1 340 ? 11.783 2.106 -13.010 1.00 93.94 340 THR A N 1
ATOM 2580 C CA . THR A 1 340 ? 12.294 3.348 -13.618 1.00 93.94 340 THR A CA 1
ATOM 2581 C C . THR A 1 340 ? 13.184 4.162 -12.681 1.00 93.94 340 THR A C 1
ATOM 2583 O O . THR A 1 340 ? 14.139 4.771 -13.153 1.00 93.94 340 THR A O 1
ATOM 2586 N N . HIS A 1 341 ? 12.838 4.236 -11.392 1.00 92.12 341 HIS A N 1
ATOM 2587 C CA . HIS A 1 341 ? 13.413 5.219 -10.463 1.00 92.12 341 HIS A CA 1
ATOM 2588 C C . HIS A 1 341 ? 14.650 4.664 -9.763 1.00 92.12 341 HIS A C 1
ATOM 2590 O O . HIS A 1 341 ? 15.584 5.413 -9.502 1.00 92.12 341 HIS A O 1
ATOM 2596 N N . ASP A 1 342 ? 14.679 3.348 -9.557 1.00 94.88 342 ASP A N 1
ATOM 2597 C CA . ASP A 1 342 ? 15.806 2.656 -8.933 1.00 94.88 342 ASP A CA 1
ATOM 2598 C C . ASP A 1 342 ? 16.910 2.310 -9.949 1.00 94.88 342 ASP A C 1
ATOM 2600 O O . ASP A 1 342 ? 17.968 1.798 -9.581 1.00 94.88 342 ASP A O 1
ATOM 2604 N N . ALA A 1 343 ? 16.669 2.554 -11.243 1.00 95.88 343 ALA A N 1
ATOM 2605 C CA . ALA A 1 343 ? 17.633 2.274 -12.299 1.00 95.88 343 ALA A CA 1
ATOM 2606 C C . ALA A 1 343 ? 18.833 3.227 -12.200 1.00 95.88 343 ALA A C 1
ATOM 2608 O O . ALA A 1 343 ? 18.684 4.443 -12.300 1.00 95.88 343 ALA A O 1
ATOM 2609 N N . LEU A 1 344 ? 20.033 2.661 -12.082 1.00 96.19 344 LEU A N 1
ATOM 2610 C CA . LEU A 1 344 ? 21.287 3.411 -12.038 1.00 96.19 344 LEU A CA 1
ATOM 2611 C C . LEU A 1 344 ? 21.800 3.741 -13.438 1.00 96.19 344 LEU A C 1
ATOM 2613 O O . LEU A 1 344 ? 22.300 4.839 -13.680 1.00 96.19 344 LEU A O 1
ATOM 2617 N N . ARG A 1 345 ? 21.728 2.767 -14.356 1.00 96.69 345 ARG A N 1
ATOM 2618 C CA . ARG A 1 345 ? 22.221 2.900 -15.733 1.00 96.69 345 ARG A CA 1
ATOM 2619 C C . ARG A 1 345 ? 21.393 2.083 -16.705 1.00 96.69 345 ARG A C 1
ATOM 2621 O O . ARG A 1 345 ? 20.841 1.040 -16.358 1.00 96.69 345 ARG A O 1
ATOM 2628 N N . LYS A 1 346 ? 21.355 2.541 -17.951 1.00 97.94 346 LYS A N 1
ATOM 2629 C CA . LYS A 1 346 ? 20.761 1.828 -19.084 1.00 97.94 346 LYS A CA 1
ATOM 2630 C C . LYS A 1 346 ? 21.776 1.763 -20.209 1.00 97.94 346 LYS A C 1
ATOM 2632 O O . LYS A 1 346 ? 22.433 2.763 -20.494 1.00 97.94 346 LYS A O 1
ATOM 2637 N N . THR A 1 347 ? 21.855 0.615 -20.867 1.00 98.56 347 THR A N 1
ATOM 2638 C CA . THR A 1 347 ? 22.676 0.432 -22.064 1.00 98.56 347 THR A CA 1
ATOM 2639 C C . THR A 1 347 ? 21.773 0.172 -23.254 1.00 98.56 347 THR A C 1
ATOM 2641 O O . THR A 1 347 ? 20.955 -0.749 -23.229 1.00 98.56 347 THR A O 1
ATOM 2644 N N . TYR A 1 348 ? 21.947 0.960 -24.307 1.00 98.62 348 TYR A N 1
ATOM 2645 C CA . TYR A 1 348 ? 21.303 0.750 -25.596 1.00 98.62 348 TYR A CA 1
ATOM 2646 C C . TYR A 1 348 ? 22.340 0.401 -26.653 1.00 98.62 348 TYR A C 1
ATOM 2648 O O . TYR A 1 348 ? 23.477 0.867 -26.593 1.00 98.62 348 TYR A O 1
ATOM 2656 N N . ARG A 1 349 ? 21.924 -0.376 -27.650 1.00 98.69 349 ARG A N 1
ATOM 2657 C CA . ARG A 1 349 ? 22.706 -0.647 -28.854 1.00 98.69 349 ARG A CA 1
ATOM 2658 C C . ARG A 1 349 ? 21.880 -0.296 -30.076 1.00 98.69 349 ARG A C 1
ATOM 2660 O O . ARG A 1 349 ? 20.732 -0.717 -30.184 1.00 98.69 349 ARG A O 1
ATOM 2667 N N . TYR A 1 350 ? 22.463 0.476 -30.980 1.00 98.75 350 TYR A N 1
ATOM 2668 C CA . TYR A 1 350 ? 21.880 0.789 -32.272 1.00 98.75 350 TYR A CA 1
ATOM 2669 C C . TYR A 1 350 ? 22.690 0.116 -33.380 1.00 98.75 350 TYR A C 1
ATOM 2671 O O . TYR A 1 350 ? 23.905 0.298 -33.440 1.00 98.75 350 TYR A O 1
ATOM 2679 N N . GLN A 1 351 ? 22.028 -0.646 -34.247 1.00 98.25 351 GLN A N 1
ATOM 2680 C CA . GLN A 1 351 ? 22.673 -1.460 -35.274 1.00 98.25 351 GLN A CA 1
ATOM 2681 C C . GLN A 1 351 ? 22.386 -0.924 -36.676 1.00 98.25 351 GLN A C 1
ATOM 2683 O O . GLN A 1 351 ? 21.234 -0.703 -37.058 1.00 98.25 351 GLN A O 1
ATOM 2688 N N . ILE A 1 352 ? 23.445 -0.750 -37.462 1.00 98.19 352 ILE A N 1
ATOM 2689 C CA . ILE A 1 352 ? 23.395 -0.302 -38.854 1.00 98.19 352 ILE A CA 1
ATOM 2690 C C . ILE A 1 352 ? 24.060 -1.373 -39.715 1.00 98.19 352 ILE A C 1
ATOM 2692 O O . ILE A 1 352 ? 25.145 -1.836 -39.379 1.00 98.19 352 ILE A O 1
ATOM 2696 N N . LEU A 1 353 ? 23.445 -1.751 -40.835 1.00 96.88 353 LEU A N 1
ATOM 2697 C CA . LEU A 1 353 ? 24.139 -2.485 -41.895 1.00 96.88 353 LEU A CA 1
ATOM 2698 C C . LEU A 1 353 ? 24.484 -1.507 -43.013 1.00 96.88 353 LEU A C 1
ATOM 2700 O O . LEU A 1 353 ? 23.590 -1.014 -43.700 1.00 96.88 353 LEU A O 1
ATOM 2704 N N . SER A 1 354 ? 25.771 -1.240 -43.199 1.00 95.81 354 SER A N 1
ATOM 2705 C CA . SER A 1 354 ? 26.293 -0.394 -44.264 1.00 95.81 354 SER A CA 1
ATOM 2706 C C . SER A 1 354 ? 26.708 -1.265 -45.444 1.00 95.81 354 SER A C 1
ATOM 2708 O O . SER A 1 354 ? 27.657 -2.038 -45.346 1.00 95.81 354 SER A O 1
ATOM 2710 N N . GLY A 1 355 ? 26.004 -1.159 -46.568 1.00 92.25 355 GLY A N 1
ATOM 2711 C CA . GLY A 1 355 ? 26.309 -1.976 -47.739 1.00 92.25 355 GLY A CA 1
ATOM 2712 C C . GLY A 1 355 ? 25.215 -1.972 -48.804 1.00 92.25 355 GLY A C 1
ATOM 2713 O O . GLY A 1 355 ? 24.077 -1.573 -48.539 1.00 92.25 355 GLY A O 1
ATOM 2714 N N . PRO A 1 356 ? 25.536 -2.404 -50.034 1.00 90.69 356 PRO A N 1
ATOM 2715 C CA . PRO A 1 356 ? 24.609 -2.322 -51.158 1.00 90.69 356 PRO A CA 1
ATOM 2716 C C . PRO A 1 356 ? 23.491 -3.373 -51.101 1.00 90.69 356 PRO A C 1
ATOM 2718 O O . PRO A 1 356 ? 22.447 -3.181 -51.724 1.00 90.69 356 PRO A O 1
ATOM 2721 N N . VAL A 1 357 ? 23.683 -4.472 -50.366 1.00 90.94 357 VAL A N 1
ATOM 2722 C CA . VAL A 1 357 ? 22.739 -5.597 -50.340 1.00 90.94 357 VAL A CA 1
ATOM 2723 C C . VAL A 1 357 ? 21.798 -5.477 -49.134 1.00 90.94 357 VAL A C 1
ATOM 2725 O O . VAL A 1 357 ? 22.274 -5.302 -48.012 1.00 90.94 357 VAL A O 1
ATOM 2728 N N . PRO A 1 358 ? 20.468 -5.563 -49.324 1.00 90.75 358 PRO A N 1
ATOM 2729 C CA . PRO A 1 358 ? 19.515 -5.558 -48.218 1.00 90.75 358 PRO A CA 1
ATOM 2730 C C . PRO A 1 358 ? 19.674 -6.764 -47.271 1.00 90.75 358 PRO A C 1
ATOM 2732 O O . PRO A 1 358 ? 19.798 -7.894 -47.748 1.00 90.75 358 PRO A O 1
ATOM 2735 N N . PRO A 1 359 ? 19.579 -6.570 -45.942 1.00 91.19 359 PRO A N 1
ATOM 2736 C CA . PRO A 1 359 ? 19.695 -7.653 -44.967 1.00 91.19 359 PRO A CA 1
ATOM 2737 C C . PRO A 1 359 ? 18.409 -8.473 -44.894 1.00 91.19 359 PRO A C 1
ATOM 2739 O O . PRO A 1 359 ? 17.512 -8.126 -44.133 1.00 91.19 359 PRO A O 1
ATOM 2742 N N . LEU A 1 360 ? 18.278 -9.568 -45.649 1.00 90.62 360 LEU A N 1
ATOM 2743 C CA . LEU A 1 360 ? 17.023 -10.331 -45.653 1.00 90.62 360 LEU A CA 1
ATOM 2744 C C . LEU A 1 360 ? 16.605 -10.765 -44.239 1.00 90.62 360 LEU A C 1
ATOM 2746 O O . LEU A 1 360 ? 15.479 -10.482 -43.846 1.00 90.62 360 LEU A O 1
ATOM 2750 N N . PHE A 1 361 ? 17.487 -11.393 -43.460 1.00 91.06 361 PHE A N 1
ATOM 2751 C CA . PHE A 1 361 ? 17.148 -11.882 -42.115 1.00 91.06 361 PHE A CA 1
ATOM 2752 C C . PHE A 1 361 ? 17.139 -10.778 -41.050 1.00 91.06 361 PHE A C 1
ATOM 2754 O O . PHE A 1 361 ? 16.255 -10.780 -40.201 1.00 91.06 361 PHE A O 1
ATOM 2761 N N . ASP A 1 362 ? 18.019 -9.783 -41.178 1.00 91.56 362 ASP A N 1
ATOM 2762 C CA . ASP A 1 362 ? 18.176 -8.699 -40.199 1.00 91.56 362 ASP A CA 1
ATOM 2763 C C . ASP A 1 362 ? 17.355 -7.434 -40.537 1.00 91.56 362 ASP A C 1
ATOM 2765 O O . ASP A 1 362 ? 17.471 -6.423 -39.853 1.00 91.56 362 ASP A O 1
ATOM 2769 N N . ARG A 1 363 ? 16.498 -7.437 -41.573 1.00 92.88 363 ARG A N 1
ATOM 2770 C CA . ARG A 1 363 ? 15.721 -6.253 -42.031 1.00 92.88 363 ARG A CA 1
ATOM 2771 C C . ARG A 1 363 ? 14.878 -5.574 -40.950 1.00 92.88 363 ARG A C 1
ATOM 2773 O O . ARG A 1 363 ? 14.520 -4.408 -41.100 1.00 92.88 363 ARG A O 1
ATOM 2780 N N . LYS A 1 364 ? 14.526 -6.323 -39.905 1.00 95.75 364 LYS A N 1
ATOM 2781 C CA . LYS A 1 364 ? 13.765 -5.861 -38.743 1.00 95.75 364 LYS A CA 1
ATOM 2782 C C . LYS A 1 364 ? 14.646 -5.542 -37.536 1.00 95.75 364 LYS A C 1
ATOM 2784 O O . LYS A 1 364 ? 14.087 -5.173 -36.528 1.00 95.75 364 LYS A O 1
ATOM 2789 N N . HIS A 1 365 ? 15.965 -5.688 -37.637 1.00 96.50 365 HIS A N 1
ATOM 2790 C CA . HIS A 1 365 ? 16.917 -5.608 -36.522 1.00 96.50 365 HIS A CA 1
ATOM 2791 C C . HIS A 1 365 ? 18.093 -4.665 -36.806 1.00 96.50 365 HIS A C 1
ATOM 2793 O O . HIS A 1 365 ? 18.968 -4.483 -35.963 1.00 96.50 365 HIS A O 1
ATOM 2799 N N . VAL A 1 366 ? 18.158 -4.079 -38.005 1.00 96.62 366 VAL A N 1
ATOM 2800 C CA . VAL A 1 366 ? 19.174 -3.088 -38.376 1.00 96.62 366 VAL A CA 1
ATOM 2801 C C . VAL A 1 366 ? 18.570 -1.957 -39.195 1.00 96.62 366 VAL A C 1
ATOM 2803 O O . VAL A 1 366 ? 17.616 -2.134 -39.957 1.00 96.62 366 VAL A O 1
ATOM 2806 N N . TRP A 1 367 ? 19.196 -0.787 -39.122 1.00 97.31 367 TRP A N 1
ATOM 2807 C CA . TRP A 1 367 ? 19.026 0.232 -40.148 1.00 97.31 367 TRP A CA 1
ATOM 2808 C C . TRP A 1 367 ? 19.916 -0.092 -41.350 1.00 97.31 367 TRP A C 1
ATOM 2810 O O . TRP A 1 367 ? 21.141 -0.053 -41.263 1.00 97.31 367 TRP A O 1
ATOM 2820 N N . HIS A 1 368 ? 19.308 -0.413 -42.493 1.00 96.50 368 HIS A N 1
ATOM 2821 C CA . HIS A 1 368 ? 20.049 -0.618 -43.739 1.00 96.50 368 HIS A CA 1
ATOM 2822 C C . HIS A 1 368 ? 20.458 0.719 -44.374 1.00 96.50 368 HIS A C 1
ATOM 2824 O O . HIS A 1 368 ? 19.616 1.490 -44.843 1.00 96.50 368 HIS A O 1
ATOM 2830 N N . TRP A 1 369 ? 21.764 0.978 -44.416 1.00 95.62 369 TRP A N 1
ATOM 2831 C CA . TRP A 1 369 ? 22.374 2.114 -45.094 1.00 95.62 369 TRP A CA 1
ATOM 2832 C C . TRP A 1 369 ? 22.950 1.688 -46.450 1.00 95.62 369 TRP A C 1
ATOM 2834 O O . TRP A 1 369 ? 24.044 1.135 -46.553 1.00 95.62 369 TRP A O 1
ATOM 2844 N N . ARG A 1 370 ? 22.194 1.979 -47.512 1.00 92.44 370 ARG A N 1
ATOM 2845 C CA . ARG A 1 370 ? 22.519 1.595 -48.898 1.00 92.44 370 ARG A CA 1
ATOM 2846 C C . ARG A 1 370 ? 23.416 2.577 -49.658 1.00 92.44 370 ARG A C 1
ATOM 2848 O O . ARG A 1 370 ? 23.842 2.274 -50.765 1.00 92.44 370 ARG A O 1
ATOM 2855 N N . ALA A 1 371 ? 23.635 3.778 -49.121 1.00 86.69 371 ALA A N 1
ATOM 2856 C CA . ALA A 1 371 ? 24.222 4.898 -49.865 1.00 86.69 371 ALA A CA 1
ATOM 2857 C C . ALA A 1 371 ? 25.763 4.904 -49.897 1.00 86.69 371 ALA A C 1
ATOM 2859 O O . ALA A 1 371 ? 26.354 5.844 -50.420 1.00 86.69 371 ALA A O 1
ATOM 2860 N N . GLY A 1 372 ? 26.412 3.883 -49.337 1.00 82.88 372 GLY A N 1
ATOM 2861 C CA . GLY A 1 372 ? 27.867 3.745 -49.313 1.00 82.88 372 GLY A CA 1
ATOM 2862 C C . GLY A 1 372 ? 28.357 3.059 -48.043 1.00 82.88 372 GLY A C 1
ATOM 2863 O O . GLY A 1 372 ? 27.553 2.578 -47.243 1.00 82.88 372 GLY A O 1
ATOM 2864 N N . GLN A 1 373 ? 29.677 3.018 -47.871 1.00 90.50 373 GLN A N 1
ATOM 2865 C CA . GLN A 1 373 ? 30.312 2.573 -46.634 1.00 90.50 373 GLN A CA 1
ATOM 2866 C C . GLN A 1 373 ? 30.365 3.728 -45.625 1.00 90.50 373 GLN A C 1
ATOM 2868 O O . GLN A 1 373 ? 30.586 4.877 -46.010 1.00 90.50 373 GLN A O 1
ATOM 2873 N N . LEU A 1 374 ? 30.130 3.424 -44.351 1.00 96.88 374 LEU A N 1
ATOM 2874 C CA . LEU A 1 374 ? 30.269 4.364 -43.244 1.00 96.88 374 LEU A CA 1
ATOM 2875 C C . LEU A 1 374 ? 31.608 4.147 -42.543 1.00 96.88 374 LEU A C 1
ATOM 2877 O O . LEU A 1 374 ? 31.995 3.017 -42.266 1.00 96.88 374 LEU A O 1
ATOM 2881 N N . ASP A 1 375 ? 32.284 5.239 -42.212 1.00 97.56 375 ASP A N 1
ATOM 2882 C CA . ASP A 1 375 ? 33.518 5.215 -41.436 1.00 97.56 375 ASP A CA 1
ATOM 2883 C C . ASP A 1 375 ? 33.204 5.133 -39.932 1.00 97.56 375 ASP A C 1
ATOM 2885 O O . ASP A 1 375 ? 32.888 6.135 -39.280 1.00 97.56 375 ASP A O 1
ATOM 2889 N N . ALA A 1 376 ? 33.265 3.917 -39.385 1.00 97.56 376 ALA A N 1
ATOM 2890 C CA . ALA A 1 376 ? 32.984 3.654 -37.976 1.00 97.56 376 ALA A CA 1
ATOM 2891 C C . ALA A 1 376 ? 33.996 4.307 -37.020 1.00 97.56 376 ALA A C 1
ATOM 2893 O O . ALA A 1 376 ? 33.625 4.664 -35.901 1.00 97.56 376 ALA A O 1
ATOM 2894 N N . GLU A 1 377 ? 35.246 4.509 -37.448 1.00 98.06 377 GLU A N 1
ATOM 2895 C CA . GLU A 1 377 ? 36.265 5.174 -36.633 1.00 98.06 377 GLU A CA 1
ATOM 2896 C C . GLU A 1 377 ? 35.907 6.651 -36.451 1.00 98.06 377 GLU A C 1
ATOM 2898 O O . GLU A 1 377 ? 35.851 7.148 -35.324 1.00 98.06 377 GLU A O 1
ATOM 2903 N N . ARG A 1 378 ? 35.543 7.336 -37.540 1.00 98.38 378 ARG A N 1
ATOM 2904 C CA . ARG A 1 378 ? 35.062 8.725 -37.485 1.00 98.38 378 ARG A CA 1
ATOM 2905 C C . ARG A 1 378 ? 33.769 8.862 -36.690 1.00 98.38 378 ARG A C 1
ATOM 2907 O O . ARG A 1 378 ? 33.607 9.823 -35.940 1.00 98.38 378 ARG A O 1
ATOM 2914 N N . MET A 1 379 ? 32.849 7.906 -36.825 1.00 98.62 379 MET A N 1
ATOM 2915 C CA . MET A 1 379 ? 31.648 7.850 -35.985 1.00 98.62 379 MET A CA 1
ATOM 2916 C C . MET A 1 379 ? 32.013 7.727 -34.501 1.00 98.62 379 MET A C 1
ATOM 2918 O O . MET A 1 379 ? 31.424 8.421 -33.676 1.00 98.62 379 MET A O 1
ATOM 2922 N N . GLY A 1 380 ? 33.001 6.893 -34.163 1.00 98.44 380 GLY A N 1
ATOM 2923 C CA . GLY A 1 380 ? 33.533 6.761 -32.806 1.00 98.44 380 GLY A CA 1
ATOM 2924 C C . GLY A 1 380 ? 34.145 8.061 -32.281 1.00 98.44 380 GLY A C 1
ATOM 2925 O O . GLY A 1 380 ? 33.814 8.487 -31.176 1.00 98.44 380 GLY A O 1
ATOM 2926 N N . GLN A 1 381 ? 34.954 8.744 -33.097 1.00 98.50 381 GLN A N 1
ATOM 2927 C CA . GLN A 1 381 ? 35.518 10.061 -32.771 1.00 98.50 381 GLN A CA 1
ATOM 2928 C C . GLN A 1 381 ? 34.415 11.096 -32.491 1.00 98.50 381 GLN A C 1
ATOM 2930 O O . GLN A 1 381 ? 34.498 11.838 -31.516 1.00 98.50 381 GLN A O 1
ATOM 2935 N N . GLY A 1 382 ? 33.345 11.111 -33.295 1.00 98.19 382 GLY A N 1
ATOM 2936 C CA . GLY A 1 382 ? 32.184 11.975 -33.060 1.00 98.19 382 GLY A CA 1
ATOM 2937 C C . GLY A 1 382 ? 31.425 11.602 -31.782 1.00 98.19 382 GLY A C 1
ATOM 2938 O O . GLY A 1 382 ? 31.030 12.471 -31.008 1.00 98.19 382 GLY A O 1
ATOM 2939 N N . GLY A 1 383 ? 31.257 10.303 -31.528 1.00 98.00 383 GLY A N 1
ATOM 2940 C CA . GLY A 1 383 ? 30.590 9.776 -30.340 1.00 98.00 383 GLY A CA 1
ATOM 2941 C C . GLY A 1 383 ? 31.308 10.114 -29.031 1.00 98.00 383 GLY A C 1
ATOM 2942 O O . GLY A 1 383 ? 30.642 10.335 -28.020 1.00 98.00 383 GLY A O 1
ATOM 2943 N N . ALA A 1 384 ? 32.637 10.247 -29.051 1.00 98.12 384 ALA A N 1
ATOM 2944 C CA . ALA A 1 384 ? 33.429 10.627 -27.881 1.00 98.12 384 ALA A CA 1
ATOM 2945 C C . ALA A 1 384 ? 33.010 11.987 -27.287 1.00 98.12 384 ALA A C 1
ATOM 2947 O O . ALA A 1 384 ? 33.039 12.154 -26.069 1.00 98.12 384 ALA A O 1
ATOM 2948 N N . TYR A 1 385 ? 32.535 12.931 -28.110 1.00 98.19 385 TYR A N 1
ATOM 2949 C CA . TYR A 1 385 ? 32.031 14.232 -27.642 1.00 98.19 385 TYR A CA 1
ATOM 2950 C C . TYR A 1 385 ? 30.719 14.149 -26.853 1.00 98.19 385 TYR A C 1
ATOM 2952 O O . TYR A 1 385 ? 30.359 15.100 -26.1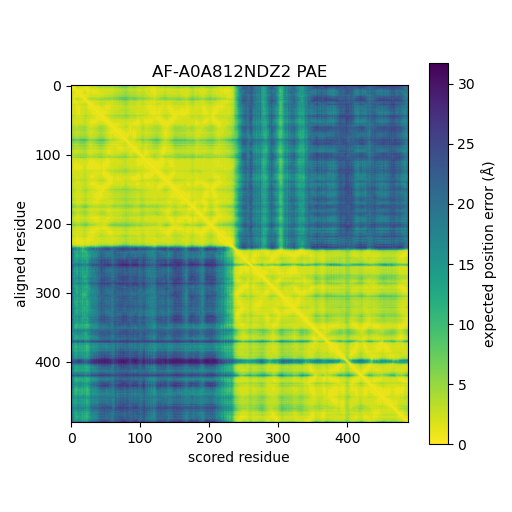62 1.00 98.19 385 TYR A O 1
ATOM 2960 N N . LEU A 1 386 ? 29.995 13.031 -26.950 1.00 97.94 386 LEU A N 1
ATOM 2961 C CA . LEU A 1 386 ? 28.747 12.810 -26.222 1.00 97.94 386 LEU A CA 1
ATOM 2962 C C . LEU A 1 386 ? 28.986 12.213 -24.829 1.00 97.94 386 LEU A C 1
ATOM 2964 O O . LEU A 1 386 ? 28.079 12.253 -24.002 1.00 97.94 386 LEU A O 1
ATOM 2968 N N . VAL A 1 387 ? 30.177 11.670 -24.553 1.00 98.44 387 VAL A N 1
ATOM 2969 C CA . VAL A 1 387 ? 30.524 11.110 -23.241 1.00 98.44 387 VAL A CA 1
ATOM 2970 C C . VAL A 1 387 ? 30.663 12.239 -22.217 1.00 98.44 387 VAL A C 1
ATOM 2972 O O . VAL A 1 387 ? 31.251 13.287 -22.484 1.00 98.44 387 VAL A O 1
ATOM 2975 N N . GLY A 1 388 ? 30.104 12.030 -21.027 1.00 98.00 388 GLY A N 1
ATOM 2976 C CA . GLY A 1 388 ? 30.049 13.006 -19.946 1.00 98.00 388 GLY A CA 1
ATOM 2977 C C . GLY A 1 388 ? 28.639 13.525 -19.671 1.00 98.00 388 GLY A C 1
ATOM 2978 O O . GLY A 1 388 ? 27.636 13.003 -20.165 1.00 98.00 388 GLY A O 1
ATOM 2979 N N . ARG A 1 389 ? 28.574 14.549 -18.816 1.00 97.81 389 ARG A N 1
ATOM 2980 C CA . ARG A 1 389 ? 27.327 15.181 -18.379 1.00 97.81 389 ARG A CA 1
ATOM 2981 C C . ARG A 1 389 ? 27.032 16.409 -19.230 1.00 97.81 389 ARG A C 1
ATOM 2983 O O . ARG A 1 389 ? 27.723 17.418 -19.100 1.00 97.81 389 ARG A O 1
ATOM 2990 N N . HIS A 1 390 ? 25.965 16.347 -20.020 1.00 97.19 390 HIS A N 1
ATOM 2991 C CA . HIS A 1 390 ? 25.621 17.382 -20.997 1.00 97.19 390 HIS A CA 1
ATOM 2992 C C . HIS A 1 390 ? 24.127 17.680 -21.019 1.00 97.19 390 HIS A C 1
ATOM 2994 O O . HIS A 1 390 ? 23.312 16.868 -20.582 1.00 97.19 390 HIS A O 1
ATOM 3000 N N . ASP A 1 391 ? 23.773 18.848 -21.553 1.00 95.50 391 ASP A N 1
ATOM 3001 C CA . ASP A 1 391 ? 22.405 19.163 -21.957 1.00 95.50 391 ASP A CA 1
ATOM 3002 C C . ASP A 1 391 ? 22.149 18.569 -23.347 1.00 95.50 391 ASP A C 1
ATOM 3004 O O . ASP A 1 391 ? 22.704 19.035 -24.340 1.00 95.50 391 ASP A O 1
ATOM 3008 N N . PHE A 1 392 ? 21.322 17.526 -23.412 1.00 96.19 392 PHE A N 1
ATOM 3009 C CA . PHE A 1 392 ? 21.051 16.785 -24.642 1.00 96.19 392 PHE A CA 1
ATOM 3010 C C . PHE A 1 392 ? 19.782 17.254 -25.369 1.00 96.19 392 PHE A C 1
ATOM 3012 O O . PHE A 1 392 ? 19.237 16.506 -26.181 1.00 96.19 392 PHE A O 1
ATOM 3019 N N . ALA A 1 393 ? 19.313 18.484 -25.125 1.00 93.19 393 ALA A N 1
ATOM 3020 C CA . ALA A 1 393 ? 18.125 19.042 -25.780 1.00 93.19 393 ALA A CA 1
ATOM 3021 C C . ALA A 1 393 ? 18.172 18.953 -27.321 1.00 93.19 393 ALA A C 1
ATOM 3023 O O . ALA A 1 393 ? 17.157 18.682 -27.956 1.00 93.19 393 ALA A O 1
ATOM 3024 N N . SER A 1 394 ? 19.354 19.089 -27.936 1.00 94.00 394 SER A N 1
ATOM 3025 C CA . SER A 1 394 ? 19.516 18.947 -29.392 1.00 94.00 394 SER A CA 1
ATOM 3026 C C . SER A 1 394 ? 19.302 17.522 -29.916 1.00 94.00 394 SER A C 1
ATOM 3028 O O . SER A 1 394 ? 19.154 17.328 -31.121 1.00 94.00 394 SER A O 1
ATOM 3030 N N . LEU A 1 395 ? 19.253 16.513 -29.043 1.00 94.31 395 LEU A N 1
ATOM 3031 C CA . LEU A 1 395 ? 19.048 15.109 -29.413 1.00 94.31 395 LEU A CA 1
ATOM 3032 C C . LEU A 1 395 ? 17.647 14.592 -29.055 1.00 94.31 395 LEU A C 1
ATOM 3034 O O . LEU A 1 395 ? 17.298 13.460 -29.396 1.00 94.31 395 LEU A O 1
ATOM 3038 N N . GLU A 1 396 ? 16.831 15.417 -28.407 1.00 91.75 396 GLU A N 1
ATOM 3039 C CA . GLU A 1 396 ? 15.465 15.098 -28.015 1.00 91.75 396 GLU A CA 1
ATOM 3040 C C . GLU A 1 396 ? 14.458 15.448 -29.119 1.00 91.75 396 GLU A C 1
ATOM 3042 O O . GLU A 1 396 ? 14.490 16.528 -29.704 1.00 91.75 396 GLU A O 1
ATOM 3047 N N . SER A 1 397 ? 13.518 14.542 -29.393 1.00 85.56 397 SER A N 1
ATOM 3048 C CA . SER A 1 397 ? 12.356 14.874 -30.233 1.00 85.56 397 SER A CA 1
ATOM 3049 C C . SER A 1 397 ? 11.259 15.570 -29.421 1.00 85.56 397 SER A C 1
ATOM 3051 O O . SER A 1 397 ? 11.105 15.306 -28.231 1.00 85.56 397 SER A O 1
ATOM 3053 N N . THR A 1 398 ? 10.466 16.422 -30.071 1.00 78.19 398 THR A N 1
ATOM 3054 C CA . THR A 1 398 ? 9.326 17.106 -29.443 1.00 78.19 398 THR A CA 1
ATOM 3055 C C . THR A 1 398 ? 8.286 16.108 -28.915 1.00 78.19 398 THR A C 1
ATOM 3057 O O . THR A 1 398 ? 8.119 15.024 -29.473 1.00 78.19 398 THR A O 1
ATOM 3060 N N . GLY A 1 399 ? 7.579 16.476 -27.837 1.00 64.19 399 GLY A N 1
ATOM 3061 C CA . GLY A 1 399 ? 6.485 15.670 -27.272 1.00 64.19 399 GLY A CA 1
ATOM 3062 C C . GLY A 1 399 ? 6.741 15.042 -25.896 1.00 64.19 399 GLY A C 1
ATOM 3063 O O . GLY A 1 399 ? 5.991 14.157 -25.499 1.00 64.19 399 GLY A O 1
ATOM 3064 N N . SER A 1 400 ? 7.764 15.477 -25.152 1.00 62.59 400 SER A N 1
ATOM 3065 C CA . SER A 1 400 ? 8.015 15.002 -23.785 1.00 62.59 400 SER A CA 1
ATOM 3066 C C . SER A 1 400 ? 7.964 16.146 -22.774 1.00 62.59 400 SER A C 1
ATOM 3068 O O . SER A 1 400 ? 8.765 17.073 -22.842 1.00 62.59 400 SER A O 1
ATOM 3070 N N . GLU A 1 401 ? 7.088 16.040 -21.777 1.00 59.97 401 GLU A N 1
ATOM 3071 C CA . GLU A 1 401 ? 7.150 16.875 -20.575 1.00 59.97 401 GLU A CA 1
ATOM 3072 C C . GLU A 1 401 ? 8.207 16.292 -19.627 1.00 59.97 401 GLU A C 1
ATOM 3074 O O . GLU A 1 401 ? 8.110 15.140 -19.201 1.00 59.97 401 GLU A O 1
ATOM 3079 N N . ARG A 1 402 ? 9.274 17.043 -19.339 1.00 70.00 402 ARG A N 1
ATOM 3080 C CA . ARG A 1 402 ? 10.317 16.634 -18.386 1.00 70.00 402 ARG A CA 1
ATOM 3081 C C . ARG A 1 402 ? 10.949 17.847 -17.712 1.00 70.00 402 ARG A C 1
ATOM 3083 O O . ARG A 1 402 ? 11.039 18.915 -18.306 1.00 70.00 402 ARG A O 1
ATOM 3090 N N . SER A 1 403 ? 11.442 17.660 -16.489 1.00 71.50 403 SER A N 1
ATOM 3091 C CA . SER A 1 403 ? 12.067 18.723 -15.688 1.00 71.50 403 SER A CA 1
ATOM 3092 C C . SER A 1 403 ? 13.486 19.094 -16.135 1.00 71.50 403 SER A C 1
ATOM 3094 O O . SER A 1 403 ? 13.964 20.178 -15.813 1.00 71.50 403 SER A O 1
ATOM 3096 N N . SER A 1 404 ? 14.183 18.204 -16.853 1.00 87.94 404 SER A N 1
ATOM 3097 C CA . SER A 1 404 ? 15.546 18.451 -17.331 1.00 87.94 404 SER A CA 1
ATOM 3098 C C . SER A 1 404 ? 15.919 17.595 -18.542 1.00 87.94 404 SER A C 1
ATOM 3100 O O . SER A 1 404 ? 15.605 16.398 -18.598 1.00 87.94 404 SER A O 1
ATOM 3102 N N . THR A 1 405 ? 16.671 18.200 -19.459 1.00 91.06 405 THR A N 1
ATOM 3103 C CA . THR A 1 405 ? 17.336 17.594 -20.625 1.00 91.06 405 THR A CA 1
ATOM 3104 C C . THR A 1 405 ? 18.787 17.190 -20.343 1.00 91.06 405 THR A C 1
ATOM 3106 O O . THR A 1 405 ? 19.472 16.654 -21.213 1.00 91.06 405 THR A O 1
ATOM 3109 N N . VAL A 1 406 ? 19.276 17.414 -19.119 1.00 95.06 406 VAL A N 1
ATOM 3110 C CA . VAL A 1 406 ? 20.651 17.079 -18.739 1.00 95.06 406 VAL A CA 1
ATOM 3111 C C . VAL A 1 406 ? 20.752 15.601 -18.377 1.00 95.06 406 VAL A C 1
ATOM 3113 O O . VAL A 1 406 ? 19.996 15.125 -17.530 1.00 95.06 406 VAL A O 1
ATOM 3116 N N . ARG A 1 407 ? 21.674 14.872 -19.006 1.00 95.88 407 ARG A N 1
ATOM 3117 C CA . ARG A 1 407 ? 21.959 13.450 -18.731 1.00 95.88 407 ARG A CA 1
ATOM 3118 C C . ARG A 1 407 ? 23.460 13.210 -18.670 1.00 95.88 407 ARG A C 1
ATOM 3120 O O . ARG A 1 407 ? 24.240 14.084 -19.051 1.00 95.88 407 ARG A O 1
ATOM 3127 N N . THR A 1 408 ? 23.850 12.026 -18.219 1.00 97.81 408 THR A N 1
ATOM 3128 C CA . THR A 1 408 ? 25.241 11.575 -18.216 1.00 97.81 408 THR A CA 1
ATOM 3129 C C . THR A 1 408 ? 25.375 10.322 -19.065 1.00 97.81 408 THR A C 1
ATOM 3131 O O . THR A 1 408 ? 24.859 9.263 -18.706 1.00 97.81 408 THR A O 1
ATOM 3134 N N . ILE A 1 409 ? 26.110 10.424 -20.172 1.00 98.44 409 ILE A N 1
ATOM 3135 C CA . ILE A 1 409 ? 26.589 9.248 -20.903 1.00 98.44 409 ILE A CA 1
ATOM 3136 C C . ILE A 1 409 ? 27.921 8.845 -20.279 1.00 98.44 409 ILE A C 1
ATOM 3138 O O . ILE A 1 409 ? 28.879 9.613 -20.277 1.00 98.44 409 ILE A O 1
ATOM 3142 N N . THR A 1 410 ? 27.975 7.640 -19.728 1.00 98.00 410 THR A N 1
ATOM 3143 C CA . THR A 1 410 ? 29.181 7.080 -19.104 1.00 98.00 410 THR A CA 1
ATOM 3144 C C . THR A 1 410 ? 30.103 6.396 -20.105 1.00 98.00 410 THR A C 1
ATOM 3146 O O . THR A 1 410 ? 31.306 6.364 -19.882 1.00 98.00 410 THR A O 1
ATOM 3149 N N . ASP A 1 411 ? 29.545 5.855 -21.189 1.00 98.31 411 ASP A N 1
ATOM 3150 C CA . ASP A 1 411 ? 30.299 5.161 -22.231 1.00 98.31 411 ASP A CA 1
ATOM 3151 C C . ASP A 1 411 ? 29.551 5.239 -23.565 1.00 98.31 411 ASP A C 1
ATOM 3153 O O . ASP A 1 411 ? 28.319 5.129 -23.596 1.00 98.31 411 ASP A O 1
ATOM 3157 N N . LEU A 1 412 ? 30.293 5.432 -24.656 1.00 98.56 412 LEU A N 1
ATOM 3158 C CA . LEU A 1 412 ? 29.784 5.327 -26.018 1.00 98.56 412 LEU A CA 1
ATOM 3159 C C . LEU A 1 412 ? 30.866 4.724 -26.908 1.00 98.56 412 LEU A C 1
ATOM 3161 O O . LEU A 1 412 ? 31.933 5.308 -27.088 1.00 98.56 412 LEU A O 1
ATOM 3165 N N . THR A 1 413 ? 30.563 3.575 -27.501 1.00 98.50 413 THR A N 1
ATOM 3166 C CA . THR A 1 413 ? 31.462 2.865 -28.411 1.00 98.50 413 THR A CA 1
ATOM 3167 C C . THR A 1 413 ? 30.810 2.668 -29.771 1.00 98.50 413 THR A C 1
ATOM 3169 O O . THR A 1 413 ? 29.604 2.436 -29.878 1.00 98.50 413 THR A O 1
ATOM 3172 N N . VAL A 1 414 ? 31.619 2.763 -30.825 1.00 98.69 414 VAL A N 1
ATOM 3173 C CA . VAL A 1 414 ? 31.221 2.426 -32.192 1.00 98.69 414 VAL A CA 1
ATOM 3174 C C . VAL A 1 414 ? 32.158 1.339 -32.681 1.00 98.69 414 VAL A C 1
ATOM 3176 O O . VAL A 1 414 ? 33.373 1.516 -32.685 1.00 98.69 414 VAL A O 1
ATOM 3179 N N . THR A 1 415 ? 31.594 0.196 -33.053 1.00 98.06 415 THR A N 1
ATOM 3180 C CA . THR A 1 415 ? 32.364 -0.954 -33.533 1.00 98.06 415 THR A CA 1
ATOM 3181 C C . THR A 1 415 ? 31.838 -1.395 -34.883 1.00 98.06 415 THR A C 1
ATOM 3183 O O . THR A 1 415 ? 30.634 -1.336 -35.125 1.00 98.06 415 THR A O 1
ATOM 3186 N N . ALA A 1 416 ? 32.740 -1.825 -35.757 1.00 96.94 416 ALA A N 1
ATOM 3187 C CA . ALA A 1 416 ? 32.408 -2.357 -37.067 1.00 96.94 416 ALA A CA 1
ATOM 3188 C C . ALA A 1 416 ? 32.850 -3.814 -37.167 1.00 96.94 416 ALA A C 1
ATOM 3190 O O . ALA A 1 416 ? 33.901 -4.198 -36.650 1.00 96.94 416 ALA A O 1
ATOM 3191 N N . ARG A 1 417 ? 32.033 -4.632 -37.829 1.00 95.75 417 ARG A N 1
ATOM 3192 C CA . ARG A 1 417 ? 32.362 -6.022 -38.138 1.00 95.75 417 ARG A CA 1
ATOM 3193 C C . ARG A 1 417 ? 31.831 -6.417 -39.514 1.00 95.75 417 ARG A C 1
ATOM 3195 O O . ARG A 1 417 ? 30.730 -5.991 -39.873 1.00 95.75 417 ARG A O 1
ATOM 3202 N N . PRO A 1 418 ? 32.546 -7.277 -40.260 1.00 93.62 418 PRO A N 1
ATOM 3203 C CA . PRO A 1 418 ? 32.032 -7.833 -41.505 1.00 93.62 418 PRO A CA 1
ATOM 3204 C C . PRO A 1 418 ? 30.676 -8.519 -41.299 1.00 93.62 418 PRO A C 1
ATOM 3206 O O . PRO A 1 418 ? 30.466 -9.213 -40.299 1.00 93.62 418 PRO A O 1
ATOM 3209 N N . ALA A 1 419 ? 29.763 -8.331 -42.247 1.00 90.94 419 ALA A N 1
ATOM 3210 C CA . ALA A 1 419 ? 28.452 -8.964 -42.266 1.00 90.94 419 ALA A CA 1
ATOM 3211 C C . ALA A 1 419 ? 28.072 -9.355 -43.699 1.00 90.94 419 ALA A C 1
ATOM 3213 O O . ALA A 1 419 ? 28.643 -8.857 -44.669 1.00 90.94 419 ALA A O 1
ATOM 3214 N N . ASP A 1 420 ? 27.099 -10.252 -43.850 1.00 84.62 420 ASP A N 1
ATOM 3215 C CA . ASP A 1 420 ? 26.575 -10.546 -45.182 1.00 84.62 420 ASP A CA 1
ATOM 3216 C C . ASP A 1 420 ? 25.974 -9.271 -45.798 1.00 84.62 420 ASP A C 1
ATOM 3218 O O . ASP A 1 420 ? 25.230 -8.535 -45.147 1.00 84.62 420 ASP A O 1
ATOM 3222 N N . GLY A 1 421 ? 26.352 -8.977 -47.040 1.00 82.69 421 GLY A N 1
ATOM 3223 C CA . GLY A 1 421 ? 25.909 -7.778 -47.747 1.00 82.69 421 GLY A CA 1
ATOM 3224 C C . GLY A 1 421 ? 26.603 -6.457 -47.387 1.00 82.69 421 GLY A C 1
ATOM 3225 O O . GLY A 1 421 ? 26.254 -5.436 -47.990 1.00 82.69 421 GLY A O 1
ATOM 3226 N N . GLY A 1 422 ? 27.585 -6.447 -46.472 1.00 90.31 422 GLY A N 1
ATOM 3227 C CA . GLY A 1 422 ? 28.345 -5.242 -46.127 1.00 90.31 422 GLY A CA 1
ATOM 3228 C C . GLY A 1 422 ? 29.071 -5.297 -44.779 1.00 90.31 422 GLY A C 1
ATOM 3229 O O . GLY A 1 422 ? 29.729 -6.273 -44.430 1.00 90.31 422 GLY A O 1
ATOM 3230 N N . GLU A 1 423 ? 28.965 -4.219 -44.013 1.00 94.31 423 GLU A N 1
ATOM 3231 C CA . GLU A 1 423 ? 29.589 -4.061 -42.700 1.00 94.31 423 GLU A CA 1
ATOM 3232 C C . GLU A 1 423 ? 28.529 -3.684 -41.665 1.00 94.31 423 GLU A C 1
ATOM 3234 O O . GLU A 1 423 ? 27.736 -2.762 -41.874 1.00 94.31 423 GLU A O 1
ATOM 3239 N N . ARG A 1 424 ? 28.484 -4.413 -40.546 1.00 96.38 424 ARG A N 1
ATOM 3240 C CA . ARG A 1 424 ? 27.585 -4.103 -39.434 1.00 96.38 424 ARG A CA 1
ATOM 3241 C C . ARG A 1 424 ? 28.294 -3.184 -38.457 1.00 96.38 424 ARG A C 1
ATOM 3243 O O . ARG A 1 424 ? 29.360 -3.529 -37.951 1.00 96.38 424 ARG A O 1
ATOM 3250 N N . ILE A 1 425 ? 27.667 -2.052 -38.175 1.00 98.19 425 ILE A N 1
ATOM 3251 C CA . ILE A 1 425 ? 28.144 -1.046 -37.237 1.00 98.19 425 ILE A CA 1
ATOM 3252 C C . ILE A 1 425 ? 27.214 -1.034 -36.030 1.00 98.19 425 ILE A C 1
ATOM 3254 O O . ILE A 1 425 ? 26.014 -0.786 -36.164 1.00 98.19 425 ILE A O 1
ATOM 3258 N N . ASP A 1 426 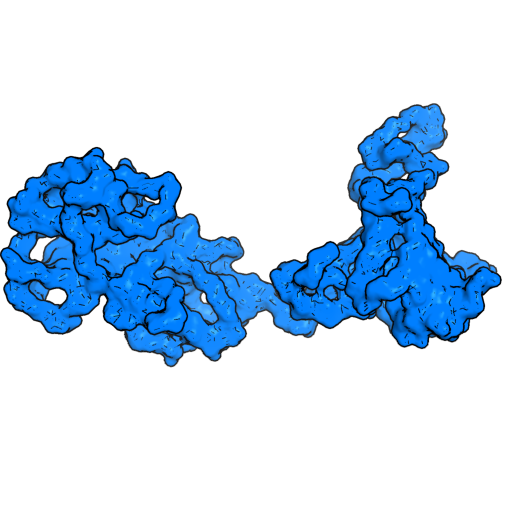? 27.781 -1.293 -34.857 1.00 98.44 426 ASP A N 1
ATOM 3259 C CA . ASP A 1 426 ? 27.084 -1.278 -33.579 1.00 98.44 426 ASP A CA 1
ATOM 3260 C C . ASP A 1 426 ? 27.510 -0.028 -32.791 1.00 98.44 426 ASP A C 1
ATOM 3262 O O . ASP A 1 426 ? 28.680 0.124 -32.431 1.00 98.44 426 ASP A O 1
ATOM 3266 N N . ILE A 1 427 ? 26.550 0.861 -32.519 1.00 98.75 427 ILE A N 1
ATOM 3267 C CA . ILE A 1 427 ? 26.702 2.028 -31.640 1.00 98.75 427 ILE A CA 1
ATOM 3268 C C . ILE A 1 427 ? 26.136 1.640 -30.276 1.00 98.75 427 ILE A C 1
ATOM 3270 O O . ILE A 1 427 ? 24.919 1.521 -30.125 1.00 98.75 427 ILE A O 1
ATOM 3274 N N . THR A 1 428 ? 26.994 1.435 -29.284 1.00 98.75 428 THR A N 1
ATOM 3275 C CA . THR A 1 428 ? 26.572 1.100 -27.918 1.00 98.75 428 THR A CA 1
ATOM 3276 C C . THR A 1 428 ? 26.726 2.322 -27.031 1.00 98.75 428 THR A C 1
ATOM 3278 O O . THR A 1 428 ? 27.782 2.942 -27.025 1.00 98.75 428 THR A O 1
ATOM 3281 N N . VAL A 1 429 ? 25.680 2.677 -26.287 1.00 98.62 429 VAL A N 1
ATOM 3282 C CA . VAL A 1 429 ? 25.668 3.843 -25.398 1.00 98.62 429 VAL A CA 1
ATOM 3283 C C . VAL A 1 429 ? 25.124 3.465 -24.027 1.00 98.62 429 VAL A C 1
ATOM 3285 O O . VAL A 1 429 ? 24.060 2.855 -23.919 1.00 98.62 429 VAL A O 1
ATOM 3288 N N . THR A 1 430 ? 25.847 3.844 -22.974 1.00 98.62 430 THR A N 1
ATOM 3289 C CA . THR A 1 430 ? 25.464 3.612 -21.577 1.00 98.62 430 THR A CA 1
ATOM 3290 C C . THR A 1 430 ? 25.377 4.933 -20.828 1.00 98.62 430 THR A C 1
ATOM 3292 O O . THR A 1 430 ? 26.313 5.730 -20.874 1.00 98.62 430 THR A O 1
ATOM 3295 N N . GLY A 1 431 ? 24.282 5.160 -20.103 1.00 97.56 431 GLY A N 1
ATOM 3296 C CA . GLY A 1 431 ? 24.077 6.387 -19.330 1.00 97.56 431 GLY A CA 1
ATOM 3297 C C . GLY A 1 431 ? 23.059 6.247 -18.202 1.00 97.56 431 GLY A C 1
ATOM 3298 O O . GLY A 1 431 ? 22.415 5.206 -18.066 1.00 97.56 431 GLY A O 1
ATOM 3299 N N . ASP A 1 432 ? 22.918 7.307 -17.404 1.00 94.38 432 ASP A N 1
ATOM 3300 C CA . ASP A 1 432 ? 21.986 7.398 -16.262 1.00 94.38 432 ASP A CA 1
ATOM 3301 C C . ASP A 1 432 ? 20.507 7.492 -16.688 1.00 94.38 432 ASP A C 1
ATOM 3303 O O . ASP A 1 432 ? 19.587 7.138 -15.953 1.00 94.38 432 ASP A O 1
ATOM 3307 N N . GLY A 1 433 ? 20.258 7.913 -17.923 1.00 92.06 433 GLY A N 1
ATOM 3308 C CA . GLY A 1 433 ? 18.942 7.975 -18.531 1.00 92.06 433 GLY A CA 1
ATOM 3309 C C . GLY A 1 433 ? 19.016 8.579 -19.926 1.00 92.06 433 GLY A C 1
ATOM 3310 O O . GLY A 1 433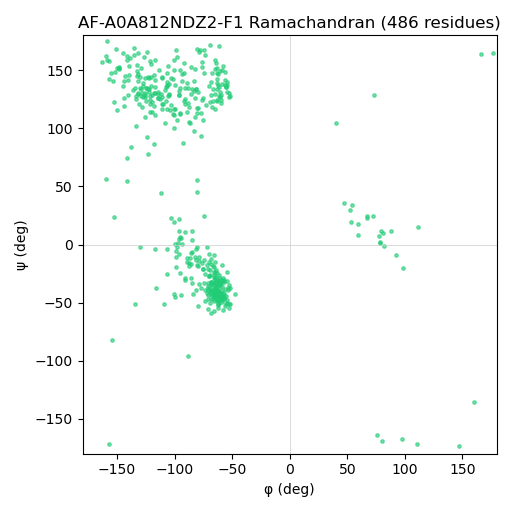 ? 20.002 9.204 -20.301 1.00 92.06 433 GLY A O 1
ATOM 3311 N N . PHE A 1 434 ? 17.950 8.413 -20.705 1.00 94.12 434 PHE A N 1
ATOM 3312 C CA . PHE A 1 434 ? 17.902 8.881 -22.090 1.00 94.12 434 PHE A CA 1
ATOM 3313 C C . PHE A 1 434 ? 16.638 9.693 -22.342 1.00 94.12 434 PHE A C 1
ATOM 3315 O O . PHE A 1 434 ? 15.580 9.413 -21.770 1.00 94.12 434 PHE A O 1
ATOM 3322 N N . LEU A 1 435 ? 16.766 10.721 -23.181 1.00 93.06 435 LEU A N 1
ATOM 3323 C CA . LEU A 1 435 ? 15.635 11.532 -23.621 1.00 93.06 435 LEU A CA 1
ATOM 3324 C C . LEU A 1 435 ? 14.839 10.808 -24.715 1.00 93.06 435 LEU A C 1
ATOM 3326 O O . LEU A 1 435 ? 15.287 9.811 -25.285 1.00 93.06 435 LEU A O 1
ATOM 3330 N N . TYR A 1 436 ? 13.651 11.325 -25.016 1.00 91.56 436 TYR A N 1
ATOM 3331 C CA . TYR A 1 436 ? 12.784 10.772 -26.051 1.00 91.56 436 TYR A CA 1
ATOM 3332 C C . TYR A 1 436 ? 13.504 10.810 -27.405 1.00 91.56 436 TYR A C 1
ATOM 3334 O O . TYR A 1 436 ? 13.991 11.862 -27.823 1.00 91.56 436 TYR A O 1
ATOM 3342 N N . ASN A 1 437 ? 13.612 9.649 -28.059 1.00 93.94 437 ASN A N 1
ATOM 3343 C CA . ASN A 1 437 ? 14.392 9.412 -29.282 1.00 93.94 437 ASN A CA 1
ATOM 3344 C C . ASN A 1 437 ? 15.903 9.692 -29.211 1.00 93.94 437 ASN A C 1
ATOM 3346 O O . ASN A 1 437 ? 16.572 9.586 -30.237 1.00 93.94 437 ASN A O 1
ATOM 3350 N N . MET A 1 438 ? 16.473 9.975 -28.038 1.00 95.94 438 MET A N 1
ATOM 3351 C CA . MET A 1 438 ? 17.868 10.413 -27.907 1.00 95.94 438 MET A CA 1
ATOM 3352 C C . MET A 1 438 ? 18.864 9.474 -28.591 1.00 95.94 438 MET A C 1
ATOM 3354 O O . MET A 1 438 ? 19.655 9.920 -29.415 1.00 95.94 438 MET A O 1
ATOM 3358 N N . VAL A 1 439 ? 18.797 8.168 -28.318 1.00 97.69 439 VAL A N 1
ATOM 3359 C CA . VAL A 1 439 ? 19.734 7.183 -28.894 1.00 97.69 439 VAL A CA 1
ATOM 3360 C C . VAL A 1 439 ? 19.597 7.084 -30.418 1.00 97.69 439 VAL A C 1
ATOM 3362 O O . VAL A 1 439 ? 20.587 6.960 -31.134 1.00 97.69 439 VAL A O 1
ATOM 3365 N N . ARG A 1 440 ? 18.374 7.206 -30.942 1.00 98.12 440 ARG A N 1
ATOM 3366 C CA . ARG A 1 440 ? 18.107 7.185 -32.388 1.00 98.12 440 ARG A CA 1
ATOM 3367 C C . ARG A 1 440 ? 18.609 8.459 -33.063 1.00 98.12 440 ARG A C 1
ATOM 3369 O O . ARG A 1 440 ? 19.121 8.398 -34.178 1.00 98.12 440 ARG A O 1
ATOM 3376 N N . THR A 1 441 ? 18.489 9.607 -32.401 1.00 97.69 441 THR A N 1
ATOM 3377 C CA . THR A 1 441 ? 19.054 10.871 -32.890 1.00 97.69 441 THR A CA 1
ATOM 3378 C C . THR A 1 441 ? 20.584 10.851 -32.833 1.00 97.69 441 THR A C 1
ATOM 3380 O O . THR A 1 441 ? 21.222 11.329 -33.770 1.00 97.69 441 THR A O 1
ATOM 3383 N N . ILE A 1 442 ? 21.185 10.244 -31.798 1.00 98.38 442 ILE A N 1
ATOM 3384 C CA . ILE A 1 442 ? 22.635 9.984 -31.734 1.00 98.38 442 ILE A CA 1
ATOM 3385 C C . ILE A 1 442 ? 23.060 9.180 -32.961 1.00 98.38 442 ILE A C 1
ATOM 3387 O O . ILE A 1 442 ? 23.931 9.626 -33.702 1.00 98.38 442 ILE A O 1
ATOM 3391 N N . ALA A 1 443 ? 22.405 8.047 -33.229 1.00 98.38 443 ALA A N 1
ATOM 3392 C CA . ALA A 1 443 ? 22.744 7.197 -34.367 1.00 98.38 443 ALA A CA 1
ATOM 3393 C C . ALA A 1 443 ? 22.671 7.950 -35.705 1.00 98.38 443 ALA A C 1
ATOM 3395 O O . ALA A 1 443 ? 23.618 7.906 -36.487 1.00 98.38 443 ALA A O 1
ATOM 3396 N N . GLY A 1 444 ? 21.596 8.703 -35.957 1.00 98.00 444 GLY A N 1
ATOM 3397 C CA . GLY A 1 444 ? 21.479 9.490 -37.187 1.00 98.00 444 GLY A CA 1
ATOM 3398 C C . GLY A 1 444 ? 22.486 10.638 -37.286 1.00 98.00 444 GLY A C 1
ATOM 3399 O O . GLY A 1 444 ? 22.972 10.922 -38.376 1.00 98.00 444 GLY A O 1
ATOM 3400 N N . THR A 1 445 ? 22.858 11.257 -36.163 1.00 98.31 445 THR A N 1
ATOM 3401 C CA . THR A 1 445 ? 23.915 12.283 -36.111 1.00 98.31 445 THR A CA 1
ATOM 3402 C C . THR A 1 445 ? 25.282 11.672 -36.419 1.00 98.31 445 THR A C 1
ATOM 3404 O O . THR A 1 445 ? 26.043 12.232 -37.202 1.00 98.31 445 THR A O 1
ATOM 3407 N N . LEU A 1 446 ? 25.588 10.490 -35.881 1.00 98.56 446 LEU A N 1
ATOM 3408 C CA . LEU A 1 446 ? 26.848 9.809 -36.174 1.00 98.56 446 LEU A CA 1
ATOM 3409 C C . LEU A 1 446 ? 26.910 9.322 -37.627 1.00 98.56 446 LEU A C 1
ATOM 3411 O O . LEU A 1 446 ? 27.974 9.390 -38.230 1.00 98.56 446 LEU A O 1
ATOM 3415 N N . VAL A 1 447 ? 25.791 8.934 -38.244 1.00 98.12 447 VAL A N 1
ATOM 3416 C CA . VAL A 1 447 ? 25.762 8.595 -39.681 1.00 98.12 447 VAL A CA 1
ATOM 3417 C C . VAL A 1 447 ? 26.170 9.775 -40.573 1.00 98.12 447 VAL A C 1
ATOM 3419 O O . VAL A 1 447 ? 26.849 9.561 -41.576 1.00 98.12 447 VAL A O 1
ATOM 3422 N N . GLU A 1 448 ? 25.847 11.019 -40.207 1.00 98.00 448 GLU A N 1
ATOM 3423 C CA . GLU A 1 448 ? 26.316 12.214 -40.931 1.00 98.00 448 GLU A CA 1
ATOM 3424 C C . GLU A 1 448 ? 27.845 12.363 -40.904 1.00 98.00 448 GLU A C 1
ATOM 3426 O O . GLU A 1 448 ? 28.455 12.777 -41.895 1.00 98.00 448 GLU A O 1
ATOM 3431 N N . VAL A 1 449 ? 28.468 11.973 -39.790 1.00 98.31 449 VAL A N 1
ATOM 3432 C CA . VAL A 1 449 ? 29.926 11.929 -39.640 1.00 98.31 449 VAL A CA 1
ATOM 3433 C C . VAL A 1 449 ? 30.517 10.757 -40.425 1.00 98.31 449 VAL A C 1
ATOM 3435 O O . VAL A 1 449 ? 31.447 10.947 -41.209 1.00 98.31 449 VAL A O 1
ATOM 3438 N N . GLY A 1 450 ? 29.949 9.559 -40.267 1.00 97.62 450 GLY A N 1
ATOM 3439 C CA . GLY A 1 450 ? 30.426 8.328 -40.903 1.00 97.62 450 GLY A CA 1
ATOM 3440 C C . GLY A 1 450 ? 30.327 8.349 -42.426 1.00 97.62 450 GLY A C 1
ATOM 3441 O O . GLY A 1 450 ? 31.184 7.790 -43.101 1.00 97.62 450 GLY A O 1
ATOM 3442 N N . ARG A 1 451 ? 29.330 9.045 -42.989 1.00 96.56 451 ARG A N 1
ATOM 3443 C CA . ARG A 1 451 ? 29.203 9.240 -44.446 1.00 96.56 451 ARG A CA 1
ATOM 3444 C C . ARG A 1 451 ? 30.106 10.349 -45.000 1.00 96.56 451 ARG A C 1
ATOM 3446 O O . ARG A 1 451 ? 30.054 10.632 -46.193 1.00 96.56 451 ARG A O 1
ATOM 3453 N N . GLY A 1 452 ? 30.866 11.032 -44.140 1.00 96.38 452 GLY A N 1
ATOM 3454 C CA . GLY A 1 452 ? 31.763 12.125 -44.514 1.00 96.38 452 GLY A CA 1
ATOM 3455 C C . GLY A 1 452 ? 31.083 13.470 -44.796 1.00 96.38 452 GLY A C 1
ATOM 3456 O O . GLY A 1 452 ? 31.762 14.402 -45.217 1.00 96.38 452 GLY A O 1
ATOM 3457 N N . ALA A 1 453 ? 29.773 13.609 -44.553 1.00 96.69 453 ALA A N 1
ATOM 3458 C CA . ALA A 1 453 ? 29.054 14.873 -44.762 1.00 96.69 453 ALA A CA 1
ATOM 3459 C C . ALA A 1 453 ? 29.390 15.925 -43.693 1.00 96.69 453 ALA A C 1
ATOM 3461 O O . ALA A 1 453 ? 29.262 17.128 -43.938 1.00 96.69 453 ALA A O 1
ATOM 3462 N N . LYS A 1 454 ? 29.812 15.472 -42.507 1.00 98.06 454 LYS A N 1
ATOM 3463 C CA . LYS A 1 454 ? 30.247 16.306 -41.385 1.00 98.06 454 LYS A CA 1
ATOM 3464 C C . LYS A 1 454 ? 31.569 15.790 -40.794 1.00 98.06 454 LYS A C 1
ATOM 3466 O O . LYS A 1 454 ? 31.846 14.589 -40.855 1.00 98.06 454 LYS A O 1
ATOM 3471 N N . PRO A 1 455 ? 32.417 16.674 -40.244 1.00 98.12 455 PRO A N 1
ATOM 3472 C CA . PRO A 1 455 ? 33.586 16.256 -39.473 1.00 98.12 455 PRO A CA 1
ATOM 3473 C C . PRO A 1 455 ? 33.170 15.777 -38.059 1.00 98.12 455 PRO A C 1
ATOM 3475 O O . PRO A 1 455 ? 32.089 16.158 -37.606 1.00 98.12 455 PRO A O 1
ATOM 3478 N N . PRO A 1 456 ? 33.963 14.945 -37.355 1.00 98.44 456 PRO A N 1
ATOM 3479 C CA . PRO A 1 456 ? 33.624 14.450 -36.010 1.00 98.44 456 PRO A CA 1
ATOM 3480 C C . PRO A 1 456 ? 33.299 15.543 -34.977 1.00 98.44 456 PRO A C 1
ATOM 3482 O O . PRO A 1 456 ? 32.367 15.392 -34.186 1.00 98.44 456 PRO A O 1
ATOM 3485 N N . GLU A 1 457 ? 34.004 16.673 -35.025 1.00 98.00 457 GLU A N 1
ATOM 3486 C CA . GLU A 1 457 ? 33.863 17.814 -34.108 1.00 98.00 457 GLU A CA 1
ATOM 3487 C C . GLU A 1 457 ? 32.481 18.477 -34.201 1.00 98.00 457 GLU A C 1
ATOM 3489 O O . GLU A 1 457 ? 32.011 19.098 -33.247 1.00 98.00 457 GLU A O 1
ATOM 3494 N N . TRP A 1 458 ? 31.782 18.295 -35.326 1.00 98.19 458 TRP A N 1
ATOM 3495 C CA . TRP A 1 458 ? 30.425 18.801 -35.522 1.00 98.19 458 TRP A CA 1
ATOM 3496 C C . TRP A 1 458 ? 29.443 18.267 -34.470 1.00 98.19 458 TRP A C 1
ATOM 3498 O O . TRP A 1 458 ? 28.496 18.963 -34.109 1.00 98.19 458 TRP A O 1
ATOM 3508 N N . VAL A 1 459 ? 29.674 17.069 -33.919 1.00 97.94 459 VAL A N 1
ATOM 3509 C CA . VAL A 1 459 ? 28.824 16.512 -32.852 1.00 97.94 459 VAL A CA 1
ATOM 3510 C C . VAL A 1 459 ? 28.849 17.399 -31.601 1.00 97.94 459 VAL A C 1
ATOM 3512 O O . VAL A 1 459 ? 27.803 17.624 -30.987 1.00 97.94 459 VAL A O 1
ATOM 3515 N N . ALA A 1 460 ? 30.006 17.977 -31.261 1.00 97.00 460 ALA A N 1
ATOM 3516 C CA . ALA A 1 460 ? 30.121 18.926 -30.157 1.00 97.00 460 ALA A CA 1
ATOM 3517 C C . ALA A 1 460 ? 29.345 20.223 -30.437 1.00 97.00 460 ALA A C 1
ATOM 3519 O O . ALA A 1 460 ? 28.690 20.760 -29.544 1.00 97.00 460 ALA A O 1
ATOM 3520 N N . GLU A 1 461 ? 29.354 20.702 -31.685 1.00 97.06 461 GLU A N 1
ATOM 3521 C CA . GLU A 1 461 ? 28.568 21.873 -32.095 1.00 97.06 461 GLU A CA 1
ATOM 3522 C C . GLU A 1 461 ? 27.059 21.618 -31.998 1.00 97.06 461 GLU A C 1
ATOM 3524 O O . GLU A 1 461 ? 26.306 22.490 -31.557 1.00 97.06 461 GLU A O 1
ATOM 3529 N N . VAL A 1 462 ? 26.604 20.422 -32.394 1.00 96.69 462 VAL A N 1
ATOM 3530 C CA . VAL A 1 462 ? 25.203 20.000 -32.255 1.00 96.69 462 VAL A CA 1
ATOM 3531 C C . VAL A 1 462 ? 24.794 20.026 -30.788 1.00 96.69 462 VAL A C 1
ATOM 3533 O O . VAL A 1 462 ? 23.753 20.594 -30.449 1.00 96.69 462 VAL A O 1
ATOM 3536 N N . LEU A 1 463 ? 25.620 19.473 -29.902 1.00 95.12 463 LEU A N 1
ATOM 3537 C CA . LEU A 1 463 ? 25.355 19.456 -28.466 1.00 95.12 463 LEU A CA 1
ATOM 3538 C C . LEU A 1 463 ? 25.302 20.874 -27.879 1.00 95.12 463 LEU A C 1
ATOM 3540 O O . LEU A 1 463 ? 24.336 21.234 -27.208 1.00 95.12 463 LEU A O 1
ATOM 3544 N N . ALA A 1 464 ? 26.283 21.716 -28.216 1.00 94.88 464 ALA A N 1
ATOM 3545 C CA . ALA A 1 464 ? 26.352 23.102 -27.758 1.00 94.88 464 ALA A CA 1
ATOM 3546 C C . ALA A 1 464 ? 25.157 23.950 -28.222 1.00 94.88 464 ALA A C 1
ATOM 3548 O O . ALA A 1 464 ? 24.749 24.875 -27.520 1.00 94.88 464 ALA A O 1
ATOM 3549 N N . SER A 1 465 ? 24.583 23.636 -29.387 1.00 95.25 465 SER A N 1
ATOM 3550 C CA . SER A 1 465 ? 23.486 24.416 -29.962 1.00 95.25 465 SER A CA 1
ATOM 3551 C C . SER A 1 465 ? 22.159 24.303 -29.218 1.00 95.25 465 SER A C 1
ATOM 3553 O O . SER A 1 465 ? 21.349 25.222 -29.305 1.00 95.25 465 SER A O 1
ATOM 3555 N N . ARG A 1 466 ? 21.920 23.175 -28.529 1.00 93.00 466 ARG A N 1
ATOM 3556 C CA . ARG A 1 466 ? 20.626 22.829 -27.906 1.00 93.00 466 ARG A CA 1
ATOM 3557 C C . ARG A 1 466 ? 19.428 22.884 -28.866 1.00 93.00 466 ARG A C 1
ATOM 3559 O O . ARG A 1 466 ? 18.286 22.947 -28.426 1.00 93.00 466 ARG A O 1
ATOM 3566 N N . ASP A 1 467 ? 19.686 22.833 -30.171 1.00 91.88 467 ASP A N 1
ATOM 3567 C CA . ASP A 1 467 ? 18.678 22.909 -31.220 1.00 91.88 467 ASP A CA 1
ATOM 3568 C C . ASP A 1 467 ? 18.550 21.556 -31.926 1.00 91.88 467 ASP A C 1
ATOM 3570 O O . ASP A 1 467 ? 19.483 21.075 -32.579 1.00 91.88 467 ASP A O 1
ATOM 3574 N N . ARG A 1 468 ? 17.365 20.944 -31.818 1.00 92.81 468 ARG A N 1
ATOM 3575 C CA . ARG A 1 468 ? 17.058 19.658 -32.451 1.00 92.81 468 ARG A CA 1
ATOM 3576 C C . ARG A 1 468 ? 17.201 19.702 -33.972 1.00 92.81 468 ARG A C 1
ATOM 3578 O O . ARG A 1 468 ? 17.564 18.683 -34.560 1.00 92.81 468 ARG A O 1
ATOM 3585 N N . GLY A 1 469 ? 16.969 20.848 -34.614 1.00 92.19 469 GLY A N 1
ATOM 3586 C CA . GLY A 1 469 ? 17.103 21.009 -36.064 1.00 92.19 469 GLY A CA 1
ATOM 3587 C C . GLY A 1 469 ? 18.541 20.879 -36.573 1.00 92.19 469 GLY A C 1
ATOM 3588 O O . GLY A 1 469 ? 18.750 20.625 -37.758 1.00 92.19 469 GLY A O 1
ATOM 3589 N N . ARG A 1 470 ? 19.537 21.014 -35.686 1.00 94.25 470 ARG A N 1
ATOM 3590 C CA . ARG A 1 470 ? 20.957 20.876 -36.037 1.00 94.25 470 ARG A CA 1
ATOM 3591 C C . ARG A 1 470 ? 21.474 19.448 -35.953 1.00 94.25 470 ARG A C 1
ATOM 3593 O O . ARG A 1 470 ? 22.521 19.181 -36.532 1.00 94.25 470 ARG A O 1
ATOM 3600 N N . ALA A 1 471 ? 20.782 18.553 -35.255 1.00 95.62 471 ALA A N 1
ATOM 3601 C CA . ALA A 1 471 ? 21.164 17.149 -35.165 1.00 95.62 471 ALA A CA 1
ATOM 3602 C C . ALA A 1 471 ? 20.767 16.362 -36.422 1.00 95.62 471 ALA A C 1
ATOM 3604 O O . ALA A 1 471 ? 19.945 16.802 -37.228 1.00 95.62 471 ALA A O 1
ATOM 3605 N N . GLY A 1 472 ? 21.321 15.159 -36.567 1.00 94.38 472 GLY A N 1
ATOM 3606 C CA . GLY A 1 472 ? 20.933 14.246 -37.637 1.00 94.38 472 GLY A CA 1
ATOM 3607 C C . GLY A 1 472 ? 19.456 13.840 -37.571 1.00 94.38 472 GLY A C 1
ATOM 3608 O O . GLY A 1 472 ? 18.724 14.097 -36.602 1.00 94.38 472 GLY A O 1
ATOM 3609 N N . GLN A 1 473 ? 18.998 13.168 -38.626 1.00 95.06 473 GLN A N 1
ATOM 3610 C CA . GLN A 1 473 ? 17.656 12.588 -38.636 1.00 95.06 473 GLN A CA 1
ATOM 3611 C C . GLN A 1 473 ? 17.484 11.593 -37.480 1.00 95.06 473 GLN A C 1
ATOM 3613 O O . GLN A 1 473 ? 18.437 10.939 -37.063 1.00 95.06 473 GLN A O 1
ATOM 3618 N N . THR A 1 474 ? 16.267 11.445 -36.959 1.00 96.69 474 THR A N 1
ATOM 3619 C CA . THR A 1 474 ? 16.000 10.361 -36.006 1.00 96.69 474 THR A CA 1
ATOM 3620 C C . THR A 1 474 ? 16.102 9.036 -36.751 1.00 96.69 474 THR A C 1
ATOM 3622 O O . THR A 1 474 ? 15.339 8.790 -37.685 1.00 96.69 474 THR A O 1
ATOM 3625 N N . ALA A 1 475 ? 17.044 8.183 -36.352 1.00 97.50 475 ALA A N 1
ATOM 3626 C CA . ALA A 1 475 ? 17.251 6.906 -37.014 1.00 97.50 475 ALA A CA 1
ATOM 3627 C C . ALA A 1 475 ? 16.008 5.988 -36.888 1.00 97.50 475 ALA A C 1
ATOM 3629 O O . ALA A 1 475 ? 15.241 6.114 -35.922 1.00 97.50 475 ALA A O 1
ATOM 3630 N N . PRO A 1 476 ? 15.765 5.070 -37.840 1.00 97.38 476 PRO A N 1
ATOM 3631 C CA . PRO A 1 476 ? 14.628 4.146 -37.784 1.00 97.38 476 PRO A CA 1
ATOM 3632 C C . PRO A 1 476 ? 14.607 3.297 -36.493 1.00 97.38 476 PRO A C 1
ATOM 3634 O O . PRO A 1 476 ? 15.671 3.005 -35.945 1.00 97.38 476 PRO A O 1
ATOM 3637 N N . PRO A 1 477 ? 13.436 2.912 -35.960 1.00 97.38 477 PRO A N 1
ATOM 3638 C CA . PRO A 1 477 ? 13.348 2.227 -34.667 1.00 97.38 477 PRO A CA 1
ATOM 3639 C C . PRO A 1 477 ? 13.934 0.807 -34.682 1.00 97.38 477 PRO A C 1
ATOM 3641 O O . PRO A 1 477 ? 14.542 0.407 -33.695 1.00 97.38 477 PRO A O 1
ATOM 3644 N N . GLN A 1 478 ? 13.849 0.099 -35.813 1.00 96.62 478 GLN A N 1
ATOM 3645 C CA . GLN A 1 478 ? 14.218 -1.318 -35.934 1.00 96.62 478 GLN A CA 1
ATOM 3646 C C . GLN A 1 478 ? 15.711 -1.623 -35.729 1.00 96.62 478 GLN A C 1
ATOM 3648 O O . GLN A 1 478 ? 16.118 -2.773 -35.708 1.00 96.62 478 GLN A O 1
ATOM 3653 N N . GLY A 1 479 ? 16.566 -0.600 -35.641 1.00 97.44 479 GLY A N 1
ATOM 3654 C CA . GLY A 1 479 ? 17.977 -0.782 -35.295 1.00 97.44 479 GLY A CA 1
ATOM 3655 C C . GLY A 1 479 ? 18.250 -0.723 -33.792 1.00 97.44 479 GLY A C 1
ATOM 3656 O O . GLY A 1 479 ? 19.369 -1.017 -33.383 1.00 97.44 479 GLY A O 1
ATOM 3657 N N . LEU A 1 480 ? 17.287 -0.293 -32.968 1.00 98.62 480 LEU A N 1
ATOM 3658 C CA . LEU A 1 480 ? 17.506 0.021 -31.557 1.00 98.62 480 LEU A CA 1
ATOM 3659 C C . LEU A 1 480 ? 17.138 -1.147 -30.635 1.00 98.62 480 LEU A C 1
ATOM 3661 O O . LEU A 1 480 ? 16.028 -1.670 -30.685 1.00 98.62 480 LEU A O 1
ATOM 3665 N N . PHE A 1 481 ? 18.047 -1.450 -29.710 1.00 98.62 481 PHE A N 1
ATOM 3666 C CA . PHE A 1 481 ? 17.890 -2.453 -28.664 1.00 98.62 481 PHE A CA 1
ATOM 3667 C C . PHE A 1 481 ? 18.156 -1.829 -27.295 1.00 98.62 481 PHE A C 1
ATOM 3669 O O . PHE A 1 481 ? 19.228 -1.260 -27.074 1.00 98.62 481 PHE A O 1
ATOM 3676 N N . LEU A 1 482 ? 17.225 -1.977 -26.349 1.00 98.50 482 LEU A N 1
ATOM 3677 C CA . LEU A 1 482 ? 17.537 -1.843 -24.922 1.00 98.50 482 LEU A CA 1
ATOM 3678 C C . LEU A 1 482 ? 18.269 -3.109 -24.462 1.00 98.50 482 LEU A C 1
ATOM 3680 O O . LEU A 1 482 ? 17.659 -4.168 -24.336 1.00 98.50 482 LEU A O 1
ATOM 3684 N N . VAL A 1 483 ? 19.572 -3.009 -24.220 1.00 98.31 483 VAL A N 1
ATOM 3685 C CA . VAL A 1 483 ? 20.432 -4.168 -23.945 1.00 98.31 483 VAL A CA 1
ATOM 3686 C C . VAL A 1 483 ? 20.290 -4.630 -22.499 1.00 98.31 483 VAL A C 1
ATOM 3688 O O . VAL A 1 483 ? 20.035 -5.804 -22.244 1.00 98.31 483 VAL A O 1
ATOM 3691 N N . ARG A 1 484 ? 20.456 -3.712 -21.542 1.00 97.56 484 ARG A N 1
ATOM 3692 C CA . ARG A 1 484 ? 20.363 -4.018 -20.108 1.00 97.56 484 ARG A CA 1
ATOM 3693 C C . ARG A 1 484 ? 20.087 -2.777 -19.271 1.00 97.56 484 ARG A C 1
ATOM 3695 O O . ARG A 1 484 ? 20.350 -1.652 -19.710 1.00 97.56 484 ARG A O 1
ATOM 3702 N N . VAL A 1 485 ? 19.628 -3.013 -18.045 1.00 98.06 485 VAL A N 1
ATOM 3703 C CA . VAL A 1 485 ? 19.443 -1.998 -17.003 1.00 98.06 485 VAL A CA 1
ATOM 3704 C C . VAL A 1 485 ? 20.110 -2.461 -15.717 1.00 98.06 485 VAL A C 1
ATOM 3706 O O . VAL A 1 485 ? 19.968 -3.615 -15.320 1.00 98.06 485 VAL A O 1
ATOM 3709 N N . GLU A 1 486 ? 20.853 -1.557 -15.094 1.00 97.12 486 GLU A N 1
ATOM 3710 C CA . GLU A 1 486 ? 21.638 -1.809 -13.888 1.00 97.12 486 GLU A CA 1
ATOM 3711 C C . GLU A 1 486 ? 20.948 -1.154 -12.682 1.00 97.12 486 GLU A C 1
ATOM 3713 O O . GLU A 1 486 ? 20.484 -0.015 -12.773 1.00 97.12 486 GLU A O 1
ATOM 3718 N N . TYR A 1 487 ? 20.883 -1.885 -11.568 1.00 95.31 487 TYR A N 1
ATOM 3719 C CA . TYR A 1 487 ? 20.297 -1.482 -10.283 1.00 95.31 487 TYR A CA 1
ATOM 3720 C C . TYR A 1 487 ? 21.355 -1.636 -9.178 1.00 95.31 487 TYR A C 1
ATOM 3722 O O . TYR A 1 487 ? 22.396 -2.249 -9.426 1.00 95.31 487 TYR A O 1
ATOM 3730 N N . ALA A 1 488 ? 21.101 -1.041 -8.008 1.00 86.56 488 ALA A N 1
ATOM 3731 C CA . ALA A 1 488 ? 22.005 -1.057 -6.853 1.00 86.56 488 ALA A CA 1
ATOM 3732 C C . ALA A 1 488 ? 22.206 -2.444 -6.227 1.00 86.56 488 ALA A C 1
ATOM 3734 O O . ALA A 1 488 ? 21.281 -3.286 -6.331 1.00 86.56 488 ALA A O 1
#

Radius of gyration: 35.36 Å; Cα contacts (8 Å, |Δi|>4): 1129; chains: 1; bounding box: 78×47×99 Å

Nearest PDB structures (foldseek):
  2gyy-assembly1_B  TM=9.743E-01  e=2.650E-32  Streptococcus pneumoniae
  2gyy-assembly2_D  TM=9.737E-01  e=3.166E-32  Streptococcus pneumoniae
  2gyy-assembly2_C  TM=9.735E-01  e=4.518E-32  Streptococcus pneumoniae
  2gyy-assembly1_A  TM=9.720E-01  e=5.727E-32  Streptococcus pneumoniae
  2yv3-assembly1_B  TM=9.767E-01  e=4.418E-28  Thermus thermophilus HB8

Foldseek 3Di:
DPPQEAEDQCLQALVSLVSHPPHHHHAFLVLLQVLLLVRLVCVVFNWQEKEKEKAAAQCSLPPLSLVLLVVLQVCVVVVHDDDRDSDPDRQHVDKAQADADDDPPRDHPVQVSSLPSSCRRNVHNNYHYHYTYIYHSHHWKMKMKMKIAGNDADALVNSVVSQVPRPQEDEFEDVVVPTADDRVVQPPHQGKYKYPWDADPVDPNMIIIMIIHTCCHNVPDVSVVVSVVSCVVVPNADKFKKKWWKWFQLAQFQWADDDDPTHHVVVLLQVLCCVPQVDRWDKAWQDIAGRLATAQTIMIMTIHRGPQDFVRSQVSSQVRHPPGMHTPGMGTDDPPDHNNPQFQKWKKKFKAFEAQDQDPVLNSAHHYHNPHFFAQVQLQLLVVLQAAWAQLLLQADPDDDDPGSIWHWPDWHWDWDDDVRGIMIMIMIMTRDAHHLNVQLSVQQSRCRRVVVDGSCQSNVSRVVSHNVSTGDRHDNSRMYRYYTDGD

Sequence (488 aa):
MDPTVPLVIPEVNPEAAFTHQGLIASPNCSTTQMVQSLKPLHDAGRVRRVIVSTYQATSGAGVGGQRELVDASRAALDGADFTPETFSHSIAFNLIPQIGSHKHAGYTSEEMKMVFETRKILGDESIQVCPTCVRVPVSNCHSESILVETERKITVEEARELFAATPGLKVIDDVASGKYPMPKDCDGDDDTYIGRIREDLSCENGLAFWCVSDNLRKGAATNAVQIAELLVRNGARPTHWLKLTVAYDGAAYAGWQWQPSEPTVQGVLQDAWRSITHEEPCFTASGRTDAGVHAEGQVVGVETTSTIEPRRLLRGLNALLPDDVVIRAVEPAPTGFHATHDALRKTYRYQILSGPVPPLFDRKHVWHWRAGQLDAERMGQGGAYLVGRHDFASLESTGSERSSTVRTITDLTVTARPADGGERIDITVTGDGFLYNMVRTIAGTLVEVGRGAKPPEWVAEVLASRDRGRAGQTAPPQGLFLVRVEYA

pLDDT: mean 95.7, std 5.2, range [59.97, 98.94]

Mean predicted aligned error: 11.26 Å

Solvent-accessible surface area (backbone atoms only — not comparable to full-atom values): 25300 Å² total; per-residue (Å²): 133,59,90,67,43,31,57,44,47,63,85,73,33,50,72,45,61,77,67,39,77,91,45,74,41,67,58,56,32,72,40,43,52,52,46,63,64,44,46,55,51,30,76,73,28,42,57,46,36,35,41,34,42,38,42,32,20,26,45,84,64,40,72,53,27,43,51,47,43,55,54,33,38,49,26,58,74,72,75,43,88,70,81,58,84,74,48,98,53,66,44,41,96,34,74,42,82,63,41,75,49,84,65,54,100,87,38,27,45,48,31,49,42,44,41,54,50,44,24,62,49,72,71,38,82,80,50,44,61,50,60,44,46,25,40,34,77,36,63,50,18,28,35,33,49,39,36,40,31,32,78,42,72,69,52,58,68,56,50,52,53,44,43,58,72,36,80,61,40,42,72,33,69,37,72,92,81,71,39,52,64,46,37,85,82,36,53,94,37,70,45,30,26,37,12,64,69,36,73,32,94,90,37,92,32,22,36,30,33,34,40,28,27,11,41,67,30,40,15,40,53,46,44,49,51,47,46,52,49,52,40,47,78,71,67,57,60,75,69,50,30,37,37,32,32,34,24,34,60,18,69,83,22,68,11,31,66,68,55,99,88,52,57,18,56,44,43,53,52,47,54,29,43,28,75,74,63,73,47,87,76,67,74,35,50,43,68,85,44,54,50,23,26,29,24,64,25,42,38,34,16,35,65,42,60,67,85,64,53,44,72,57,44,37,54,51,38,50,72,61,34,57,98,52,41,41,62,80,45,48,41,86,40,59,87,85,62,44,30,48,79,57,39,57,33,39,32,36,36,37,29,33,36,26,20,80,45,81,47,80,90,46,59,64,53,26,39,78,36,60,92,47,75,58,40,44,66,45,23,28,60,21,40,52,61,59,47,42,78,44,55,44,44,13,35,34,54,90,91,72,94,73,97,69,54,64,38,36,29,78,43,56,49,47,46,70,42,87,44,86,50,40,36,34,36,41,41,36,41,29,21,55,57,79,55,57,58,23,70,32,15,48,52,25,34,33,47,39,24,16,62,64,79,37,61,37,68,52,47,45,53,24,43,74,61,49,37,42,88,67,37,38,57,70,39,69,42,31,13,35,30,38,49,39,66,42,63,130